Protein AF-A0AAV6MG24-F1 (afdb_monomer_lite)

InterPro domains:
  IPR001362 Glycoside hydrolase, family 32 [SM00640] (1-289)
  IPR001971 Small ribosomal subunit protein uS11 [MF_01310] (334-491)
  IPR001971 Small ribosomal subunit protein uS11 [PF00411] (372-490)
  IPR013148 Glycosyl hydrolase family 32, N-terminal [PF00251] (1-132)
  IPR013189 Glycosyl hydrolase family 32, C-terminal [PF08244] (156-317)
  IPR018102 Small ribosomal subunit protein uS11, conserved site [PS00054] (459-481)
  IPR050551 Plant Fructan Metabolism Enzymes [PTHR31953] (1-329)

Foldseek 3Di:
DWALWEKAKFFLDDQFGDARPDADPRIWMKIKTQDPVVRFIFIFIFHADVVVRDTDGDPLADPPPLGDGLAQAQWGSKYWHADPVRRFIKIKTKGWAQADPVVCVVVVHTIDIDQIWTWHADNVRNAIFTDHDPVQCVQFDDKDKDAFAKAAAPDKDWRPDAFLQFKKKKFKKFFDDCPQAAADDPVPSDLQVVCVVCDQQREGRFDQWAKFGLAFPVRQATWDWGWGWHDYPPAIKIKTKTFQPRHAPDPRGRTGITIDIAPADCPVRMKMKIWGRHNQWIWIATPNRRHIYIGGGHYPQSGGNRNIMMTHGNYNTMMTRRMMMMGHGDPVPPPPPPDDDDDDDDDDDDDDDPDPLDQQAPPDDPPDAQEWEWEWEAEQQKIKTWIGHPVNPGTQDIFILCVQDDDRNCRNPLVSLLVRLLVVLVSCVSHVHQAYEYEYEYPADQDDQDGGPNRVSSVVSNVVSRRHYDHHHHPYYYDPDDDHDDDDDPDDDD

Structure (mmCIF, N/CA/C/O backbone):
data_AF-A0AAV6MG24-F1
#
_entry.id   AF-A0AAV6MG24-F1
#
loop_
_atom_site.group_PDB
_atom_site.id
_atom_site.type_symbol
_atom_site.label_atom_id
_atom_site.label_alt_id
_atom_site.label_comp_id
_atom_site.label_asym_id
_atom_site.label_entity_id
_atom_site.label_seq_id
_atom_site.pdbx_PDB_ins_code
_atom_site.Cartn_x
_atom_site.Cartn_y
_atom_site.Cartn_z
_atom_site.occupancy
_atom_site.B_iso_or_equiv
_atom_site.auth_seq_id
_atom_site.auth_comp_id
_atom_site.auth_asym_id
_atom_site.auth_atom_id
_atom_site.pdbx_PDB_model_num
ATOM 1 N N . MET A 1 1 ? 22.199 -9.753 -0.439 1.00 88.31 1 MET A N 1
ATOM 2 C CA . MET A 1 1 ? 21.856 -9.917 -1.867 1.00 88.31 1 MET A CA 1
ATOM 3 C C . MET A 1 1 ? 20.890 -8.810 -2.274 1.00 88.31 1 MET A C 1
ATOM 5 O O . MET A 1 1 ? 20.027 -8.476 -1.467 1.00 88.31 1 MET A O 1
ATOM 9 N N . TRP A 1 2 ? 21.054 -8.221 -3.464 1.00 93.19 2 TRP A N 1
ATOM 10 C CA . TRP A 1 2 ? 20.030 -7.364 -4.075 1.00 93.19 2 TRP A CA 1
ATOM 11 C C . TRP A 1 2 ? 19.079 -8.238 -4.886 1.00 93.19 2 TRP A C 1
ATOM 13 O O . TRP A 1 2 ? 19.504 -8.945 -5.798 1.00 93.19 2 TRP A O 1
ATOM 23 N N . GLU A 1 3 ? 17.799 -8.180 -4.555 1.00 93.19 3 GLU A N 1
ATOM 24 C CA . GLU A 1 3 ? 16.731 -8.901 -5.232 1.00 93.19 3 GLU A CA 1
ATOM 25 C C . GLU A 1 3 ? 15.822 -7.935 -5.986 1.00 93.19 3 GLU A C 1
ATOM 27 O O . GLU A 1 3 ? 15.722 -6.751 -5.655 1.00 93.19 3 GLU A O 1
ATOM 32 N N . CYS A 1 4 ? 15.146 -8.462 -7.009 1.00 95.62 4 CYS A N 1
ATOM 33 C CA . CYS A 1 4 ? 14.116 -7.760 -7.776 1.00 95.62 4 CYS A CA 1
ATOM 34 C C . CYS A 1 4 ? 14.454 -6.282 -8.071 1.00 95.62 4 CYS A C 1
ATOM 36 O O . CYS A 1 4 ? 13.638 -5.409 -7.737 1.00 95.62 4 CYS A O 1
ATOM 38 N N . PRO A 1 5 ? 15.627 -5.981 -8.670 1.00 97.38 5 PRO A N 1
ATOM 39 C CA . PRO 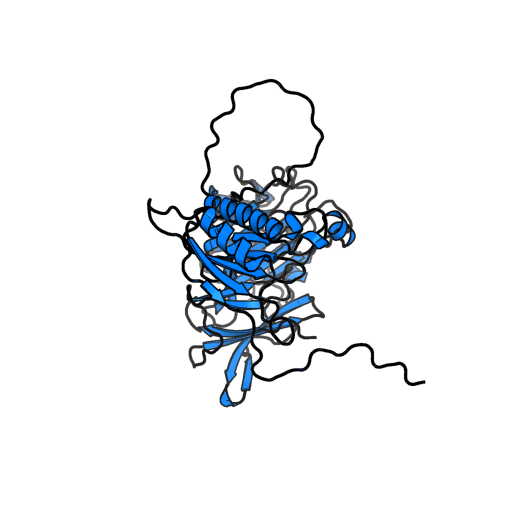A 1 5 ? 15.964 -4.614 -9.016 1.00 97.38 5 PRO A CA 1
ATOM 40 C C . PRO A 1 5 ? 14.933 -4.050 -9.997 1.00 97.38 5 PRO A C 1
ATOM 42 O O . PRO A 1 5 ? 14.333 -4.777 -10.806 1.00 97.38 5 PRO A O 1
ATOM 45 N N . ASP A 1 6 ? 14.710 -2.748 -9.898 1.00 98.25 6 ASP A N 1
ATOM 46 C CA . ASP A 1 6 ? 13.889 -1.982 -10.822 1.00 98.25 6 ASP A CA 1
ATOM 47 C C . ASP A 1 6 ? 14.568 -0.638 -11.086 1.00 98.25 6 ASP A C 1
ATOM 49 O O . ASP A 1 6 ? 15.034 0.023 -10.157 1.00 98.25 6 ASP A O 1
ATOM 53 N N . PHE A 1 7 ? 14.655 -0.258 -12.357 1.00 98.31 7 PHE A N 1
ATOM 54 C CA . PHE A 1 7 ? 15.319 0.966 -12.782 1.00 98.31 7 PHE A CA 1
ATOM 55 C C . PHE A 1 7 ? 14.475 1.661 -13.835 1.00 98.31 7 PHE A C 1
ATOM 57 O O . PHE A 1 7 ? 14.212 1.099 -14.900 1.00 98.31 7 PHE A O 1
ATOM 64 N N . TYR A 1 8 ? 14.006 2.868 -13.527 1.00 98.25 8 TYR A N 1
ATOM 65 C CA . TYR A 1 8 ? 13.067 3.553 -14.404 1.00 98.25 8 TYR A CA 1
ATOM 66 C C . TYR A 1 8 ? 13.084 5.078 -14.257 1.00 98.25 8 TYR A C 1
ATOM 68 O O . TYR A 1 8 ? 13.430 5.603 -13.196 1.00 98.25 8 TYR A O 1
ATOM 76 N N . PRO A 1 9 ? 12.656 5.810 -15.299 1.00 98.19 9 PRO A N 1
ATOM 77 C CA . PRO A 1 9 ? 12.542 7.255 -15.250 1.00 98.19 9 PRO A CA 1
ATOM 78 C C . PRO A 1 9 ? 11.233 7.726 -14.600 1.00 98.19 9 PRO A C 1
ATOM 80 O O . PRO A 1 9 ? 10.169 7.111 -14.734 1.00 98.19 9 PRO A O 1
ATOM 83 N N . VAL A 1 10 ? 11.309 8.883 -13.948 1.00 97.88 10 VAL A N 1
ATOM 84 C CA . VAL A 1 10 ? 10.182 9.659 -13.422 1.00 97.88 10 VAL A CA 1
ATOM 85 C C . VAL A 1 10 ? 10.292 11.110 -13.879 1.00 97.88 10 VAL A C 1
ATOM 87 O O . VAL A 1 10 ? 11.383 11.680 -13.959 1.00 97.88 10 VAL A O 1
ATOM 90 N N . ALA A 1 11 ? 9.153 11.720 -14.199 1.00 96.69 11 ALA A N 1
ATOM 91 C CA . ALA A 1 11 ? 9.109 13.130 -14.555 1.00 96.69 11 ALA A CA 1
ATOM 92 C C . ALA A 1 11 ? 9.394 13.990 -13.317 1.00 96.69 11 ALA A C 1
ATOM 94 O O . ALA A 1 11 ? 8.888 13.703 -12.234 1.00 96.69 11 ALA A O 1
ATOM 95 N N . ARG A 1 12 ? 10.170 15.071 -13.473 1.00 94.81 12 ARG A N 1
ATOM 96 C CA . ARG A 1 12 ? 10.416 16.031 -12.381 1.00 94.81 12 ARG A CA 1
ATOM 97 C C . ARG A 1 12 ? 9.166 16.797 -11.954 1.00 94.81 12 ARG A C 1
ATOM 99 O O . ARG A 1 12 ? 9.121 17.314 -10.846 1.00 94.81 12 ARG A O 1
ATOM 106 N N . PHE A 1 13 ? 8.188 16.899 -12.848 1.00 91.94 13 PHE A N 1
ATOM 107 C CA . PHE A 1 13 ? 6.953 17.634 -12.632 1.00 91.94 13 PHE A CA 1
ATOM 108 C C . PHE A 1 13 ? 5.769 16.806 -13.121 1.00 91.94 13 PHE A C 1
ATOM 110 O O . PHE A 1 13 ? 5.851 16.139 -14.152 1.00 91.94 13 PHE A O 1
ATOM 117 N N . GLY A 1 14 ? 4.647 16.910 -12.412 1.00 90.69 14 GLY A N 1
ATOM 118 C CA . GLY A 1 14 ? 3.412 16.212 -12.752 1.00 90.69 14 GLY A CA 1
ATOM 119 C C . GLY A 1 14 ? 3.335 14.786 -12.203 1.00 90.69 14 GLY A C 1
ATOM 120 O O . GLY A 1 14 ? 4.208 14.316 -11.483 1.00 90.69 14 GLY A O 1
ATOM 121 N N . ARG A 1 15 ? 2.226 14.111 -12.522 1.00 92.56 15 ARG A N 1
ATOM 122 C CA . ARG A 1 15 ? 1.889 12.769 -12.006 1.00 92.56 15 ARG A CA 1
ATOM 123 C C . ARG A 1 15 ? 1.955 11.670 -13.067 1.00 92.56 15 ARG A C 1
ATOM 125 O O . ARG A 1 15 ? 1.498 10.555 -12.836 1.00 92.56 15 ARG A O 1
ATOM 132 N N . PHE A 1 16 ? 2.439 12.000 -14.260 1.00 91.69 16 PHE A N 1
ATOM 133 C CA . PHE A 1 16 ? 2.475 11.063 -15.375 1.00 91.69 16 PHE A CA 1
ATOM 134 C C . PHE A 1 16 ? 3.690 10.141 -15.268 1.00 91.69 16 PHE A C 1
ATOM 136 O O . PHE A 1 16 ? 4.776 10.535 -14.845 1.00 91.69 16 PHE A O 1
ATOM 143 N N . GLY A 1 17 ? 3.482 8.891 -15.661 1.00 94.69 17 GLY A N 1
ATOM 144 C CA . GLY A 1 17 ? 4.544 7.909 -15.797 1.00 94.69 17 GLY A CA 1
ATOM 145 C C . GLY A 1 17 ? 5.302 8.109 -17.099 1.00 94.69 17 GLY A C 1
ATOM 146 O O . GLY A 1 17 ? 4.770 8.656 -18.068 1.00 94.69 17 GLY A O 1
ATOM 147 N N . LEU A 1 18 ? 6.533 7.613 -17.118 1.00 96.69 18 LEU A N 1
ATOM 148 C CA . LEU A 1 18 ? 7.399 7.616 -18.286 1.00 96.69 18 LEU A CA 1
ATOM 149 C C . LEU A 1 18 ? 7.709 6.188 -18.720 1.00 96.69 18 LEU A C 1
ATOM 151 O O . LEU A 1 18 ? 7.857 5.295 -17.874 1.00 96.69 18 LEU A O 1
ATOM 155 N N . ASP A 1 19 ? 7.827 6.001 -20.034 1.00 96.31 19 ASP A N 1
ATOM 156 C CA . ASP A 1 19 ? 8.392 4.782 -20.603 1.00 96.31 19 ASP A CA 1
ATOM 157 C C . ASP A 1 19 ? 9.837 4.598 -20.120 1.00 96.31 19 ASP A C 1
ATOM 159 O O . ASP A 1 19 ? 10.537 5.578 -19.862 1.00 96.31 19 ASP A O 1
ATOM 163 N N . ALA A 1 20 ? 10.277 3.348 -19.971 1.00 93.56 20 ALA A N 1
ATOM 164 C CA . ALA A 1 20 ? 11.595 3.031 -19.433 1.00 93.56 20 ALA A CA 1
ATOM 165 C C . ALA A 1 20 ? 12.753 3.619 -20.260 1.00 93.56 20 ALA A C 1
ATOM 167 O O . ALA A 1 20 ? 13.821 3.854 -19.703 1.00 93.56 20 ALA A O 1
ATOM 168 N N . SER A 1 21 ? 12.548 3.897 -21.554 1.00 92.81 21 SER A N 1
ATOM 169 C CA . SER A 1 21 ? 13.587 4.452 -22.428 1.00 92.81 21 SER A CA 1
ATOM 170 C C . SER A 1 21 ? 13.742 5.976 -22.344 1.00 92.81 21 SER A C 1
ATOM 172 O O . SER A 1 21 ? 14.615 6.539 -23.009 1.00 92.81 21 SER A O 1
ATOM 174 N N . VAL A 1 22 ? 12.875 6.681 -21.608 1.00 94.94 22 VAL A N 1
ATOM 175 C CA . VAL A 1 22 ? 12.861 8.151 -21.599 1.00 94.94 22 VAL A CA 1
ATOM 176 C C . VAL A 1 22 ? 14.044 8.701 -20.805 1.00 94.94 22 VAL A C 1
ATOM 178 O O . VAL A 1 22 ? 14.237 8.379 -19.637 1.00 94.94 22 VAL A O 1
ATOM 181 N N . THR A 1 23 ? 14.792 9.616 -21.420 1.00 92.62 23 THR A N 1
ATOM 182 C CA . THR A 1 23 ? 15.918 10.326 -20.800 1.00 92.62 23 THR A CA 1
ATOM 183 C C . THR A 1 23 ? 15.826 11.831 -21.072 1.00 92.62 23 THR A C 1
ATOM 185 O O . THR A 1 23 ? 15.132 12.269 -21.990 1.00 92.62 23 THR A O 1
ATOM 188 N N . GLY A 1 24 ? 16.491 12.654 -20.253 1.00 91.00 24 GLY A N 1
ATOM 189 C CA . GLY A 1 24 ? 16.549 14.107 -20.448 1.00 91.00 24 GLY A CA 1
ATOM 190 C C . GLY A 1 24 ? 16.674 14.908 -19.150 1.00 91.00 24 GLY A C 1
ATOM 191 O O . GLY A 1 24 ? 16.571 14.373 -18.050 1.00 91.00 24 GLY A O 1
ATOM 192 N N . ASN A 1 25 ? 16.864 16.225 -19.270 1.00 90.44 25 ASN A N 1
ATOM 193 C CA . ASN A 1 25 ? 17.072 17.122 -18.118 1.00 90.44 25 ASN A CA 1
ATOM 194 C C . ASN A 1 25 ? 15.835 17.291 -17.212 1.00 90.44 25 ASN A C 1
ATOM 196 O O . ASN A 1 25 ? 15.952 17.691 -16.051 1.00 90.44 25 ASN A O 1
ATOM 200 N N . TRP A 1 26 ? 14.647 16.992 -17.737 1.00 93.56 26 TRP A N 1
ATOM 201 C CA . TRP A 1 26 ? 13.370 17.053 -17.021 1.00 93.56 26 TRP A CA 1
ATOM 202 C C . TRP A 1 26 ? 12.997 15.717 -16.349 1.00 93.56 26 TRP A C 1
ATOM 204 O O . TRP A 1 26 ? 11.907 15.588 -15.792 1.00 93.56 26 TRP A O 1
ATOM 214 N N . VAL A 1 27 ? 13.909 14.741 -16.371 1.00 95.94 27 VAL A N 1
ATOM 215 C CA . VAL A 1 27 ? 13.711 13.373 -15.888 1.00 95.94 27 VAL A CA 1
ATOM 216 C C . VAL A 1 27 ? 14.681 13.078 -14.747 1.00 95.94 27 VAL A C 1
ATOM 218 O O . VAL A 1 27 ? 15.855 13.449 -14.789 1.00 95.94 27 VAL A O 1
ATOM 221 N N . LYS A 1 28 ? 14.188 12.385 -13.725 1.00 97.00 28 LYS A N 1
ATOM 222 C CA . LYS A 1 28 ? 14.998 11.707 -12.708 1.00 97.00 28 LYS A CA 1
ATOM 223 C C . LYS A 1 28 ? 14.862 10.203 -12.898 1.00 97.00 28 LYS A C 1
ATOM 225 O O . LYS A 1 28 ? 13.936 9.750 -13.561 1.00 97.00 28 LYS A O 1
ATOM 230 N N . HIS A 1 29 ? 15.794 9.438 -12.356 1.00 97.75 29 HIS A N 1
ATOM 231 C CA . HIS A 1 29 ? 15.744 7.981 -12.392 1.00 97.75 29 HIS A CA 1
ATOM 232 C C . HIS A 1 29 ? 15.596 7.449 -10.980 1.00 97.75 29 HIS A C 1
ATOM 234 O O . HIS A 1 29 ? 16.138 8.024 -10.037 1.00 97.75 29 HIS A O 1
ATOM 240 N N . VAL A 1 30 ? 14.843 6.368 -10.859 1.00 98.00 30 VAL A N 1
ATOM 241 C CA . VAL A 1 30 ? 14.653 5.632 -9.620 1.00 98.00 30 VAL A CA 1
ATOM 242 C C . VAL A 1 30 ? 15.416 4.332 -9.758 1.00 98.00 30 VAL A C 1
ATOM 244 O O . VAL A 1 30 ? 15.164 3.580 -10.699 1.00 98.00 30 VAL A O 1
ATOM 247 N N . LEU A 1 31 ? 16.327 4.073 -8.825 1.00 97.38 31 LEU A N 1
ATOM 248 C CA . LEU A 1 31 ? 16.926 2.759 -8.642 1.00 97.38 31 LEU A CA 1
ATOM 249 C C . LEU A 1 31 ? 16.321 2.142 -7.391 1.00 97.38 31 LEU A C 1
ATOM 251 O O . LEU A 1 31 ? 16.528 2.652 -6.291 1.00 97.38 31 LEU A O 1
ATOM 255 N N . LYS A 1 32 ? 15.581 1.051 -7.566 1.00 97.38 32 LYS A N 1
ATOM 256 C CA . LYS A 1 32 ? 14.985 0.283 -6.479 1.00 97.38 32 LYS A CA 1
ATOM 257 C C . LYS A 1 32 ? 15.595 -1.104 -6.405 1.00 97.38 32 LYS A C 1
ATOM 259 O O . LYS A 1 32 ? 15.794 -1.757 -7.427 1.00 97.38 32 LYS A O 1
ATOM 264 N N . VAL A 1 33 ? 15.796 -1.584 -5.183 1.00 95.75 33 VAL A N 1
ATOM 265 C CA . VAL A 1 33 ? 16.226 -2.948 -4.874 1.00 95.75 33 VAL A CA 1
ATOM 266 C C . VAL A 1 33 ? 15.449 -3.488 -3.677 1.00 95.75 33 VAL A C 1
ATOM 268 O O . VAL A 1 33 ? 15.028 -2.737 -2.800 1.00 95.75 33 VAL A O 1
ATOM 271 N N . SER A 1 34 ? 15.231 -4.797 -3.642 1.00 95.06 34 SER A N 1
ATOM 272 C CA . SER A 1 34 ? 14.771 -5.507 -2.447 1.00 95.06 34 SER A CA 1
ATOM 273 C C . SER A 1 34 ? 15.988 -6.096 -1.739 1.00 95.06 34 SER A C 1
ATOM 275 O O . SER A 1 34 ? 16.824 -6.735 -2.375 1.00 95.06 34 SER A O 1
ATOM 277 N N . LEU A 1 35 ? 16.137 -5.845 -0.439 1.00 91.62 35 LEU A N 1
ATOM 278 C CA . LEU A 1 35 ? 17.265 -6.367 0.329 1.00 91.62 35 LEU A CA 1
ATOM 279 C C . LEU A 1 35 ? 16.843 -7.652 1.032 1.00 91.62 35 LEU A C 1
ATOM 281 O O . LEU A 1 35 ? 15.949 -7.645 1.875 1.00 91.62 35 LEU A O 1
ATOM 285 N N . ASP A 1 36 ? 17.482 -8.764 0.678 1.00 86.88 36 ASP A N 1
ATOM 286 C CA . ASP A 1 36 ? 17.187 -10.093 1.242 1.00 86.88 36 ASP A CA 1
ATOM 287 C C . ASP A 1 36 ? 17.380 -10.127 2.771 1.00 86.88 36 ASP A C 1
ATOM 289 O O . ASP A 1 36 ? 16.583 -10.714 3.497 1.00 86.88 36 ASP A O 1
ATOM 293 N N . MET A 1 37 ? 18.387 -9.401 3.271 1.00 87.50 37 MET A N 1
ATOM 294 C CA . MET A 1 37 ? 18.726 -9.350 4.699 1.00 87.50 37 MET A CA 1
ATOM 295 C C . MET A 1 37 ? 17.669 -8.663 5.561 1.00 87.50 37 MET A C 1
ATOM 297 O O . MET A 1 37 ? 17.378 -9.136 6.653 1.00 87.50 37 MET A O 1
ATOM 301 N N . THR A 1 38 ? 17.136 -7.526 5.110 1.00 87.25 38 THR A N 1
ATOM 302 C CA . THR A 1 38 ? 16.175 -6.748 5.904 1.00 87.25 38 THR A CA 1
ATOM 303 C C . THR A 1 38 ? 14.732 -7.095 5.573 1.00 87.25 38 THR A C 1
ATOM 305 O O . THR A 1 38 ? 13.841 -6.683 6.304 1.00 87.25 38 THR A O 1
ATOM 308 N N . ARG A 1 39 ? 14.496 -7.839 4.481 1.00 90.69 39 ARG A N 1
ATOM 309 C CA . ARG A 1 39 ? 13.158 -8.142 3.951 1.00 90.69 39 ARG A CA 1
ATOM 310 C C . ARG A 1 39 ? 12.321 -6.890 3.654 1.00 90.69 39 ARG A C 1
ATOM 312 O O . ARG A 1 39 ? 11.101 -6.959 3.627 1.00 90.69 39 ARG A O 1
ATOM 319 N N . TYR A 1 40 ? 12.988 -5.777 3.341 1.00 93.00 40 TYR A N 1
ATOM 320 C CA . TYR A 1 40 ? 12.373 -4.532 2.873 1.00 93.00 40 TYR A CA 1
ATOM 321 C C . TYR A 1 40 ? 12.880 -4.151 1.478 1.00 93.00 40 TYR A C 1
ATOM 323 O O . TYR A 1 40 ? 13.958 -4.588 1.054 1.00 93.00 40 TYR A O 1
ATOM 331 N N . GLU A 1 41 ? 12.140 -3.305 0.759 1.00 93.12 41 GLU A N 1
ATOM 332 C CA . GLU A 1 41 ? 12.694 -2.596 -0.396 1.00 93.12 41 GLU A CA 1
ATOM 333 C C . GLU A 1 41 ? 13.115 -1.170 -0.093 1.00 93.12 41 GLU A C 1
ATOM 335 O O . GLU A 1 41 ? 12.518 -0.466 0.717 1.00 93.12 41 GLU A O 1
ATOM 340 N N . TYR A 1 42 ? 14.123 -0.743 -0.841 1.00 96.06 42 TYR A N 1
ATOM 341 C CA . TYR A 1 42 ? 14.645 0.604 -0.796 1.00 96.06 42 TYR A CA 1
ATOM 342 C C . TYR A 1 42 ? 14.759 1.135 -2.210 1.00 96.06 42 TYR A C 1
ATOM 344 O O . TYR A 1 42 ? 15.044 0.387 -3.151 1.00 96.06 42 TYR A O 1
ATOM 352 N N . TYR A 1 43 ? 14.561 2.433 -2.356 1.00 97.19 43 TYR A N 1
ATOM 353 C CA . TYR A 1 43 ? 14.838 3.132 -3.589 1.00 97.19 43 TYR A CA 1
ATOM 354 C C . TYR A 1 43 ? 15.622 4.409 -3.321 1.00 97.19 43 TYR A C 1
ATOM 356 O O . TYR A 1 43 ? 15.531 5.028 -2.262 1.00 97.19 43 TYR A O 1
ATOM 364 N N . THR A 1 44 ? 16.369 4.820 -4.335 1.00 97.31 44 THR A N 1
ATOM 365 C CA . THR A 1 44 ? 16.980 6.143 -4.411 1.00 97.31 44 THR A CA 1
ATOM 366 C C . THR A 1 44 ? 16.453 6.864 -5.643 1.00 97.31 44 THR A C 1
ATOM 368 O O . THR A 1 44 ? 16.072 6.231 -6.633 1.00 97.31 44 THR A O 1
ATOM 371 N N . VAL A 1 45 ? 16.417 8.193 -5.577 1.00 96.94 45 VAL A N 1
ATOM 372 C CA . VAL A 1 45 ? 16.159 9.062 -6.727 1.00 96.94 45 VAL A CA 1
ATOM 373 C C . VAL A 1 45 ? 17.475 9.707 -7.134 1.00 96.94 45 VAL A C 1
ATOM 375 O O . VAL A 1 45 ? 18.242 10.159 -6.287 1.00 96.94 45 VAL A O 1
ATOM 378 N N . GLY A 1 46 ? 17.744 9.764 -8.433 1.00 96.00 46 GLY A N 1
ATOM 379 C CA . GLY A 1 46 ? 19.007 10.279 -8.936 1.00 96.00 46 GLY A CA 1
ATOM 380 C C . GLY A 1 46 ? 18.988 10.622 -10.413 1.00 96.00 46 GLY A C 1
ATOM 381 O O . GLY A 1 46 ? 17.938 10.756 -11.053 1.00 96.00 46 GLY A O 1
ATOM 382 N N . LYS A 1 47 ? 20.185 10.776 -10.972 1.00 96.12 47 LYS A N 1
ATOM 383 C CA . LYS A 1 47 ? 20.398 11.051 -12.390 1.00 96.12 47 LYS A CA 1
ATOM 384 C C . LYS A 1 47 ? 21.147 9.899 -13.046 1.00 96.12 47 LYS A C 1
ATOM 386 O O . LYS A 1 47 ? 22.165 9.435 -12.543 1.00 96.12 47 LYS A O 1
ATOM 391 N N . TYR A 1 48 ? 20.636 9.472 -14.194 1.00 96.88 48 TYR A N 1
ATOM 392 C CA . TYR A 1 48 ? 21.286 8.503 -15.064 1.00 96.88 48 TYR A CA 1
ATOM 393 C C . TYR A 1 48 ? 22.012 9.221 -16.199 1.00 96.88 48 TYR A C 1
ATOM 395 O O . TYR A 1 48 ? 21.480 10.173 -16.779 1.00 96.88 48 TYR A O 1
ATOM 403 N N . TYR A 1 49 ? 23.218 8.758 -16.508 1.00 95.62 49 TYR A N 1
ATOM 404 C CA . TYR A 1 49 ? 24.075 9.273 -17.566 1.00 95.62 49 TYR A CA 1
ATOM 405 C C . TYR A 1 49 ? 24.291 8.175 -18.618 1.00 95.62 49 TYR A C 1
ATOM 407 O O . TYR A 1 49 ? 25.217 7.378 -18.470 1.00 95.62 49 TYR A O 1
ATOM 415 N N . PRO A 1 50 ? 23.478 8.134 -19.694 1.00 93.44 50 PRO A N 1
ATOM 416 C CA . PRO A 1 50 ? 23.520 7.048 -20.678 1.00 93.44 50 PRO A CA 1
ATOM 417 C C . PRO A 1 50 ? 24.877 6.886 -21.374 1.00 93.44 50 PRO A C 1
ATOM 419 O O . PRO A 1 50 ? 25.268 5.777 -21.708 1.00 93.44 50 PRO A O 1
ATOM 422 N N . MET A 1 51 ? 25.621 7.982 -21.571 1.00 94.94 51 MET A N 1
ATOM 423 C CA . MET A 1 51 ? 26.932 7.949 -22.238 1.00 94.94 51 MET A CA 1
ATOM 424 C C . MET A 1 51 ? 28.002 7.199 -21.439 1.00 94.94 51 MET A C 1
ATOM 426 O O . MET A 1 51 ? 28.932 6.659 -22.027 1.00 94.94 51 MET A O 1
ATOM 430 N N . THR A 1 52 ? 27.901 7.197 -20.110 1.00 96.94 52 THR A N 1
ATOM 431 C CA . THR A 1 52 ? 28.866 6.537 -19.218 1.00 96.94 52 THR A CA 1
ATOM 432 C C . THR A 1 52 ? 28.280 5.315 -18.520 1.00 96.94 52 THR A C 1
ATOM 434 O O . THR A 1 52 ? 28.993 4.675 -17.754 1.00 96.94 52 THR A O 1
ATOM 437 N N . ASP A 1 53 ? 27.001 5.023 -18.768 1.00 96.44 53 ASP A N 1
ATOM 438 C CA . ASP A 1 53 ? 26.192 4.012 -18.087 1.00 96.44 53 ASP A CA 1
ATOM 439 C C . ASP A 1 53 ? 26.268 4.103 -16.551 1.00 96.44 53 ASP A C 1
ATOM 441 O O . ASP A 1 53 ? 26.409 3.114 -15.834 1.00 96.44 53 ASP A O 1
ATOM 445 N N . LYS A 1 54 ? 26.221 5.336 -16.022 1.00 96.81 54 LYS A N 1
ATOM 446 C CA . LYS A 1 54 ? 26.313 5.601 -14.578 1.00 96.81 54 LYS A CA 1
ATOM 447 C C . LYS A 1 54 ? 25.023 6.181 -14.026 1.00 96.81 54 LYS A C 1
ATOM 449 O O . LYS A 1 54 ? 24.509 7.180 -14.530 1.00 96.81 54 LYS A O 1
ATOM 454 N N . TYR A 1 55 ? 24.546 5.592 -12.936 1.00 96.31 55 TYR A N 1
ATOM 455 C CA . TYR A 1 55 ? 23.527 6.171 -12.071 1.00 96.31 55 TYR A CA 1
ATOM 456 C C . TYR A 1 55 ? 24.194 6.847 -10.871 1.00 96.31 55 TYR A C 1
ATOM 458 O O . TYR A 1 55 ? 25.070 6.264 -10.235 1.00 96.31 55 TYR A O 1
ATOM 466 N N . VAL A 1 56 ? 23.783 8.078 -10.578 1.00 96.12 56 VAL A N 1
ATOM 467 C CA . VAL A 1 56 ? 24.256 8.848 -9.425 1.00 96.12 56 VAL A CA 1
ATOM 468 C C . VAL A 1 56 ? 23.034 9.255 -8.597 1.00 96.12 56 VAL A C 1
ATOM 470 O O . VAL A 1 56 ? 22.228 10.044 -9.106 1.00 96.12 56 VAL A O 1
ATOM 473 N N . PRO A 1 57 ? 22.856 8.719 -7.374 1.00 96.00 57 PRO A N 1
ATOM 474 C CA . PRO A 1 57 ? 21.769 9.128 -6.490 1.00 96.00 57 PRO A CA 1
ATOM 475 C C . PRO A 1 57 ? 21.926 10.602 -6.100 1.00 96.00 57 PRO A C 1
ATOM 477 O O . PRO A 1 57 ? 23.038 11.125 -6.010 1.00 96.00 57 PRO A O 1
ATOM 480 N N . ASP A 1 58 ? 20.807 11.287 -5.890 1.00 94.94 58 ASP A N 1
ATOM 481 C CA . ASP A 1 58 ? 20.815 12.649 -5.367 1.00 94.94 58 ASP A CA 1
ATOM 482 C C . ASP A 1 58 ? 21.297 12.645 -3.909 1.00 94.94 58 ASP A C 1
ATOM 484 O O . ASP A 1 58 ? 21.008 11.717 -3.159 1.00 94.94 58 ASP A O 1
ATOM 488 N N . ASN A 1 59 ? 21.949 13.723 -3.459 1.00 89.62 59 ASN A N 1
ATOM 489 C CA . ASN A 1 59 ? 22.462 13.833 -2.082 1.00 89.62 59 ASN A CA 1
ATOM 490 C C . ASN A 1 59 ? 21.373 13.693 -0.999 1.00 89.62 59 ASN A C 1
ATOM 492 O O . ASN A 1 59 ? 21.683 13.446 0.161 1.00 89.62 59 ASN A O 1
ATOM 496 N N . THR A 1 60 ? 20.101 13.878 -1.361 1.00 85.19 60 THR A N 1
ATOM 497 C CA . THR A 1 60 ? 18.941 13.709 -0.475 1.00 85.19 60 THR A CA 1
ATOM 498 C C . THR A 1 60 ? 18.391 12.281 -0.451 1.00 85.19 60 THR A C 1
ATOM 500 O O . THR A 1 60 ? 17.441 12.021 0.277 1.00 85.19 60 THR A O 1
ATOM 503 N N . SER A 1 61 ? 18.933 11.372 -1.263 1.00 84.94 61 SER A N 1
ATOM 504 C CA . SER A 1 61 ? 18.560 9.958 -1.316 1.00 84.94 61 SER A CA 1
ATOM 505 C C . SER A 1 61 ? 19.683 9.120 -0.719 1.00 84.94 61 SER A C 1
ATOM 507 O O . SER A 1 61 ? 20.648 8.790 -1.406 1.00 84.94 61 SER A O 1
ATOM 509 N N . ALA A 1 62 ? 19.560 8.781 0.564 1.00 83.25 62 ALA A N 1
ATOM 510 C CA . ALA A 1 62 ? 20.513 7.896 1.219 1.00 83.25 62 ALA A CA 1
ATOM 511 C C . ALA A 1 62 ? 20.519 6.518 0.539 1.00 83.25 62 ALA A C 1
ATOM 513 O O . ALA A 1 62 ? 19.464 5.920 0.324 1.00 83.25 62 ALA A O 1
ATOM 514 N N . ASP A 1 63 ? 21.710 6.019 0.221 1.00 77.12 63 ASP A N 1
ATOM 515 C CA . ASP A 1 63 ? 21.902 4.644 -0.230 1.00 77.12 63 ASP A CA 1
ATOM 516 C C . ASP A 1 63 ? 22.119 3.732 0.991 1.00 77.12 63 ASP A C 1
ATOM 518 O O . ASP A 1 63 ? 22.803 4.105 1.947 1.00 77.12 63 ASP A O 1
ATOM 522 N N . GLY A 1 64 ? 21.514 2.544 0.988 1.00 76.69 64 GLY A N 1
ATOM 523 C CA . GLY A 1 64 ? 21.562 1.592 2.104 1.00 76.69 64 GLY A CA 1
ATOM 524 C C . GLY A 1 64 ? 20.361 1.644 3.059 1.00 76.69 64 GLY A C 1
ATOM 525 O O . GLY A 1 64 ? 19.231 1.913 2.661 1.00 76.69 64 GLY A O 1
ATOM 526 N N . TRP A 1 65 ? 20.583 1.308 4.336 1.00 77.12 65 TRP A N 1
ATOM 527 C CA . TRP A 1 65 ? 19.503 1.014 5.301 1.00 77.12 65 TRP A CA 1
ATOM 528 C C . TRP A 1 65 ? 18.675 2.231 5.724 1.00 77.12 65 TRP A C 1
ATOM 530 O O . TRP A 1 65 ? 17.533 2.067 6.153 1.00 77.12 65 TRP A O 1
ATOM 540 N N . ASN A 1 66 ? 19.228 3.430 5.536 1.00 79.31 66 ASN A N 1
ATOM 541 C CA . ASN A 1 66 ? 18.549 4.707 5.760 1.00 79.31 66 ASN A CA 1
ATOM 542 C C . ASN A 1 66 ? 17.826 5.212 4.497 1.00 79.31 66 ASN A C 1
ATOM 544 O O . ASN A 1 66 ? 17.360 6.350 4.469 1.00 79.31 66 ASN A O 1
ATOM 548 N N . GLY A 1 67 ? 17.780 4.401 3.434 1.00 85.88 67 GLY A N 1
ATOM 549 C CA . GLY A 1 67 ? 17.122 4.748 2.182 1.00 85.88 67 GLY A CA 1
ATOM 550 C C . GLY A 1 67 ? 15.600 4.816 2.302 1.00 85.88 67 GLY A C 1
ATOM 551 O O . GLY A 1 67 ? 14.988 4.303 3.242 1.00 85.88 67 GLY A O 1
ATOM 552 N N . LEU A 1 68 ? 14.977 5.439 1.305 1.00 94.19 68 LEU A N 1
ATOM 553 C CA . LEU A 1 68 ? 13.524 5.542 1.216 1.00 94.19 68 LEU A CA 1
ATOM 554 C C . LEU A 1 68 ? 12.917 4.195 0.837 1.00 94.19 68 LEU A C 1
ATOM 556 O O . LEU A 1 68 ? 13.483 3.465 0.027 1.00 94.19 68 LEU A O 1
ATOM 560 N N . ARG A 1 69 ? 11.737 3.890 1.374 1.00 96.31 69 ARG A N 1
ATOM 561 C CA . ARG A 1 69 ? 10.980 2.676 1.044 1.00 96.31 69 ARG A CA 1
ATOM 562 C C . ARG A 1 69 ? 9.707 3.042 0.303 1.00 96.31 69 ARG A C 1
ATOM 564 O O . ARG A 1 69 ? 9.168 4.132 0.497 1.00 96.31 69 ARG A O 1
ATOM 571 N N . TYR A 1 70 ? 9.208 2.141 -0.543 1.00 97.88 70 TYR A N 1
ATOM 572 C CA . TYR A 1 70 ? 7.848 2.307 -1.068 1.00 97.88 70 TYR A CA 1
ATOM 573 C C . TYR A 1 70 ? 6.827 2.148 0.052 1.00 97.88 70 TYR A C 1
ATOM 575 O O . TYR A 1 70 ? 5.885 2.926 0.165 1.00 97.88 70 TYR A O 1
ATOM 583 N N . ASP A 1 71 ? 7.026 1.154 0.896 1.00 98.50 71 ASP A N 1
ATOM 584 C CA . ASP A 1 71 ? 6.110 0.836 1.965 1.00 98.50 71 ASP A CA 1
ATOM 585 C C . ASP A 1 71 ? 6.921 0.517 3.220 1.00 98.50 71 ASP A C 1
ATOM 587 O O . ASP A 1 71 ? 8.003 -0.066 3.148 1.00 98.50 71 ASP A O 1
ATOM 591 N N . TYR A 1 72 ? 6.434 0.975 4.366 1.00 97.56 72 TYR A N 1
ATOM 592 C CA . TYR A 1 72 ? 7.106 0.813 5.653 1.00 97.56 72 TYR A CA 1
ATOM 593 C C . TYR A 1 72 ? 6.570 -0.390 6.447 1.00 97.56 72 TYR A C 1
ATOM 595 O O . TYR A 1 72 ? 6.931 -0.545 7.613 1.00 97.56 72 TYR A O 1
ATOM 603 N N . GLY A 1 73 ? 5.720 -1.223 5.834 1.00 97.12 73 GLY A N 1
ATOM 604 C CA . GLY A 1 73 ? 5.210 -2.472 6.397 1.00 97.12 73 GLY A CA 1
ATOM 605 C C . GLY A 1 73 ? 5.600 -3.727 5.609 1.00 97.12 73 GLY A C 1
ATOM 606 O O . GLY A 1 73 ? 6.710 -3.836 5.090 1.00 97.12 73 GLY A O 1
ATOM 607 N N . ASN A 1 74 ? 4.681 -4.692 5.538 1.00 95.81 74 ASN A N 1
ATOM 608 C CA . ASN A 1 74 ? 4.818 -5.930 4.774 1.00 95.81 74 ASN A CA 1
ATOM 609 C C . ASN A 1 74 ? 4.661 -5.649 3.277 1.00 95.81 74 ASN A C 1
ATOM 611 O O . ASN A 1 74 ? 3.556 -5.670 2.734 1.00 95.81 74 ASN A O 1
ATOM 615 N N . PHE A 1 75 ? 5.771 -5.390 2.600 1.00 97.62 75 PHE A N 1
ATOM 616 C CA . PHE A 1 75 ? 5.814 -5.179 1.161 1.00 97.62 75 PHE A CA 1
ATOM 617 C C . PHE A 1 75 ? 7.191 -5.613 0.666 1.00 97.62 75 PHE A C 1
ATOM 619 O O . PHE A 1 75 ? 8.214 -5.307 1.278 1.00 97.62 75 PHE A O 1
ATOM 626 N N . TYR A 1 76 ? 7.221 -6.427 -0.383 1.00 97.25 76 TYR A N 1
ATOM 627 C CA . TYR A 1 76 ? 8.469 -6.983 -0.876 1.00 97.25 76 TYR A CA 1
ATOM 628 C C . TYR A 1 76 ? 8.414 -7.318 -2.361 1.00 97.25 76 TYR A C 1
ATOM 630 O O . TYR A 1 76 ? 7.352 -7.341 -2.991 1.00 97.25 76 TYR A O 1
ATOM 638 N N . ALA A 1 77 ? 9.591 -7.591 -2.935 1.00 96.50 77 ALA A N 1
ATOM 639 C CA . ALA A 1 77 ? 9.772 -7.991 -4.331 1.00 96.50 77 ALA A CA 1
ATOM 640 C C . ALA A 1 77 ? 9.047 -7.074 -5.336 1.00 96.50 77 ALA A C 1
ATOM 642 O O . ALA A 1 77 ? 8.645 -7.497 -6.421 1.00 96.50 77 ALA A O 1
ATOM 643 N N . SER A 1 78 ? 8.884 -5.799 -4.975 1.00 97.88 78 SER A N 1
ATOM 644 C CA . SER A 1 78 ? 8.078 -4.859 -5.741 1.00 97.88 78 SER A CA 1
ATOM 645 C C . SER A 1 78 ? 8.665 -4.564 -7.119 1.00 97.88 78 SER A C 1
ATOM 647 O O . SER A 1 78 ? 9.887 -4.535 -7.307 1.00 97.88 78 SER A O 1
ATOM 649 N N . LYS A 1 79 ? 7.787 -4.371 -8.104 1.00 98.25 79 LYS A N 1
ATOM 650 C CA . LYS A 1 79 ? 8.157 -4.146 -9.503 1.00 98.25 79 LYS A CA 1
ATOM 651 C C . LYS A 1 79 ? 7.146 -3.245 -10.185 1.00 98.25 79 LYS A C 1
ATOM 653 O O . LYS A 1 79 ? 5.937 -3.404 -10.011 1.00 98.25 79 LYS A O 1
ATOM 658 N N . SER A 1 80 ? 7.647 -2.304 -10.974 1.00 98.25 80 SER A N 1
ATOM 659 C CA . SER A 1 80 ? 6.819 -1.366 -11.711 1.00 98.25 80 SER A CA 1
ATOM 660 C C . SER A 1 80 ? 6.814 -1.638 -13.213 1.00 98.25 80 SER A C 1
ATOM 662 O O . SER A 1 80 ? 7.717 -2.262 -13.768 1.00 98.25 80 SER A O 1
ATOM 664 N N . PHE A 1 81 ? 5.788 -1.135 -13.892 1.00 97.56 81 PHE A N 1
ATOM 665 C CA . PHE A 1 81 ? 5.746 -1.053 -15.348 1.00 97.56 81 PHE A CA 1
ATOM 666 C C . PHE A 1 81 ? 5.064 0.244 -15.792 1.00 97.56 81 PHE A C 1
ATOM 668 O O . PHE A 1 81 ? 4.320 0.876 -15.035 1.00 97.56 81 PHE A O 1
ATOM 675 N N . TYR A 1 82 ? 5.328 0.653 -17.031 1.00 97.62 82 TYR A N 1
ATOM 676 C CA . TYR A 1 82 ? 4.665 1.796 -17.647 1.00 97.62 82 TYR A CA 1
ATOM 677 C C . TYR A 1 82 ? 3.361 1.364 -18.331 1.00 97.62 82 TYR A C 1
ATOM 679 O O . TYR A 1 82 ? 3.356 0.448 -19.150 1.00 97.62 82 TYR A O 1
ATOM 687 N N . ASP A 1 83 ? 2.257 2.031 -17.998 1.00 95.38 83 ASP A N 1
ATOM 688 C CA . ASP A 1 83 ? 0.963 1.916 -18.669 1.00 95.38 83 ASP A CA 1
ATOM 689 C C . ASP A 1 83 ? 0.856 3.030 -19.732 1.00 95.38 83 ASP A C 1
ATOM 691 O O . ASP A 1 83 ? 0.585 4.186 -19.375 1.00 95.38 83 ASP A O 1
ATOM 695 N N . PRO A 1 84 ? 1.053 2.719 -21.031 1.00 92.69 84 PRO A N 1
ATOM 696 C CA . PRO A 1 84 ? 1.024 3.720 -22.095 1.00 92.69 84 PRO A CA 1
ATOM 697 C C . PRO A 1 84 ? -0.383 4.256 -22.374 1.00 92.69 84 PRO A C 1
ATOM 699 O O . PRO A 1 84 ? -0.522 5.366 -22.885 1.00 92.69 84 PRO A O 1
ATOM 702 N N . MET A 1 85 ? -1.436 3.507 -22.026 1.00 93.94 85 MET A N 1
ATOM 703 C CA . MET A 1 85 ? -2.819 3.922 -22.278 1.00 93.94 85 MET A CA 1
ATOM 704 C C . MET A 1 85 ? -3.235 5.036 -21.322 1.00 93.94 85 MET A C 1
ATOM 706 O O . MET A 1 85 ? -3.884 5.997 -21.731 1.00 93.94 85 MET A O 1
ATOM 710 N N . ARG A 1 86 ? -2.835 4.933 -20.048 1.00 92.88 86 ARG A N 1
ATOM 711 C CA . ARG A 1 86 ? -3.126 5.954 -19.026 1.00 92.88 86 ARG A CA 1
ATOM 712 C C . ARG A 1 86 ? -1.946 6.858 -18.685 1.00 92.88 86 ARG A C 1
ATOM 714 O O . ARG A 1 86 ? -2.071 7.689 -17.790 1.00 92.88 86 ARG A O 1
ATOM 721 N N . LYS A 1 87 ? -0.820 6.710 -19.391 1.00 95.94 87 LYS A N 1
ATOM 722 C CA . LYS A 1 87 ? 0.417 7.486 -19.207 1.00 95.94 87 LYS A CA 1
ATOM 723 C C . LYS A 1 87 ? 0.842 7.553 -17.739 1.00 95.94 87 LYS A C 1
ATOM 725 O O . LYS A 1 87 ? 1.114 8.624 -17.200 1.00 95.94 87 LYS A O 1
ATOM 730 N N . ARG A 1 88 ? 0.878 6.400 -17.075 1.00 96.56 88 ARG A N 1
ATOM 731 C CA . ARG A 1 88 ? 1.187 6.283 -15.643 1.00 96.56 88 ARG A CA 1
ATOM 732 C C . ARG A 1 88 ? 2.138 5.126 -15.385 1.00 96.56 88 ARG A C 1
ATOM 734 O O . ARG A 1 88 ? 2.199 4.190 -16.174 1.00 96.56 88 ARG A O 1
ATOM 741 N N . ARG A 1 89 ? 2.874 5.181 -14.280 1.00 98.19 89 ARG A N 1
ATOM 742 C CA . ARG A 1 89 ? 3.680 4.053 -13.811 1.00 98.19 89 ARG A CA 1
ATOM 743 C C . ARG A 1 89 ? 2.913 3.327 -12.723 1.00 98.19 89 ARG A C 1
ATOM 745 O O . ARG A 1 89 ? 2.478 3.965 -11.768 1.00 98.19 89 ARG A O 1
ATOM 752 N N . VAL A 1 90 ? 2.730 2.025 -12.894 1.00 98.31 90 VAL A N 1
ATOM 753 C CA . VAL A 1 90 ? 2.001 1.171 -11.956 1.00 98.31 90 VAL A CA 1
ATOM 754 C C . VAL A 1 90 ? 3.003 0.291 -11.224 1.00 98.31 90 VAL A C 1
ATOM 756 O O . VAL A 1 90 ? 3.821 -0.367 -11.862 1.00 98.31 90 VAL A O 1
ATOM 759 N N . LEU A 1 91 ? 2.936 0.296 -9.899 1.00 98.56 91 LEU A N 1
ATOM 760 C CA . LEU A 1 91 ? 3.745 -0.503 -8.990 1.00 98.56 91 LEU A CA 1
ATOM 761 C C . LEU A 1 91 ? 2.912 -1.660 -8.442 1.00 98.56 91 LEU A C 1
ATOM 763 O O . LEU A 1 91 ? 1.788 -1.455 -7.977 1.00 98.56 91 LEU A O 1
ATOM 767 N N . TRP A 1 92 ? 3.502 -2.848 -8.483 1.00 98.44 92 TRP A N 1
ATOM 768 C CA . TRP A 1 92 ? 3.041 -4.049 -7.798 1.00 98.44 92 TRP A CA 1
ATOM 769 C C . TRP A 1 92 ? 4.015 -4.404 -6.678 1.00 98.44 92 TRP A C 1
ATOM 771 O O . TRP A 1 92 ? 5.213 -4.134 -6.792 1.00 98.44 92 TRP A O 1
ATOM 781 N N . GLY A 1 93 ? 3.507 -5.034 -5.624 1.00 97.44 93 GLY A N 1
ATOM 782 C CA . GLY A 1 93 ? 4.310 -5.540 -4.519 1.00 97.44 93 GLY A CA 1
ATOM 783 C C . GLY A 1 93 ? 3.679 -6.780 -3.917 1.00 97.44 93 GLY A C 1
ATOM 784 O O . GLY A 1 93 ? 2.457 -6.864 -3.769 1.00 97.44 93 GLY A O 1
ATOM 785 N N . TRP A 1 94 ? 4.530 -7.747 -3.593 1.00 98.06 94 TRP A N 1
ATOM 786 C CA . TRP A 1 94 ? 4.129 -8.940 -2.873 1.00 98.06 94 TRP A CA 1
ATOM 787 C C . TRP A 1 94 ? 4.013 -8.616 -1.387 1.00 98.06 94 TRP A C 1
ATOM 789 O O . TRP A 1 94 ? 4.888 -7.975 -0.812 1.00 98.06 94 TRP A O 1
ATOM 799 N N . VAL A 1 95 ? 2.930 -9.078 -0.778 1.00 97.88 95 VAL A N 1
ATOM 800 C CA . VAL A 1 95 ? 2.676 -8.975 0.653 1.00 97.88 95 VAL A CA 1
ATOM 801 C C . VAL A 1 95 ? 2.633 -10.405 1.177 1.00 97.88 95 VAL A C 1
ATOM 803 O O . VAL A 1 95 ? 1.690 -11.156 0.904 1.00 97.88 95 VAL A O 1
ATOM 806 N N . ASN A 1 96 ? 3.695 -10.809 1.868 1.00 93.75 96 ASN A N 1
ATOM 807 C CA . ASN A 1 96 ? 3.786 -12.126 2.486 1.00 93.75 96 ASN A CA 1
ATOM 808 C C . ASN A 1 96 ? 2.830 -12.238 3.680 1.00 93.75 96 ASN A C 1
ATOM 810 O O . ASN A 1 96 ? 2.226 -11.258 4.116 1.00 93.75 96 ASN A O 1
ATOM 814 N N . GLU A 1 97 ? 2.650 -13.455 4.176 1.00 95.69 97 GLU A N 1
ATOM 815 C CA . GLU A 1 97 ? 1.807 -13.711 5.340 1.00 95.69 97 GLU A CA 1
ATOM 816 C C . GLU A 1 97 ? 2.494 -13.270 6.643 1.00 95.69 97 GLU A C 1
ATOM 818 O O . GLU A 1 97 ? 3.718 -13.140 6.714 1.00 95.69 97 GLU A O 1
ATOM 823 N N . SER A 1 98 ? 1.693 -13.007 7.676 1.00 95.69 98 SER A N 1
ATOM 824 C CA . SER A 1 98 ? 2.174 -12.771 9.052 1.00 95.69 98 SER A CA 1
ATOM 825 C C . SER A 1 98 ? 1.577 -13.756 10.063 1.00 95.69 98 SER A C 1
ATOM 827 O O . SER A 1 98 ? 1.723 -13.578 11.272 1.00 95.69 98 SER A O 1
ATOM 829 N N . ASP A 1 99 ? 0.913 -14.801 9.576 1.00 93.31 99 ASP A N 1
ATOM 830 C CA . ASP A 1 99 ? 0.564 -15.974 10.363 1.00 93.31 99 ASP A CA 1
ATOM 831 C C . ASP A 1 99 ? 1.631 -17.071 10.231 1.00 93.31 99 ASP A C 1
ATOM 833 O O . ASP A 1 99 ? 2.742 -16.833 9.750 1.00 93.31 99 ASP A O 1
ATOM 837 N N . SER A 1 100 ? 1.351 -18.248 10.790 1.00 93.75 100 SER A N 1
ATOM 838 C CA . SER A 1 100 ? 2.318 -19.343 10.824 1.00 93.75 100 SER A CA 1
ATOM 839 C C . SER A 1 100 ? 2.304 -20.167 9.534 1.00 93.75 100 SER A C 1
ATOM 841 O O . SER A 1 100 ? 1.295 -20.260 8.838 1.00 93.75 100 SER A O 1
ATOM 843 N N . VAL A 1 101 ? 3.398 -20.880 9.256 1.00 93.25 101 VAL A N 1
ATOM 844 C CA . VAL A 1 101 ? 3.456 -21.830 8.128 1.00 93.25 101 VAL A CA 1
ATOM 845 C C . VAL A 1 101 ? 2.400 -22.935 8.273 1.00 93.25 101 VAL A C 1
ATOM 847 O O . VAL A 1 101 ? 1.862 -23.434 7.288 1.00 93.25 101 VAL A O 1
ATOM 850 N N . GLN A 1 102 ? 2.066 -23.329 9.504 1.00 93.75 102 GLN A N 1
ATOM 851 C CA . GLN A 1 102 ? 0.972 -24.264 9.765 1.00 93.75 102 GLN A CA 1
ATOM 852 C C . GLN A 1 102 ? -0.373 -23.672 9.334 1.00 93.75 102 GLN A C 1
ATOM 854 O O . GLN A 1 102 ? -1.198 -24.385 8.759 1.00 93.75 102 GLN A O 1
ATOM 859 N N . ASP A 1 103 ? -0.573 -22.374 9.562 1.00 93.25 103 ASP A N 1
ATOM 860 C CA . ASP A 1 103 ? -1.777 -21.674 9.133 1.00 93.25 103 ASP A CA 1
ATOM 861 C C . ASP A 1 103 ? -1.859 -21.587 7.614 1.00 93.25 103 ASP A C 1
ATOM 863 O O . ASP A 1 103 ? -2.908 -21.926 7.073 1.00 93.25 103 ASP A O 1
ATOM 867 N N . ASP A 1 104 ? -0.761 -21.251 6.926 1.00 92.56 104 ASP A N 1
ATOM 868 C CA . ASP A 1 104 ? -0.636 -21.320 5.458 1.00 92.56 104 ASP A CA 1
ATOM 869 C C . ASP A 1 104 ? -1.103 -22.668 4.901 1.00 92.56 104 ASP A C 1
ATOM 871 O O . ASP A 1 104 ? -1.945 -22.730 4.001 1.00 92.56 104 ASP A O 1
ATOM 875 N N . VAL A 1 105 ? -0.590 -23.763 5.470 1.00 93.81 105 VAL A N 1
ATOM 876 C CA . VAL A 1 105 ? -0.958 -25.124 5.062 1.00 93.81 105 VAL A CA 1
ATOM 877 C C . VAL A 1 105 ? -2.436 -25.397 5.343 1.00 93.81 105 VAL A C 1
ATOM 879 O O . VAL A 1 105 ? -3.118 -25.971 4.495 1.00 93.81 105 VAL A O 1
ATOM 882 N N . SER A 1 106 ? -2.946 -24.971 6.501 1.00 94.06 106 SER A N 1
ATOM 883 C CA . SER A 1 106 ? -4.338 -25.206 6.898 1.00 94.06 106 SER A CA 1
ATOM 884 C C . SER A 1 106 ? -5.346 -24.437 6.037 1.00 94.06 106 SER A C 1
ATOM 886 O O . SER A 1 106 ? -6.372 -24.998 5.650 1.00 94.06 106 SER A O 1
ATOM 888 N N . LYS A 1 107 ? -5.045 -23.175 5.691 1.00 94.12 107 LYS A N 1
ATOM 889 C CA . LYS A 1 107 ? -5.896 -22.332 4.841 1.00 94.12 107 LYS A CA 1
ATOM 890 C C . LYS A 1 107 ? -5.727 -22.651 3.354 1.00 94.12 107 LYS A C 1
ATOM 892 O O . LYS A 1 107 ? -6.614 -22.334 2.563 1.00 94.12 107 LYS A O 1
ATOM 897 N N . GLY A 1 108 ? -4.630 -23.314 2.977 1.00 93.88 108 GLY A N 1
ATOM 898 C CA . GLY A 1 108 ? -4.373 -23.829 1.630 1.00 93.88 108 GLY A CA 1
ATOM 899 C C . GLY A 1 108 ? -3.831 -22.794 0.639 1.00 93.88 108 GLY A C 1
ATOM 900 O O . GLY A 1 108 ? -3.842 -23.040 -0.567 1.00 93.88 108 GLY A O 1
ATOM 901 N N . TRP A 1 109 ? -3.378 -21.637 1.120 1.00 95.56 109 TRP A N 1
ATOM 902 C CA . TRP A 1 109 ? -2.790 -20.565 0.315 1.00 95.56 109 TRP A CA 1
ATOM 903 C C . TRP A 1 109 ? -1.867 -19.699 1.181 1.00 95.56 109 TRP A C 1
ATOM 905 O O . TRP A 1 109 ? -1.989 -19.704 2.401 1.00 95.56 109 TRP A O 1
ATOM 915 N N . ALA A 1 110 ? -0.956 -18.954 0.554 1.00 94.62 110 ALA A N 1
ATOM 916 C CA . ALA A 1 110 ? -0.085 -17.998 1.233 1.00 94.62 110 ALA A CA 1
ATOM 917 C C . ALA A 1 110 ? 0.375 -16.905 0.260 1.00 94.62 110 ALA A C 1
ATOM 919 O O . ALA A 1 110 ? 0.745 -17.193 -0.881 1.00 94.62 110 ALA A O 1
ATOM 920 N N . GLY A 1 111 ? 0.392 -15.662 0.732 1.00 94.31 111 GLY A N 1
ATOM 921 C CA . GLY A 1 111 ? 0.849 -14.494 -0.002 1.00 94.31 111 GLY A CA 1
ATOM 922 C C . GLY A 1 111 ? -0.250 -13.858 -0.848 1.00 94.31 111 GLY A C 1
ATOM 923 O O . GLY A 1 111 ? -1.006 -14.533 -1.546 1.00 94.31 111 GLY A O 1
ATOM 924 N N . ILE A 1 112 ? -0.286 -12.528 -0.835 1.00 97.81 112 ILE A N 1
ATOM 925 C CA . ILE A 1 112 ? -1.167 -11.718 -1.681 1.00 97.81 112 ILE A CA 1
ATOM 926 C C . ILE A 1 112 ? -0.353 -10.676 -2.450 1.00 97.81 112 ILE A C 1
ATOM 928 O O . ILE A 1 112 ? 0.829 -10.452 -2.188 1.00 97.81 112 ILE A O 1
ATOM 932 N N . GLN A 1 113 ? -0.981 -10.025 -3.422 1.00 98.12 113 GLN A N 1
ATOM 933 C CA . GLN A 1 113 ? -0.449 -8.794 -4.000 1.00 98.12 113 GLN A CA 1
ATOM 934 C C . GLN A 1 113 ? -1.133 -7.603 -3.337 1.00 98.12 113 GLN A C 1
ATOM 936 O O . GLN A 1 113 ? -2.348 -7.629 -3.141 1.00 98.12 113 GLN A O 1
ATOM 941 N N . ALA A 1 114 ? -0.365 -6.560 -3.037 1.00 97.62 114 ALA A N 1
ATOM 942 C CA . ALA A 1 114 ? -0.933 -5.264 -2.693 1.00 97.62 114 ALA A CA 1
ATOM 943 C C . ALA A 1 114 ? -1.764 -4.720 -3.863 1.00 97.62 114 ALA A C 1
ATOM 945 O O . ALA A 1 114 ? -1.506 -5.038 -5.033 1.00 97.62 114 ALA A O 1
ATOM 946 N N . ILE A 1 115 ? -2.734 -3.854 -3.568 1.00 97.69 115 ILE A N 1
ATOM 947 C CA . ILE A 1 115 ? -3.469 -3.151 -4.612 1.00 97.69 115 ILE A CA 1
ATOM 948 C C . ILE A 1 115 ? -2.480 -2.337 -5.457 1.00 97.69 115 ILE A C 1
ATOM 950 O O . ILE A 1 115 ? -1.676 -1.585 -4.902 1.00 97.69 115 ILE A O 1
ATOM 954 N N . PRO A 1 116 ? -2.541 -2.423 -6.800 1.00 98.12 116 PRO A N 1
ATOM 955 C CA . PRO A 1 116 ? -1.622 -1.689 -7.654 1.00 98.12 116 PRO A CA 1
ATOM 956 C C . PRO A 1 116 ? -1.664 -0.188 -7.375 1.00 98.12 116 PRO A C 1
ATOM 958 O O . PRO A 1 116 ? -2.737 0.415 -7.242 1.00 98.12 116 PRO A O 1
ATOM 961 N N . ARG A 1 117 ? -0.485 0.433 -7.324 1.00 98.25 117 ARG A N 1
ATOM 962 C CA . ARG A 1 117 ? -0.322 1.853 -6.987 1.00 98.25 117 ARG A CA 1
ATOM 963 C C . ARG A 1 117 ? 0.215 2.608 -8.189 1.00 98.25 117 ARG A C 1
ATOM 965 O O . ARG A 1 117 ? 1.110 2.133 -8.878 1.00 98.25 117 ARG A O 1
ATOM 972 N N . THR A 1 118 ? -0.314 3.793 -8.456 1.00 98.19 118 THR A N 1
ATOM 973 C CA . THR A 1 118 ? 0.347 4.740 -9.358 1.00 98.19 118 THR A CA 1
ATOM 974 C C . THR A 1 118 ? 1.487 5.417 -8.609 1.00 98.19 118 THR A C 1
ATOM 976 O O . THR A 1 118 ? 1.280 5.820 -7.466 1.00 98.19 118 THR A O 1
ATOM 979 N N . VAL A 1 119 ? 2.654 5.551 -9.244 1.00 98.00 119 VAL A N 1
ATOM 980 C CA . VAL A 1 119 ? 3.863 6.137 -8.638 1.00 98.00 119 VAL A CA 1
ATOM 981 C C . VAL A 1 119 ? 4.368 7.322 -9.448 1.00 98.00 119 VAL A C 1
ATOM 983 O O . VAL A 1 119 ? 4.451 7.242 -10.675 1.00 98.00 119 VAL A O 1
ATOM 986 N N . TRP A 1 120 ? 4.722 8.413 -8.769 1.00 98.00 120 TRP A N 1
ATOM 987 C CA . TRP A 1 120 ? 5.326 9.607 -9.371 1.00 98.00 120 TRP A CA 1
ATOM 988 C C . TRP A 1 120 ? 6.236 10.333 -8.370 1.00 98.00 120 TRP A C 1
ATOM 990 O O . TRP A 1 120 ? 6.215 10.033 -7.180 1.00 98.00 120 TRP A O 1
ATOM 1000 N N . LEU A 1 121 ? 7.053 11.272 -8.849 1.00 97.56 121 LEU A N 1
ATOM 1001 C CA . LEU A 1 121 ? 7.969 12.043 -8.006 1.00 97.56 121 LEU A CA 1
ATOM 1002 C C . LEU A 1 121 ? 7.240 13.175 -7.270 1.00 97.56 121 LEU A C 1
ATOM 1004 O O . LEU A 1 121 ? 6.422 13.874 -7.870 1.00 97.56 121 LEU A O 1
ATOM 1008 N N . ASP A 1 122 ? 7.549 13.373 -5.988 1.00 95.88 122 ASP A N 1
ATOM 1009 C CA . ASP A 1 122 ? 7.067 14.533 -5.234 1.00 95.88 122 ASP A CA 1
ATOM 1010 C C . ASP A 1 122 ? 7.574 15.843 -5.843 1.00 95.88 122 ASP A C 1
ATOM 1012 O O . ASP A 1 122 ? 8.647 15.900 -6.445 1.00 95.88 122 ASP A O 1
ATOM 1016 N N . LEU A 1 123 ? 6.831 16.929 -5.637 1.00 92.75 123 LEU A N 1
ATOM 1017 C CA . LEU A 1 123 ? 7.198 18.257 -6.134 1.00 92.75 123 LEU A CA 1
ATOM 1018 C C . LEU A 1 123 ? 8.523 18.755 -5.541 1.00 92.75 123 LEU A C 1
ATOM 1020 O O . LEU A 1 123 ? 9.238 19.510 -6.195 1.00 92.75 123 LEU A O 1
ATOM 1024 N N . ASN A 1 124 ? 8.869 18.315 -4.327 1.00 91.62 124 ASN A N 1
ATOM 1025 C CA . ASN A 1 124 ? 10.161 18.618 -3.711 1.00 91.62 124 ASN A CA 1
ATOM 1026 C C . ASN A 1 124 ? 11.326 17.796 -4.301 1.00 91.62 124 ASN A C 1
ATOM 1028 O O . ASN A 1 124 ? 12.484 18.088 -4.007 1.00 91.62 124 ASN A O 1
ATOM 1032 N N . GLY A 1 125 ? 11.035 16.785 -5.128 1.00 92.69 125 GLY A N 1
ATOM 1033 C CA . GLY A 1 125 ? 12.012 15.924 -5.787 1.00 92.69 125 GLY A CA 1
ATOM 1034 C C . GLY A 1 125 ? 12.732 14.926 -4.877 1.00 92.69 125 GLY A C 1
ATOM 1035 O O . GLY A 1 125 ? 13.635 14.247 -5.357 1.00 92.69 125 GLY A O 1
ATOM 1036 N N . LYS A 1 126 ? 12.370 14.838 -3.591 1.00 92.69 126 LYS A N 1
ATOM 1037 C CA . LYS A 1 126 ? 13.101 14.045 -2.589 1.00 92.69 126 LYS A CA 1
ATOM 1038 C C . LYS A 1 126 ? 12.606 12.608 -2.470 1.00 92.69 126 LYS A C 1
ATOM 1040 O O . LYS A 1 126 ? 13.396 11.742 -2.127 1.00 92.69 126 LYS A O 1
ATOM 1045 N N . GLN A 1 127 ? 11.328 12.360 -2.748 1.00 96.00 127 GLN A N 1
ATOM 1046 C CA . GLN A 1 127 ? 10.693 11.052 -2.574 1.00 96.00 127 GLN A CA 1
ATOM 1047 C C . GLN A 1 127 ? 9.629 10.788 -3.641 1.00 96.00 127 GLN A C 1
ATOM 1049 O O . GLN A 1 127 ? 9.216 11.688 -4.375 1.00 96.00 127 GLN A O 1
ATOM 1054 N N . LEU A 1 128 ? 9.166 9.546 -3.715 1.00 97.56 128 LEU A N 1
ATOM 1055 C CA . LEU A 1 128 ? 8.071 9.123 -4.579 1.00 97.56 128 LEU A CA 1
ATOM 1056 C C . LEU A 1 128 ? 6.751 9.116 -3.805 1.00 97.56 128 LEU A C 1
ATOM 1058 O O . LEU A 1 128 ? 6.699 8.675 -2.661 1.00 97.56 128 LEU A O 1
ATOM 1062 N N . LEU A 1 129 ? 5.674 9.554 -4.455 1.00 97.81 129 LEU A N 1
ATOM 1063 C CA . LEU A 1 129 ? 4.312 9.365 -3.966 1.00 97.81 129 LEU A CA 1
ATOM 1064 C C . LEU A 1 129 ? 3.708 8.118 -4.586 1.00 97.81 129 LEU A C 1
ATOM 1066 O O . LEU A 1 129 ? 3.982 7.776 -5.739 1.00 97.81 129 LEU A O 1
ATOM 1070 N N . GLN A 1 130 ? 2.820 7.494 -3.824 1.00 97.88 130 GLN A N 1
ATOM 1071 C CA . GLN A 1 130 ? 2.049 6.336 -4.238 1.00 97.88 130 GLN A CA 1
ATOM 1072 C C . GLN A 1 130 ? 0.571 6.544 -3.957 1.00 97.88 130 GLN A C 1
ATOM 1074 O O . GLN A 1 130 ? 0.183 6.978 -2.879 1.00 97.88 130 GLN A O 1
ATOM 1079 N N . TRP A 1 131 ? -0.279 6.163 -4.902 1.00 98.25 131 TRP A N 1
ATOM 1080 C CA . TRP A 1 131 ? -1.719 6.171 -4.669 1.00 98.25 131 TRP A CA 1
ATOM 1081 C C . TRP A 1 131 ? -2.395 4.989 -5.349 1.00 98.25 131 TRP A C 1
ATOM 1083 O O . TRP A 1 131 ? -2.036 4.692 -6.493 1.00 98.25 131 TRP A O 1
ATOM 1093 N N . PRO A 1 132 ? -3.377 4.323 -4.709 1.00 98.19 132 PRO A N 1
ATOM 1094 C CA . PRO A 1 132 ? -4.102 3.225 -5.335 1.00 98.19 132 PRO A CA 1
ATOM 1095 C C . PRO A 1 132 ? -4.650 3.625 -6.705 1.00 98.19 132 PRO A C 1
ATOM 1097 O O . PRO A 1 132 ? -5.164 4.736 -6.882 1.00 98.19 132 PRO A O 1
ATOM 1100 N N . VAL A 1 133 ? -4.532 2.724 -7.682 1.00 97.25 133 VAL A N 1
ATOM 1101 C CA . VAL A 1 133 ? -5.018 2.966 -9.045 1.00 97.25 133 VAL A CA 1
ATOM 1102 C C . VAL A 1 133 ? -6.504 3.348 -9.038 1.00 97.25 133 VAL A C 1
ATOM 1104 O O . VAL A 1 133 ? -7.315 2.778 -8.309 1.00 97.25 133 VAL A O 1
ATOM 1107 N N . MET A 1 134 ? -6.875 4.340 -9.851 1.00 94.81 134 MET A N 1
ATOM 1108 C CA . MET A 1 134 ? -8.216 4.944 -9.818 1.00 94.81 134 MET A CA 1
ATOM 1109 C C . MET A 1 134 ? -9.355 3.960 -10.125 1.00 94.81 134 MET A C 1
ATOM 1111 O O . MET A 1 134 ? -10.499 4.189 -9.744 1.00 94.81 134 MET A O 1
ATOM 1115 N N . GLU A 1 135 ? -9.049 2.862 -10.809 1.00 94.81 135 GLU A N 1
ATOM 1116 C CA . GLU A 1 135 ? -9.961 1.770 -11.131 1.00 94.81 135 GLU A CA 1
ATOM 1117 C C . GLU A 1 135 ? -10.538 1.129 -9.876 1.00 94.81 135 GLU A C 1
ATOM 1119 O O . GLU A 1 135 ? -11.695 0.713 -9.900 1.00 94.81 135 GLU A O 1
ATOM 1124 N N . LEU A 1 136 ? -9.779 1.124 -8.774 1.00 94.19 136 LEU A N 1
ATOM 1125 C CA . LEU A 1 136 ? -10.236 0.638 -7.477 1.00 94.19 136 LEU A CA 1
ATOM 1126 C C . LEU A 1 136 ? -11.520 1.346 -7.028 1.00 94.19 136 LEU A C 1
ATOM 1128 O O . LEU A 1 136 ? -12.392 0.728 -6.420 1.00 94.19 136 LEU A O 1
ATOM 1132 N N . ASN A 1 137 ? -11.684 2.625 -7.380 1.00 92.62 137 ASN A N 1
ATOM 1133 C CA . ASN A 1 137 ? -12.848 3.408 -6.978 1.00 92.62 137 ASN A CA 1
ATOM 1134 C C . ASN A 1 137 ? -14.158 2.862 -7.574 1.00 92.62 137 ASN A C 1
ATOM 1136 O O . ASN A 1 137 ? -15.221 3.154 -7.037 1.00 92.62 137 ASN A O 1
ATOM 1140 N N . ARG A 1 138 ? -14.105 2.033 -8.630 1.00 92.75 138 ARG A N 1
ATOM 1141 C CA . ARG A 1 138 ? -15.286 1.349 -9.188 1.00 92.75 138 ARG A CA 1
ATOM 1142 C C . ARG A 1 138 ? -15.881 0.307 -8.240 1.00 92.75 138 ARG A C 1
ATOM 1144 O O . ARG A 1 138 ? -17.038 -0.058 -8.403 1.00 92.75 138 ARG A O 1
ATOM 1151 N N . LEU A 1 139 ? -15.109 -0.163 -7.258 1.00 92.00 139 LEU A N 1
ATOM 1152 C CA . LEU A 1 139 ? -15.583 -1.103 -6.241 1.00 92.00 139 LEU A CA 1
ATOM 1153 C C . LEU A 1 139 ? -16.340 -0.405 -5.104 1.00 92.00 139 LEU A C 1
ATOM 1155 O O . LEU A 1 139 ? -16.977 -1.081 -4.298 1.00 92.00 139 LEU A O 1
ATOM 1159 N N . ARG A 1 140 ? -16.289 0.932 -5.017 1.00 94.00 140 ARG A N 1
ATOM 1160 C CA . ARG A 1 140 ? -17.004 1.703 -3.994 1.00 94.00 140 ARG A CA 1
ATOM 1161 C C . ARG A 1 140 ? -18.507 1.622 -4.251 1.00 94.00 140 ARG A C 1
ATOM 1163 O O . ARG A 1 140 ? -18.983 2.078 -5.285 1.00 94.00 140 ARG A O 1
ATOM 1170 N N . TRP A 1 141 ? -19.249 1.067 -3.297 1.00 82.25 141 TRP A N 1
ATOM 1171 C CA . TRP A 1 141 ? -20.702 0.924 -3.398 1.00 82.25 141 TRP A CA 1
ATOM 1172 C C . TRP A 1 141 ? -21.425 1.838 -2.411 1.00 82.25 141 TRP A C 1
ATOM 1174 O O . TRP A 1 141 ? -21.796 2.963 -2.742 1.00 82.25 141 TRP A O 1
ATOM 1184 N N . LYS A 1 142 ? -21.606 1.370 -1.175 1.00 90.94 142 LYS A N 1
ATOM 1185 C CA . LYS A 1 142 ? -22.320 2.099 -0.129 1.00 90.94 142 LYS A CA 1
ATOM 1186 C C . LYS A 1 142 ? -21.353 3.055 0.548 1.00 90.94 142 LYS A C 1
ATOM 1188 O O . LYS A 1 142 ? -20.319 2.608 1.036 1.00 90.94 142 LYS A O 1
ATOM 1193 N N . ARG A 1 143 ? -21.698 4.343 0.586 1.00 95.38 143 ARG A N 1
ATOM 1194 C CA . ARG A 1 143 ? -20.914 5.380 1.263 1.00 95.38 143 ARG A CA 1
ATOM 1195 C C . ARG A 1 143 ? -21.565 5.768 2.586 1.00 95.38 143 ARG A C 1
ATOM 1197 O O . ARG A 1 143 ? -22.752 6.080 2.613 1.00 95.38 143 ARG A O 1
ATOM 1204 N N . VAL A 1 144 ? -20.758 5.831 3.634 1.00 96.62 144 VAL A N 1
ATOM 1205 C CA . VAL A 1 144 ? -21.054 6.504 4.899 1.00 96.62 144 VAL A CA 1
ATOM 1206 C C . VAL A 1 144 ? -20.131 7.709 5.012 1.00 96.62 144 VAL A C 1
ATOM 1208 O O . VAL A 1 144 ? -18.994 7.677 4.539 1.00 96.62 144 VAL A O 1
ATOM 1211 N N . MET A 1 145 ? -20.647 8.795 5.575 1.00 97.00 145 MET A N 1
ATOM 1212 C CA . MET A 1 145 ? -19.928 10.055 5.678 1.00 97.00 145 MET A CA 1
ATOM 1213 C C . MET A 1 145 ? -20.069 10.625 7.085 1.00 97.00 145 MET A C 1
ATOM 1215 O O . MET A 1 145 ? -21.147 10.570 7.672 1.00 97.00 145 MET A O 1
ATOM 1219 N N . MET A 1 146 ? -18.983 11.191 7.592 1.00 96.62 146 MET A N 1
ATOM 1220 C CA . MET A 1 146 ? -18.913 11.916 8.856 1.00 96.62 146 MET A CA 1
ATOM 1221 C C . MET A 1 146 ? -18.166 13.227 8.602 1.00 96.62 146 MET A C 1
ATOM 1223 O O . MET A 1 146 ? -17.177 13.249 7.871 1.00 96.62 146 MET A O 1
ATOM 1227 N N . ILE A 1 147 ? -18.673 14.331 9.143 1.00 96.62 147 ILE A N 1
ATOM 1228 C CA . ILE A 1 147 ? -18.174 15.683 8.871 1.00 96.62 147 ILE A CA 1
ATOM 1229 C C . ILE A 1 147 ? -18.089 16.446 10.194 1.00 96.62 147 ILE A C 1
ATOM 1231 O O . ILE A 1 147 ? -19.018 16.373 10.996 1.00 96.62 147 ILE A O 1
ATOM 1235 N N . HIS A 1 148 ? -17.002 17.195 10.389 1.00 96.69 148 HIS A N 1
ATOM 1236 C CA . HIS A 1 148 ? -16.743 18.028 11.571 1.00 96.69 148 HIS A CA 1
ATOM 1237 C C . HIS A 1 148 ? -16.949 17.304 12.920 1.00 96.69 148 HIS A C 1
ATOM 1239 O O . HIS A 1 148 ? -17.423 17.895 13.892 1.00 96.69 148 HIS A O 1
ATOM 1245 N N . GLN A 1 149 ? -16.581 16.022 13.006 1.00 97.44 149 GLN A N 1
ATOM 1246 C CA . GLN A 1 149 ? -16.675 15.271 14.258 1.00 97.44 149 GLN A CA 1
ATOM 1247 C C . GLN A 1 149 ? -15.473 15.596 15.144 1.00 97.44 149 GLN A C 1
ATOM 1249 O O . GLN A 1 149 ? -14.348 15.188 14.864 1.00 97.44 149 GLN A O 1
ATOM 1254 N N . LYS A 1 150 ? -15.707 16.310 16.245 1.00 97.62 150 LYS A N 1
ATOM 1255 C CA . LYS A 1 150 ? -14.674 16.573 17.253 1.00 97.62 150 LYS A CA 1
ATOM 1256 C C . LYS A 1 150 ? -14.431 15.324 18.107 1.00 97.62 150 LYS A C 1
ATOM 1258 O O . LYS A 1 150 ? -15.386 14.679 18.538 1.00 97.62 150 LYS A O 1
ATOM 1263 N N . LEU A 1 151 ? -13.162 15.011 18.352 1.00 97.44 151 LEU A N 1
ATOM 1264 C CA . LEU A 1 151 ? -12.683 13.907 19.179 1.00 97.44 151 LEU A CA 1
ATOM 1265 C C . LEU A 1 151 ? -11.809 14.459 20.308 1.00 97.44 151 LEU A C 1
ATOM 1267 O O . LEU A 1 151 ? -10.710 14.976 20.076 1.00 97.44 151 LEU A O 1
ATOM 1271 N N . VAL A 1 152 ? -12.301 14.360 21.540 1.00 96.69 152 VAL A N 1
ATOM 1272 C CA . VAL A 1 152 ? -11.517 14.696 22.739 1.00 96.69 152 VAL A CA 1
ATOM 1273 C C . VAL A 1 152 ? -10.653 13.511 23.179 1.00 96.69 152 VAL A C 1
ATOM 1275 O O . VAL A 1 152 ? -10.756 12.415 22.631 1.00 96.69 152 VAL A O 1
ATOM 1278 N N . LYS A 1 153 ? -9.781 13.734 24.166 1.00 96.50 153 LYS A N 1
ATOM 1279 C CA . LYS A 1 153 ? -8.897 12.703 24.717 1.00 96.50 153 LYS A CA 1
ATOM 1280 C C . LYS A 1 153 ? -9.679 11.452 25.140 1.00 96.50 153 LYS A C 1
ATOM 1282 O O . LYS A 1 153 ? -10.631 11.549 25.909 1.00 96.50 153 LYS A O 1
ATOM 1287 N N . GLY A 1 154 ? -9.214 10.288 24.691 1.00 94.31 154 GLY A N 1
ATOM 1288 C CA . GLY A 1 154 ? -9.762 8.972 25.026 1.00 94.31 154 GLY A CA 1
ATOM 1289 C C . GLY A 1 154 ? -11.052 8.630 24.279 1.00 94.31 154 GLY A C 1
ATOM 1290 O O . GLY A 1 154 ? -11.588 7.539 24.455 1.00 94.31 154 GLY A O 1
ATOM 1291 N N . GLN A 1 155 ? -11.559 9.536 23.440 1.00 96.81 155 GLN A N 1
ATOM 1292 C CA . GLN A 1 155 ? -12.782 9.306 22.692 1.00 96.81 155 GLN A CA 1
ATOM 1293 C C . GLN A 1 155 ? -12.495 8.451 21.457 1.00 96.81 155 GLN A C 1
ATOM 1295 O O . GLN A 1 155 ? -11.573 8.724 20.684 1.00 96.81 155 GLN A O 1
ATOM 1300 N N . ASN A 1 156 ? -13.347 7.455 21.234 1.00 96.50 156 ASN A N 1
ATOM 1301 C CA . ASN A 1 156 ? -13.482 6.788 19.950 1.00 96.50 156 ASN A CA 1
ATOM 1302 C C . ASN A 1 156 ? -14.944 6.857 19.487 1.00 96.50 156 ASN A C 1
ATOM 1304 O O . ASN A 1 156 ? -15.858 6.952 20.306 1.00 96.50 156 ASN A O 1
ATOM 1308 N N . VAL A 1 157 ? -15.153 6.880 18.174 1.00 97.81 157 VAL A N 1
ATOM 1309 C CA . VAL A 1 157 ? -16.478 6.919 17.549 1.00 97.81 157 VAL A CA 1
ATOM 1310 C C . VAL A 1 157 ? -16.509 5.874 16.445 1.00 97.81 157 VAL A C 1
ATOM 1312 O O . VAL A 1 157 ? -15.690 5.903 15.527 1.00 97.81 157 VAL A O 1
ATOM 1315 N N . GLU A 1 158 ? -17.461 4.954 16.542 1.00 97.81 158 GLU A N 1
ATOM 1316 C CA . GLU A 1 158 ? -17.674 3.896 15.558 1.00 97.81 158 GLU A CA 1
ATOM 1317 C C . GLU A 1 158 ? -18.309 4.445 14.269 1.00 97.81 158 GLU A C 1
ATOM 1319 O O . GLU A 1 158 ? -19.262 5.230 14.301 1.00 97.81 158 GLU A O 1
ATOM 1324 N N . ILE A 1 159 ? -17.818 3.990 13.116 1.00 97.25 159 ILE A N 1
ATOM 1325 C CA . ILE A 1 159 ? -18.410 4.259 11.804 1.00 97.25 159 ILE A CA 1
ATOM 1326 C C . ILE A 1 159 ? -19.370 3.125 11.449 1.00 97.25 159 ILE A C 1
ATOM 1328 O O . ILE A 1 159 ? -18.982 2.083 10.925 1.00 97.25 159 ILE A O 1
ATOM 1332 N N . LYS A 1 160 ? -20.656 3.358 11.709 1.00 95.31 160 LYS A N 1
ATOM 1333 C CA . LYS A 1 160 ? -21.726 2.387 11.452 1.00 95.31 160 LYS A CA 1
ATOM 1334 C C . LYS A 1 160 ? -22.167 2.376 9.991 1.00 95.31 160 LYS A C 1
ATOM 1336 O O . LYS A 1 160 ? -22.060 3.368 9.274 1.00 95.31 160 LYS A O 1
ATOM 1341 N N . GLY A 1 161 ? -22.756 1.261 9.562 1.00 92.31 161 GLY A N 1
ATOM 1342 C CA . GLY A 1 161 ? -23.427 1.155 8.263 1.00 92.31 161 GLY A CA 1
ATOM 1343 C C . GLY A 1 161 ? -22.514 0.826 7.078 1.00 92.31 161 GLY A C 1
ATOM 1344 O O . GLY A 1 161 ? -22.970 0.945 5.936 1.00 92.31 161 GLY A O 1
ATOM 1345 N N . ILE A 1 162 ? -21.285 0.380 7.335 1.00 94.19 162 ILE A N 1
ATOM 1346 C CA . ILE A 1 162 ? -20.341 -0.161 6.348 1.00 94.19 162 ILE A CA 1
ATOM 1347 C C . ILE A 1 162 ? -19.995 -1.620 6.670 1.00 94.19 162 ILE A C 1
ATOM 1349 O O . ILE A 1 162 ? -20.149 -2.047 7.807 1.00 94.19 162 ILE A O 1
ATOM 1353 N N . THR A 1 163 ? -19.467 -2.364 5.698 1.00 94.69 163 THR A N 1
ATOM 1354 C CA . THR A 1 163 ? -18.765 -3.631 5.966 1.00 94.69 163 THR A CA 1
ATOM 1355 C C . THR A 1 163 ? -17.314 -3.320 6.333 1.00 94.69 163 THR A C 1
ATOM 1357 O O . THR A 1 163 ? -16.491 -3.114 5.440 1.00 94.69 163 THR A O 1
ATOM 1360 N N . ALA A 1 164 ? -16.991 -3.229 7.627 1.00 96.06 164 ALA A N 1
ATOM 1361 C CA . ALA A 1 164 ? -15.676 -2.751 8.070 1.00 96.06 164 ALA A CA 1
ATOM 1362 C C . ALA A 1 164 ? -14.522 -3.681 7.668 1.00 96.06 164 ALA A C 1
ATOM 1364 O O . ALA A 1 164 ? -13.434 -3.193 7.373 1.00 96.06 164 ALA A O 1
ATOM 1365 N N . ALA A 1 165 ? -14.771 -4.994 7.581 1.00 96.56 165 ALA A N 1
ATOM 1366 C CA . ALA A 1 165 ? -13.788 -5.961 7.094 1.00 96.56 165 ALA A CA 1
ATOM 1367 C C . ALA A 1 165 ? -13.399 -5.753 5.622 1.00 96.56 165 ALA A C 1
ATOM 1369 O O . ALA A 1 165 ? -12.365 -6.257 5.204 1.00 96.56 165 ALA A O 1
ATOM 1370 N N . GLN A 1 166 ? -14.192 -5.028 4.826 1.00 96.62 166 GLN A N 1
ATOM 1371 C CA . GLN A 1 166 ? -13.903 -4.800 3.410 1.00 96.62 166 GLN A CA 1
ATOM 1372 C C . GLN A 1 166 ? -14.312 -3.384 2.979 1.00 96.62 166 GLN A C 1
ATOM 1374 O O . GLN A 1 166 ? -15.366 -3.150 2.369 1.00 96.62 166 GLN A O 1
ATOM 1379 N N . ALA A 1 167 ? -13.451 -2.417 3.290 1.00 96.94 167 ALA A N 1
ATOM 1380 C CA . ALA A 1 167 ? -13.742 -0.998 3.152 1.00 96.94 167 ALA A CA 1
ATOM 1381 C C . ALA A 1 167 ? -12.612 -0.201 2.478 1.00 96.94 167 ALA A C 1
ATOM 1383 O O . ALA A 1 167 ? -11.448 -0.593 2.424 1.00 96.94 167 ALA A O 1
ATOM 1384 N N . ASP A 1 168 ? -12.977 0.950 1.929 1.00 98.25 168 ASP A N 1
ATOM 1385 C CA . ASP A 1 168 ? -12.061 2.032 1.560 1.00 98.25 168 ASP A CA 1
ATOM 1386 C C . ASP A 1 168 ? -12.428 3.232 2.429 1.00 98.25 168 ASP A C 1
ATOM 1388 O O . ASP A 1 168 ? -13.589 3.642 2.430 1.00 98.25 168 ASP A O 1
ATOM 1392 N N . VAL A 1 169 ? -11.485 3.754 3.205 1.00 98.31 169 VAL A N 1
ATOM 1393 C CA . VAL A 1 169 ? -11.730 4.831 4.169 1.00 98.31 169 VAL A CA 1
ATOM 1394 C C . VAL A 1 169 ? -10.796 5.981 3.849 1.00 98.31 169 VAL A C 1
ATOM 1396 O O . VAL A 1 169 ? -9.583 5.806 3.843 1.00 98.31 169 VAL A O 1
ATOM 1399 N N . GLU A 1 170 ? -11.347 7.163 3.610 1.00 98.44 170 GLU A N 1
ATOM 1400 C CA . GLU A 1 170 ? -10.601 8.410 3.460 1.00 98.44 170 GLU A CA 1
ATOM 1401 C C . GLU A 1 170 ? -10.995 9.343 4.598 1.00 98.44 170 GLU A C 1
ATOM 1403 O O . GLU A 1 170 ? -12.178 9.625 4.781 1.00 98.44 170 GLU A O 1
ATOM 1408 N N . VAL A 1 171 ? -10.016 9.829 5.354 1.00 98.50 171 VAL A N 1
ATOM 1409 C CA . VAL A 1 171 ? -10.220 10.729 6.487 1.00 98.50 171 VAL A CA 1
ATOM 1410 C C . VAL A 1 171 ? -9.256 11.910 6.419 1.00 98.50 171 VAL A C 1
ATOM 1412 O O . VAL A 1 171 ? -8.095 11.766 6.037 1.00 98.50 171 VAL A O 1
ATOM 1415 N N . ILE A 1 172 ? -9.748 13.092 6.776 1.00 98.56 172 ILE A N 1
ATOM 1416 C CA . ILE A 1 172 ? -8.968 14.315 6.939 1.00 98.56 172 ILE A CA 1
ATOM 1417 C C . ILE A 1 172 ? -9.110 14.744 8.393 1.00 98.56 172 ILE A C 1
ATOM 1419 O O . ILE A 1 172 ? -10.195 15.128 8.833 1.00 98.56 172 ILE A O 1
ATOM 1423 N N . PHE A 1 173 ? -8.006 14.676 9.127 1.00 98.31 173 PHE A N 1
ATOM 1424 C CA . PHE A 1 173 ? -7.919 15.204 10.480 1.00 98.31 173 PHE A CA 1
ATOM 1425 C C . PHE A 1 173 ? -7.491 16.666 10.437 1.00 98.31 173 PHE A C 1
ATOM 1427 O O . PHE A 1 173 ? -6.632 17.032 9.636 1.00 98.31 173 PHE A O 1
ATOM 1434 N N . SER A 1 174 ? -8.056 17.484 11.313 1.00 97.50 174 SER A N 1
ATOM 1435 C CA . SER A 1 174 ? -7.637 18.856 11.566 1.00 97.50 174 SER A CA 1
ATOM 1436 C C . SER A 1 174 ? -7.500 19.114 13.063 1.00 97.50 174 SER A C 1
ATOM 1438 O O . SER A 1 174 ? -8.054 18.393 13.896 1.00 97.50 174 SER A O 1
ATOM 1440 N N . PHE A 1 175 ? -6.731 20.132 13.425 1.00 94.06 175 PHE A N 1
ATOM 1441 C CA . PHE A 1 175 ? -6.473 20.478 14.821 1.00 94.06 175 PHE A CA 1
ATOM 1442 C C . PHE A 1 175 ? -6.347 21.989 14.998 1.00 94.06 175 PHE A C 1
ATOM 1444 O O . PHE A 1 175 ? -5.902 22.710 14.105 1.00 94.06 175 PHE A O 1
ATOM 1451 N N . SER A 1 176 ? -6.762 22.476 16.168 1.00 90.12 176 SER A N 1
ATOM 1452 C CA . SER A 1 176 ? -6.750 23.901 16.513 1.00 90.12 176 SER A CA 1
ATOM 1453 C C . SER A 1 176 ? -5.335 24.436 16.700 1.00 90.12 176 SER A C 1
ATOM 1455 O O . SER A 1 176 ? -4.993 25.502 16.173 1.00 90.12 176 SER A O 1
ATOM 1457 N N . SER A 1 177 ? -4.507 23.690 17.429 1.00 93.12 177 SER A N 1
ATOM 1458 C CA . SER A 1 177 ? -3.142 24.073 17.766 1.00 93.12 177 SER A CA 1
ATOM 1459 C C . SER A 1 177 ? -2.185 22.881 17.699 1.00 93.12 177 SER A C 1
ATOM 1461 O O . SER A 1 177 ? -2.594 21.727 17.789 1.00 93.12 177 SER A O 1
ATOM 1463 N N . LEU A 1 178 ? -0.901 23.192 17.530 1.00 94.44 178 LEU A N 1
ATOM 1464 C CA . LEU A 1 178 ? 0.221 22.263 17.656 1.00 94.44 178 LEU A CA 1
ATOM 1465 C C . LEU A 1 178 ? 1.050 22.533 18.923 1.00 94.44 178 LEU A C 1
ATOM 1467 O O . LEU A 1 178 ? 2.055 21.869 19.141 1.00 94.44 178 LEU A O 1
ATOM 1471 N N . ASP A 1 179 ? 0.632 23.463 19.788 1.00 94.12 179 ASP A N 1
ATOM 1472 C CA . ASP A 1 179 ? 1.406 23.871 20.974 1.00 94.12 179 ASP A CA 1
ATOM 1473 C C . ASP A 1 179 ? 1.636 22.724 21.961 1.00 94.12 179 ASP A C 1
ATOM 1475 O O . ASP A 1 179 ? 2.638 22.701 22.671 1.00 94.12 179 ASP A O 1
ATOM 1479 N N . LYS A 1 180 ? 0.711 21.757 21.991 1.00 95.62 180 LYS A N 1
ATOM 1480 C CA . LYS A 1 180 ? 0.823 20.554 22.819 1.00 95.62 180 LYS A CA 1
ATOM 1481 C C . LYS A 1 180 ? 1.670 19.453 22.182 1.00 95.62 180 LYS A C 1
ATOM 1483 O O . LYS A 1 180 ? 1.796 18.403 22.798 1.00 95.62 180 LYS A O 1
ATOM 1488 N N . ALA A 1 181 ? 2.195 19.627 20.968 1.00 96.69 181 ALA A N 1
ATOM 1489 C CA . ALA A 1 181 ? 3.056 18.627 20.343 1.00 96.69 181 ALA A CA 1
ATOM 1490 C C . ALA A 1 181 ? 4.312 18.409 21.200 1.00 96.69 181 ALA A C 1
ATOM 1492 O O . ALA A 1 181 ? 4.930 19.356 21.686 1.00 96.69 181 ALA A O 1
ATOM 1493 N N . GLU A 1 182 ? 4.674 17.147 21.400 1.00 96.44 182 GLU A N 1
ATOM 1494 C CA . GLU A 1 182 ? 5.802 16.767 22.253 1.00 96.44 182 GLU A CA 1
ATOM 1495 C C . GLU A 1 182 ? 7.125 17.073 21.559 1.00 96.44 182 GLU A C 1
ATOM 1497 O O . GLU A 1 182 ? 7.189 17.062 20.331 1.00 96.44 182 GLU A O 1
ATOM 1502 N N . ALA A 1 183 ? 8.190 17.312 22.322 1.00 96.69 183 ALA A N 1
ATOM 1503 C CA . ALA A 1 183 ? 9.512 17.506 21.739 1.00 96.69 183 ALA A CA 1
ATOM 1504 C C . ALA A 1 183 ? 9.942 16.260 20.945 1.00 96.69 183 ALA A C 1
ATOM 1506 O O . ALA A 1 183 ? 9.825 15.134 21.429 1.00 96.69 183 ALA A O 1
ATOM 1507 N N . PHE A 1 184 ? 10.425 16.472 19.722 1.00 96.06 184 PHE A N 1
ATOM 1508 C CA . PHE A 1 184 ? 11.044 15.426 18.918 1.00 96.06 184 PHE A CA 1
ATOM 1509 C C . PHE A 1 184 ? 12.482 15.208 19.391 1.00 96.06 184 PHE A C 1
ATOM 1511 O O . PHE A 1 184 ? 13.252 16.166 19.442 1.00 96.06 184 PHE A O 1
ATOM 1518 N N . ASP A 1 185 ? 12.851 13.968 19.704 1.00 93.94 185 ASP A N 1
ATOM 1519 C CA . ASP A 1 185 ? 14.242 13.608 19.980 1.00 93.94 185 ASP A CA 1
ATOM 1520 C C . ASP A 1 185 ? 14.984 13.384 18.647 1.00 93.94 185 ASP A C 1
ATOM 1522 O O . ASP A 1 185 ? 14.623 12.473 17.900 1.00 93.94 185 ASP A O 1
ATOM 1526 N N . PRO A 1 186 ? 16.028 14.168 18.313 1.00 91.75 186 PRO A N 1
ATOM 1527 C CA . PRO A 1 186 ? 16.775 14.001 17.065 1.00 91.75 186 PRO A CA 1
ATOM 1528 C C . PRO A 1 186 ? 17.453 12.632 16.901 1.00 91.75 186 PRO A C 1
ATOM 1530 O O . PRO A 1 186 ? 17.819 12.269 15.784 1.00 91.75 186 PRO A O 1
ATOM 1533 N N . SER A 1 187 ? 17.626 11.864 17.983 1.00 92.06 187 SER A N 1
ATOM 1534 C CA . SER A 1 187 ? 18.143 10.491 17.924 1.00 92.06 187 SER A CA 1
ATOM 1535 C C . SER A 1 187 ? 17.132 9.485 17.355 1.00 92.06 187 SER A C 1
ATOM 1537 O O . SER A 1 187 ? 17.518 8.380 16.965 1.00 92.06 187 SER A O 1
ATOM 1539 N N . TRP A 1 188 ? 15.852 9.860 17.245 1.00 93.06 188 TRP A N 1
ATOM 1540 C CA . TRP A 1 188 ? 14.779 9.043 16.677 1.00 93.06 188 TRP A CA 1
ATOM 1541 C C . TRP A 1 188 ? 14.846 8.954 15.150 1.00 93.06 188 TRP A C 1
ATOM 1543 O O . TRP A 1 188 ? 13.999 9.469 14.420 1.00 93.06 188 TRP A O 1
ATOM 1553 N N . VAL A 1 189 ? 15.857 8.246 14.656 1.00 89.44 189 VAL A N 1
ATOM 1554 C CA . VAL A 1 189 ? 16.024 7.955 13.226 1.00 89.44 189 VAL A CA 1
ATOM 1555 C C . VAL A 1 189 ? 15.143 6.795 12.750 1.00 89.44 189 VAL A C 1
ATOM 1557 O O . VAL A 1 189 ? 14.731 6.774 11.592 1.00 89.44 189 VAL A O 1
ATOM 1560 N N . ASP A 1 190 ? 14.815 5.849 13.636 1.00 92.31 190 ASP A N 1
ATOM 1561 C CA . ASP A 1 190 ? 13.968 4.693 13.330 1.00 92.31 190 ASP A CA 1
ATOM 1562 C C . ASP A 1 190 ? 12.518 4.929 13.776 1.00 92.31 190 ASP A C 1
ATOM 1564 O O . ASP A 1 190 ? 12.165 4.769 14.946 1.00 92.31 190 ASP A O 1
ATOM 1568 N N . ALA A 1 191 ? 11.655 5.266 12.816 1.00 95.69 191 ALA A N 1
ATOM 1569 C CA . ALA A 1 191 ? 10.229 5.473 13.048 1.00 95.69 191 ALA A CA 1
ATOM 1570 C C . ALA A 1 191 ? 9.541 4.252 13.692 1.00 95.69 191 ALA A C 1
ATOM 1572 O O . ALA A 1 191 ? 8.629 4.418 14.505 1.00 95.69 191 ALA A O 1
ATOM 1573 N N . GLN A 1 192 ? 9.967 3.029 13.350 1.00 95.12 192 GLN A N 1
ATOM 1574 C CA . GLN A 1 192 ? 9.373 1.791 13.860 1.00 95.12 192 GLN A CA 1
ATOM 1575 C C . GLN A 1 192 ? 9.658 1.626 15.355 1.00 95.12 192 GLN A C 1
ATOM 1577 O O . GLN A 1 192 ? 8.746 1.319 16.127 1.00 95.12 192 GLN A O 1
ATOM 1582 N N . ALA A 1 193 ? 10.891 1.912 15.784 1.00 95.06 193 ALA A N 1
ATOM 1583 C CA . ALA A 1 193 ? 11.269 1.929 17.194 1.00 95.06 193 ALA A CA 1
ATOM 1584 C C . ALA A 1 193 ? 10.457 2.963 17.995 1.00 95.06 193 ALA A C 1
ATOM 1586 O O . ALA A 1 193 ? 9.917 2.630 19.053 1.00 95.06 193 ALA A O 1
ATOM 1587 N N . VAL A 1 194 ? 10.287 4.178 17.455 1.00 96.56 194 VAL A N 1
ATOM 1588 C CA . VAL A 1 194 ? 9.460 5.223 18.088 1.00 96.56 194 VAL A CA 1
ATOM 1589 C C . VAL A 1 194 ? 8.017 4.753 18.237 1.00 96.56 194 VAL A C 1
ATOM 1591 O O . VAL A 1 194 ? 7.432 4.892 19.305 1.00 96.56 194 VAL A O 1
ATOM 1594 N N . CYS A 1 195 ? 7.443 4.148 17.197 1.00 97.00 195 CYS A N 1
ATOM 1595 C CA . CYS A 1 195 ? 6.076 3.636 17.234 1.00 97.00 195 CYS A CA 1
ATOM 1596 C C . CYS A 1 195 ? 5.887 2.503 18.254 1.00 97.00 195 CYS A C 1
ATOM 1598 O O . CYS A 1 195 ? 4.878 2.443 18.958 1.00 97.00 195 CYS A O 1
ATOM 1600 N N . ASN A 1 196 ? 6.881 1.618 18.370 1.00 95.12 196 ASN A N 1
ATOM 1601 C CA . ASN A 1 196 ? 6.901 0.561 19.378 1.00 95.12 196 ASN A CA 1
ATOM 1602 C C . ASN A 1 196 ? 6.845 1.121 20.802 1.00 95.12 196 ASN A C 1
ATOM 1604 O O . ASN A 1 196 ? 6.090 0.601 21.633 1.00 95.12 196 ASN A O 1
ATOM 1608 N N . GLN A 1 197 ? 7.621 2.177 21.058 1.00 94.06 197 GLN A N 1
ATOM 1609 C CA . GLN A 1 197 ? 7.677 2.867 22.345 1.00 94.06 197 GLN A CA 1
ATOM 1610 C C . GLN A 1 197 ? 6.408 3.692 22.612 1.00 94.06 197 GLN A C 1
ATOM 1612 O O . GLN A 1 197 ? 5.884 3.692 23.723 1.00 94.06 197 GLN A O 1
ATOM 1617 N N . LEU A 1 198 ? 5.902 4.378 21.589 1.00 95.62 198 LEU A N 1
ATOM 1618 C CA . LEU A 1 198 ? 4.825 5.365 21.657 1.00 95.62 198 LEU A CA 1
ATOM 1619 C C . LEU A 1 198 ? 3.578 4.885 20.897 1.00 95.62 198 LEU A C 1
ATOM 1621 O O . LEU A 1 198 ? 3.077 5.566 19.999 1.00 95.62 198 LEU A O 1
ATOM 1625 N N . GLY A 1 199 ? 3.089 3.698 21.272 1.00 94.19 199 GLY A N 1
ATOM 1626 C CA . GLY A 1 199 ? 1.940 3.033 20.646 1.00 94.19 199 GLY A CA 1
ATOM 1627 C C . GLY A 1 199 ? 0.604 3.773 20.807 1.00 94.19 199 GLY A C 1
ATOM 1628 O O . GLY A 1 199 ? 0.514 4.821 21.443 1.00 94.19 199 GLY A O 1
ATOM 1629 N N . SER A 1 200 ? -0.477 3.193 20.280 1.00 94.38 200 SER A N 1
ATOM 1630 C CA . SER A 1 200 ? -1.810 3.828 20.267 1.00 94.38 200 SER A CA 1
ATOM 1631 C C . SER A 1 200 ? -2.414 4.076 21.660 1.00 94.38 200 SER A C 1
ATOM 1633 O O . SER A 1 200 ? -3.245 4.969 21.837 1.00 94.38 200 SER A O 1
ATOM 1635 N N . THR A 1 201 ? -2.010 3.294 22.661 1.00 93.12 201 THR A N 1
ATOM 1636 C CA . THR A 1 201 ? -2.442 3.441 24.059 1.00 93.12 201 THR A CA 1
ATOM 1637 C C . THR A 1 201 ? -1.564 4.412 24.848 1.00 93.12 201 THR A C 1
ATOM 1639 O O . THR A 1 201 ? -2.007 4.934 25.872 1.00 93.12 201 THR A O 1
ATOM 1642 N N . ALA A 1 202 ? -0.348 4.697 24.368 1.00 94.38 202 ALA A N 1
ATOM 1643 C CA . ALA A 1 202 ? 0.569 5.630 25.004 1.00 94.38 202 ALA A CA 1
ATOM 1644 C C . ALA A 1 202 ? 0.085 7.060 24.761 1.00 94.38 202 ALA A C 1
ATOM 1646 O O . ALA A 1 202 ? 0.169 7.582 23.647 1.00 94.38 202 ALA A O 1
ATOM 1647 N N . GLN A 1 203 ? -0.414 7.696 25.819 1.00 93.06 203 GLN A N 1
ATOM 1648 C CA . GLN A 1 203 ? -0.899 9.068 25.754 1.00 93.06 203 GLN A CA 1
ATOM 1649 C C . GLN A 1 203 ? 0.184 10.002 25.195 1.00 93.06 203 GLN A C 1
ATOM 1651 O O . GLN A 1 203 ? 1.372 9.845 25.489 1.00 93.06 203 GLN A O 1
ATOM 1656 N N . GLY A 1 204 ? -0.242 10.981 24.399 1.00 94.88 204 GLY A N 1
ATOM 1657 C CA . GLY A 1 204 ? 0.645 12.024 23.915 1.00 94.88 204 GLY A CA 1
ATOM 1658 C C . GLY A 1 204 ? 0.021 13.407 23.852 1.00 94.88 204 GLY A C 1
ATOM 1659 O O . GLY A 1 204 ? -1.129 13.636 24.243 1.00 94.88 204 GLY A O 1
ATOM 1660 N N . GLY A 1 205 ? 0.822 14.347 23.373 1.00 95.88 205 GLY A N 1
ATOM 1661 C CA . GLY A 1 205 ? 0.434 15.719 23.086 1.00 95.88 205 GLY A CA 1
ATOM 1662 C C . GLY A 1 205 ? -0.625 15.818 21.988 1.00 95.88 205 GLY A C 1
ATOM 1663 O O . GLY A 1 205 ? -1.829 15.867 22.258 1.00 95.88 205 GLY A O 1
ATOM 1664 N N . VAL A 1 206 ? -0.158 15.807 20.739 1.00 97.31 206 VAL A N 1
ATOM 1665 C CA . VAL A 1 206 ? -0.982 15.771 19.525 1.00 97.31 206 VAL A CA 1
ATOM 1666 C C . VAL A 1 206 ? -0.916 14.357 18.942 1.00 97.31 206 VAL A C 1
ATOM 1668 O O . VAL A 1 206 ? -0.004 13.999 18.196 1.00 97.31 206 VAL A O 1
ATOM 1671 N N . GLY A 1 207 ? -1.891 13.540 19.336 1.00 96.12 207 GLY A N 1
ATOM 1672 C CA . GLY A 1 207 ? -1.942 12.104 19.068 1.00 96.12 207 GLY A CA 1
ATOM 1673 C C . GLY A 1 207 ? -1.462 11.232 20.232 1.00 96.12 207 GLY A C 1
ATOM 1674 O O . GLY A 1 207 ? -0.960 11.756 21.225 1.00 96.12 207 GLY A O 1
ATOM 1675 N N . PRO A 1 208 ? -1.665 9.909 20.142 1.00 97.94 208 PRO A N 1
ATOM 1676 C CA . PRO A 1 208 ? -2.070 9.183 18.939 1.00 97.94 208 PRO A CA 1
ATOM 1677 C C . PRO A 1 208 ? -3.543 9.410 18.554 1.00 97.94 208 PRO A C 1
ATOM 1679 O O . PRO A 1 208 ? -4.434 9.342 19.399 1.00 97.94 208 PRO A O 1
ATOM 1682 N N . PHE A 1 209 ? -3.796 9.707 17.277 1.00 98.56 209 PHE A N 1
ATOM 1683 C CA . PHE A 1 209 ? -5.143 9.837 16.700 1.00 98.56 209 PHE A CA 1
ATOM 1684 C C . PHE A 1 209 ? -5.197 9.183 15.320 1.00 98.56 209 PHE A C 1
ATOM 1686 O O . PHE A 1 209 ? -4.218 9.220 14.575 1.00 98.56 209 PHE A O 1
ATOM 1693 N N . GLY A 1 210 ? -6.328 8.585 14.957 1.00 98.44 210 GLY A N 1
ATOM 1694 C CA . GLY A 1 210 ? -6.420 7.845 13.703 1.00 98.44 210 GLY A CA 1
ATOM 1695 C C . GLY A 1 210 ? -7.643 6.949 13.597 1.00 98.44 210 GLY A C 1
ATOM 1696 O O . GLY A 1 210 ? -8.732 7.308 14.045 1.00 98.44 210 GLY A O 1
ATOM 1697 N N . LEU A 1 211 ? -7.444 5.783 12.988 1.00 98.75 211 LEU A N 1
ATOM 1698 C CA . LEU A 1 211 ? -8.444 4.739 12.798 1.00 98.75 211 LEU A CA 1
ATOM 1699 C C . LEU A 1 211 ? -8.119 3.523 13.670 1.00 98.75 211 LEU A C 1
ATOM 1701 O O . LEU A 1 211 ? -6.961 3.127 13.758 1.00 98.75 211 LEU A O 1
ATOM 1705 N N . LEU A 1 212 ? -9.137 2.896 14.259 1.00 98.62 212 LEU A N 1
ATOM 1706 C CA . LEU A 1 212 ? -9.071 1.520 14.755 1.00 98.62 212 LEU A CA 1
ATOM 1707 C C . LEU A 1 212 ? -9.749 0.644 13.705 1.00 98.62 212 LEU A C 1
ATOM 1709 O O . LEU A 1 212 ? -10.965 0.719 13.523 1.00 98.62 212 LEU A O 1
ATOM 1713 N N . THR A 1 213 ? -8.948 -0.108 12.959 1.00 98.25 213 THR A N 1
ATOM 1714 C CA . THR A 1 213 ? -9.408 -0.957 11.853 1.00 98.25 213 THR A CA 1
ATOM 1715 C C . THR A 1 213 ? -9.511 -2.407 12.306 1.00 98.25 213 THR A C 1
ATOM 1717 O O . THR A 1 213 ? -8.775 -2.804 13.209 1.00 98.25 213 THR A O 1
ATOM 1720 N N . LEU A 1 214 ? -10.408 -3.184 11.684 1.00 98.19 214 LEU A N 1
ATOM 1721 C CA . LEU A 1 214 ? -10.647 -4.592 12.036 1.00 98.19 214 LEU A CA 1
ATOM 1722 C C . LEU A 1 214 ? -10.783 -4.767 13.555 1.00 98.19 214 LEU A C 1
ATOM 1724 O O . LEU A 1 214 ? -10.050 -5.534 14.175 1.00 98.19 214 LEU A O 1
ATOM 1728 N N . ALA A 1 215 ? -11.661 -3.957 14.146 1.00 98.25 215 ALA A N 1
ATOM 1729 C CA . ALA A 1 215 ? -11.895 -3.929 15.579 1.00 98.25 215 ALA A CA 1
ATOM 1730 C C . ALA A 1 215 ? -13.027 -4.889 15.969 1.00 98.25 215 ALA A C 1
ATOM 1732 O O . ALA A 1 215 ? -14.003 -4.997 15.231 1.00 98.25 215 ALA A O 1
ATOM 1733 N N . SER A 1 216 ? -12.922 -5.575 17.104 1.00 98.00 216 SER A N 1
ATOM 1734 C CA . SER A 1 216 ? -14.034 -6.328 17.693 1.00 98.00 216 SER A CA 1
ATOM 1735 C C . SER A 1 216 ? -14.993 -5.390 18.430 1.00 98.00 216 SER A C 1
ATOM 1737 O O . SER A 1 216 ? -14.611 -4.281 18.808 1.00 98.00 216 SER A O 1
ATOM 1739 N N . GLU A 1 217 ? -16.224 -5.844 18.677 1.00 94.75 217 GLU A N 1
ATOM 1740 C CA . GLU A 1 217 ? -17.276 -5.056 19.340 1.00 94.75 217 GLU A CA 1
ATOM 1741 C C . GLU A 1 217 ? -16.814 -4.399 20.657 1.00 94.75 217 GLU A C 1
ATOM 1743 O O . GLU A 1 217 ? -17.052 -3.209 20.865 1.00 94.75 217 GLU A O 1
ATOM 1748 N N . ASN A 1 218 ? -16.090 -5.129 21.521 1.00 95.44 218 ASN A N 1
ATOM 1749 C CA . ASN A 1 218 ? -15.580 -4.595 22.793 1.00 95.44 218 ASN A CA 1
ATOM 1750 C C . ASN A 1 218 ? -14.097 -4.187 22.743 1.00 95.44 218 ASN A C 1
ATOM 1752 O O . ASN A 1 218 ? -13.472 -4.037 23.794 1.00 95.44 218 ASN A O 1
ATOM 1756 N N . LEU A 1 219 ? -13.528 -3.996 21.546 1.00 96.31 219 LEU A N 1
ATOM 1757 C CA . LEU A 1 219 ? -12.129 -3.599 21.333 1.00 96.31 219 LEU A CA 1
ATOM 1758 C C . LEU A 1 219 ? -11.091 -4.543 21.979 1.00 96.31 219 LEU A C 1
ATOM 1760 O O . LEU A 1 219 ? -9.998 -4.112 22.347 1.00 96.31 219 LEU A O 1
ATOM 1764 N N . GLU A 1 220 ? -11.402 -5.834 22.114 1.00 96.94 220 GLU A N 1
ATOM 1765 C CA . GLU A 1 220 ? -10.424 -6.861 22.502 1.00 96.94 220 GLU A CA 1
ATOM 1766 C C . GLU A 1 220 ? -9.388 -7.125 21.401 1.00 96.94 220 GLU A C 1
ATOM 1768 O O . GLU A 1 220 ? -8.230 -7.409 21.699 1.00 96.94 220 GLU A O 1
ATOM 1773 N N . GLU A 1 221 ? -9.804 -7.019 20.136 1.00 97.69 221 GLU A N 1
ATOM 1774 C CA . GLU A 1 221 ? -8.931 -7.033 18.963 1.00 97.69 221 GLU A CA 1
ATOM 1775 C C . GLU A 1 221 ? -9.135 -5.750 18.173 1.00 97.69 221 GLU A C 1
ATOM 1777 O O . GLU A 1 221 ? -10.269 -5.330 17.967 1.00 97.69 221 GLU A O 1
ATOM 1782 N N . PHE A 1 222 ? -8.056 -5.118 17.727 1.00 98.06 222 PHE A N 1
ATOM 1783 C CA . PHE A 1 222 ? -8.101 -3.994 16.795 1.00 98.06 222 PHE A CA 1
ATOM 1784 C C . PHE A 1 222 ? -6.708 -3.710 16.229 1.00 98.06 222 PHE A C 1
ATOM 1786 O O . PHE A 1 222 ? -5.687 -3.939 16.878 1.00 98.06 222 PHE A O 1
ATOM 1793 N N . THR A 1 223 ? -6.664 -3.151 15.021 1.00 98.56 223 THR A N 1
ATOM 1794 C CA . THR A 1 223 ? -5.427 -2.694 14.378 1.00 98.56 223 THR A CA 1
ATOM 1795 C C . THR A 1 223 ? -5.455 -1.172 14.224 1.00 98.56 223 THR A C 1
ATOM 1797 O O . THR A 1 223 ? -6.111 -0.652 13.311 1.00 98.56 223 THR A O 1
ATOM 1800 N N . PRO A 1 224 ? -4.804 -0.419 15.124 1.00 98.31 224 PRO A N 1
ATOM 1801 C CA . PRO A 1 224 ? -4.747 1.031 15.044 1.00 98.31 224 PRO A CA 1
ATOM 1802 C C . PRO A 1 224 ? -3.795 1.505 13.934 1.00 98.31 224 PRO A C 1
ATOM 1804 O O . PRO A 1 224 ? -2.622 1.129 13.886 1.00 98.31 224 PRO A O 1
ATOM 1807 N N . VAL A 1 225 ? -4.298 2.403 13.088 1.00 98.69 225 VAL A N 1
ATOM 1808 C CA . VAL A 1 225 ? -3.524 3.185 12.116 1.00 98.69 225 VAL A CA 1
ATOM 1809 C C . VAL A 1 225 ? -3.640 4.649 12.508 1.00 98.69 225 VAL A C 1
ATOM 1811 O O . VAL A 1 225 ? -4.729 5.221 12.445 1.00 98.69 225 VAL A O 1
ATOM 1814 N N . PHE A 1 226 ? -2.546 5.262 12.945 1.00 98.69 226 PHE A N 1
ATOM 1815 C CA . PHE A 1 226 ? -2.607 6.554 13.624 1.00 98.69 226 PHE A CA 1
ATOM 1816 C C . PHE A 1 226 ? -1.415 7.453 13.335 1.00 98.69 226 PHE A C 1
ATOM 1818 O O . PHE A 1 226 ? -0.379 7.011 12.841 1.00 98.69 226 PHE A O 1
ATOM 1825 N N . PHE A 1 227 ? -1.576 8.727 13.680 1.00 98.69 227 PHE A N 1
ATOM 1826 C CA . PHE A 1 227 ? -0.511 9.711 13.666 1.00 98.69 227 PHE A CA 1
ATOM 1827 C C . PHE A 1 227 ? -0.161 10.192 15.068 1.00 98.69 227 PHE A C 1
ATOM 1829 O O . PHE A 1 227 ? -1.017 10.250 15.955 1.00 98.69 227 PHE A O 1
ATOM 1836 N N . ARG A 1 228 ? 1.095 10.605 15.228 1.00 98.19 228 ARG A N 1
ATOM 1837 C CA . ARG A 1 228 ? 1.593 11.394 16.358 1.00 98.19 228 ARG A CA 1
ATOM 1838 C C . ARG A 1 228 ? 2.430 12.542 15.805 1.00 98.19 228 ARG A C 1
ATOM 1840 O O . ARG A 1 228 ? 3.206 12.338 14.870 1.00 98.19 228 ARG A O 1
ATOM 1847 N N . ILE A 1 229 ? 2.233 13.746 16.332 1.00 97.88 229 ILE A N 1
ATOM 1848 C CA . ILE A 1 229 ? 2.927 14.949 15.866 1.00 97.88 229 ILE A CA 1
ATOM 1849 C C . ILE A 1 229 ? 3.863 15.437 16.964 1.00 97.88 229 ILE A C 1
ATOM 1851 O O . ILE A 1 229 ? 3.448 15.641 18.107 1.00 97.88 229 ILE A O 1
ATOM 1855 N N . PHE A 1 230 ? 5.115 15.652 16.580 1.00 97.19 230 PHE A N 1
ATOM 1856 C CA . PHE A 1 230 ? 6.174 16.165 17.430 1.00 97.19 230 PHE A CA 1
ATOM 1857 C C . PHE A 1 230 ? 6.615 17.552 16.969 1.00 97.19 230 PHE A C 1
ATOM 1859 O O . PHE A 1 230 ? 6.500 17.909 15.794 1.00 97.19 230 PHE A O 1
ATOM 1866 N N . LYS A 1 231 ? 7.153 18.325 17.903 1.00 96.00 231 LYS A N 1
ATOM 1867 C CA . LYS A 1 231 ? 7.784 19.619 17.688 1.00 96.00 231 LYS A CA 1
ATOM 1868 C C . LYS A 1 231 ? 9.298 19.430 17.623 1.00 96.00 231 LYS A C 1
ATOM 1870 O O . LYS A 1 231 ? 9.914 19.045 18.614 1.00 96.00 231 LYS A O 1
ATOM 1875 N N . ALA A 1 232 ? 9.885 19.703 16.465 1.00 92.38 232 ALA A N 1
ATOM 1876 C CA . ALA A 1 232 ? 11.329 19.825 16.294 1.00 92.38 232 ALA A CA 1
ATOM 1877 C C . ALA A 1 232 ? 11.746 21.307 16.377 1.00 92.38 232 ALA A C 1
ATOM 1879 O O . ALA A 1 232 ? 10.907 22.188 16.570 1.00 92.38 232 ALA A O 1
ATOM 1880 N N . GLU A 1 233 ? 13.043 21.597 16.251 1.00 84.12 233 GLU A N 1
ATOM 1881 C CA . GLU A 1 233 ? 13.593 22.949 16.452 1.00 84.12 233 GLU A CA 1
ATOM 1882 C C . GLU A 1 233 ? 12.972 24.011 15.533 1.00 84.12 233 GLU A C 1
ATOM 1884 O O . GLU A 1 233 ? 12.715 25.133 15.963 1.00 84.12 233 GLU A O 1
ATOM 1889 N N . THR A 1 234 ? 12.718 23.662 14.268 1.00 81.25 234 THR A N 1
ATOM 1890 C CA . THR A 1 234 ? 12.263 24.615 13.236 1.00 81.25 234 THR A CA 1
ATOM 1891 C C . THR A 1 234 ? 10.953 24.218 12.559 1.00 81.25 234 THR A C 1
ATOM 1893 O O . THR A 1 234 ? 10.369 25.015 11.825 1.00 81.25 234 THR A O 1
ATOM 1896 N N . ASN A 1 235 ? 10.469 22.998 12.791 1.00 90.12 235 ASN A N 1
ATOM 1897 C CA . ASN A 1 235 ? 9.289 22.443 12.138 1.00 90.12 235 ASN A CA 1
ATOM 1898 C C . ASN A 1 235 ? 8.601 21.383 13.015 1.00 90.12 235 ASN A C 1
ATOM 1900 O O . ASN A 1 235 ? 8.940 21.183 14.180 1.00 90.12 235 ASN A O 1
ATOM 1904 N N . HIS A 1 236 ? 7.602 20.712 12.445 1.00 94.88 236 HIS A N 1
ATOM 1905 C CA . HIS A 1 236 ? 6.925 19.587 13.077 1.00 94.88 236 HIS A CA 1
ATOM 1906 C C . HIS A 1 236 ? 7.301 18.291 12.369 1.00 94.88 236 HIS A C 1
ATOM 1908 O O . HIS A 1 236 ? 7.435 18.265 11.145 1.00 94.88 236 HIS A O 1
ATOM 1914 N N . VAL A 1 237 ? 7.429 17.216 13.142 1.00 96.38 237 VAL A N 1
ATOM 1915 C CA . VAL A 1 237 ? 7.670 15.866 12.631 1.00 96.38 237 VAL A CA 1
ATOM 1916 C C . VAL A 1 237 ? 6.398 15.055 12.814 1.00 96.38 237 VAL A C 1
ATOM 1918 O O . VAL A 1 237 ? 5.854 14.975 13.915 1.00 96.38 237 VAL A O 1
ATOM 1921 N N . VAL A 1 238 ? 5.911 14.454 11.732 1.00 97.94 238 VAL A N 1
ATOM 1922 C CA . VAL A 1 238 ? 4.712 13.613 11.749 1.00 97.94 238 VAL A CA 1
ATOM 1923 C C . VAL A 1 238 ? 5.133 12.156 11.665 1.00 97.94 238 VAL A C 1
ATOM 1925 O O . VAL A 1 238 ? 5.745 11.744 10.682 1.00 97.94 238 VAL A O 1
ATOM 1928 N N . LEU A 1 239 ? 4.783 11.371 12.677 1.00 98.50 239 LEU A N 1
ATOM 1929 C CA . LEU A 1 239 ? 4.933 9.921 12.682 1.00 98.50 239 LEU A CA 1
ATOM 1930 C C . LEU A 1 239 ? 3.608 9.283 12.274 1.00 98.50 239 LEU A C 1
ATOM 1932 O O . LEU A 1 239 ? 2.576 9.599 12.862 1.00 98.50 239 LEU A O 1
ATOM 1936 N N . MET A 1 240 ? 3.641 8.374 11.303 1.00 98.75 240 MET A N 1
ATOM 1937 C CA . MET A 1 240 ? 2.531 7.482 10.980 1.00 98.75 240 MET A CA 1
ATOM 1938 C C . MET A 1 240 ? 2.850 6.074 11.465 1.00 98.75 240 MET A C 1
ATOM 1940 O O . MET A 1 240 ? 3.926 5.557 11.182 1.00 98.75 240 MET A O 1
ATOM 1944 N N . CYS A 1 241 ? 1.890 5.459 12.142 1.00 98.69 241 CYS A N 1
ATOM 1945 C CA . CYS A 1 241 ? 1.991 4.143 12.750 1.00 98.69 241 CYS A CA 1
ATOM 1946 C C . CYS A 1 241 ? 0.881 3.217 12.252 1.00 98.69 241 CYS A C 1
ATOM 1948 O O . CYS A 1 241 ? -0.267 3.641 12.119 1.00 98.69 241 CYS A O 1
ATOM 1950 N N . SER A 1 242 ? 1.211 1.941 12.071 1.00 98.50 242 SER A N 1
ATOM 1951 C CA . SER A 1 242 ? 0.273 0.821 12.022 1.00 98.50 242 SER A CA 1
ATOM 1952 C C . SER A 1 242 ? 0.746 -0.224 13.026 1.00 98.50 242 SER A C 1
ATOM 1954 O O . SER A 1 242 ? 1.794 -0.833 12.836 1.00 98.50 242 SER A O 1
ATOM 1956 N N . ASP A 1 243 ? -0.004 -0.438 14.099 1.00 97.12 243 ASP A N 1
ATOM 1957 C CA . ASP A 1 243 ? 0.422 -1.309 15.200 1.00 97.12 243 ASP A CA 1
ATOM 1958 C C . ASP A 1 243 ? -0.436 -2.577 15.233 1.00 97.12 243 ASP A C 1
ATOM 1960 O O . ASP A 1 243 ? -1.630 -2.509 15.483 1.00 97.12 243 ASP A O 1
ATOM 1964 N N . ALA A 1 244 ? 0.145 -3.744 14.947 1.00 96.75 244 ALA A N 1
ATOM 1965 C CA . ALA A 1 244 ? -0.600 -5.002 14.915 1.00 96.75 244 ALA A CA 1
ATOM 1966 C C . ALA A 1 244 ? -0.606 -5.750 16.260 1.00 96.75 244 ALA A C 1
ATOM 1968 O O . ALA A 1 244 ? -1.165 -6.846 16.329 1.00 96.75 244 ALA A O 1
ATOM 1969 N N . ARG A 1 245 ? -0.013 -5.216 17.340 1.00 96.12 245 ARG A N 1
ATOM 1970 C CA . ARG A 1 245 ? 0.148 -5.955 18.613 1.00 96.12 245 ARG A CA 1
ATOM 1971 C C . ARG A 1 245 ? -1.185 -6.417 19.208 1.00 96.12 245 ARG A C 1
ATOM 1973 O O . ARG A 1 245 ? -1.273 -7.547 19.692 1.00 96.12 245 ARG A O 1
ATOM 1980 N N . SER A 1 246 ? -2.217 -5.582 19.084 1.00 96.56 246 SER A N 1
ATOM 1981 C CA . SER A 1 246 ? -3.591 -5.861 19.529 1.00 96.56 246 SER A CA 1
ATOM 1982 C C . SER A 1 246 ? -4.495 -6.428 18.429 1.00 96.56 246 SER A C 1
ATOM 1984 O O . SER A 1 246 ? -5.700 -6.525 18.622 1.00 96.56 246 SER A O 1
ATOM 1986 N N . SER A 1 247 ? -3.953 -6.799 17.266 1.00 97.38 247 SER A N 1
ATOM 1987 C CA . SER A 1 247 ? -4.770 -7.179 16.102 1.00 97.38 247 SER A CA 1
ATOM 1988 C C . SER A 1 247 ? -5.423 -8.559 16.196 1.00 97.38 247 SER A C 1
ATOM 1990 O O . SER A 1 247 ? -6.328 -8.850 15.421 1.00 97.38 247 SER A O 1
ATOM 1992 N N . SER A 1 248 ? -4.948 -9.427 17.094 1.00 97.69 248 SER A N 1
ATOM 1993 C CA . SER A 1 248 ? -5.449 -10.794 17.233 1.00 97.69 248 SER A CA 1
ATOM 1994 C C . SER A 1 248 ? -5.149 -11.388 18.610 1.00 97.69 248 SER A C 1
ATOM 1996 O O . SER A 1 248 ? -4.039 -11.221 19.136 1.00 97.69 248 SER A O 1
ATOM 1998 N N . LEU A 1 249 ? -6.119 -12.132 19.144 1.00 96.75 249 LEU A N 1
ATOM 1999 C CA . LEU A 1 249 ? -6.023 -12.962 20.349 1.00 96.75 249 LEU A CA 1
ATOM 2000 C C . LEU A 1 249 ? -5.307 -14.291 20.094 1.00 96.75 249 LEU A C 1
ATOM 2002 O O . LEU A 1 249 ? -4.980 -14.996 21.043 1.00 96.75 249 LEU A O 1
ATOM 2006 N N . LYS A 1 250 ? -5.073 -14.656 18.829 1.00 94.56 250 LYS A N 1
ATOM 2007 C CA . LYS A 1 250 ? -4.365 -15.888 18.492 1.00 94.56 250 LYS A CA 1
ATOM 2008 C C . LYS A 1 250 ? -2.873 -15.760 18.812 1.00 94.56 250 LYS A C 1
ATOM 2010 O O . LYS A 1 250 ? -2.207 -14.806 18.395 1.00 94.56 250 LYS A O 1
ATOM 2015 N N . ASP A 1 251 ? -2.351 -16.760 19.512 1.00 91.50 251 ASP A N 1
ATOM 2016 C CA . ASP A 1 251 ? -0.928 -16.884 19.818 1.00 91.50 251 ASP A CA 1
ATOM 2017 C C . ASP A 1 251 ? -0.110 -17.347 18.604 1.00 91.50 251 ASP A C 1
ATOM 2019 O O . ASP A 1 251 ? -0.624 -17.956 17.666 1.00 91.50 251 ASP A O 1
ATOM 2023 N N . GLY A 1 252 ? 1.196 -17.065 18.623 1.00 90.00 252 GLY A N 1
ATOM 2024 C CA . GLY A 1 252 ? 2.131 -17.518 17.584 1.00 90.00 252 GLY A CA 1
ATOM 2025 C C . GLY A 1 252 ? 2.078 -16.743 16.262 1.00 90.00 252 GLY A C 1
ATOM 2026 O O . GLY A 1 252 ? 2.776 -17.115 15.322 1.00 90.00 252 GLY A O 1
ATOM 2027 N N . LEU A 1 253 ? 1.293 -15.664 16.181 1.00 94.12 253 LEU A N 1
ATOM 2028 C CA . LEU A 1 253 ? 1.266 -14.757 15.030 1.00 94.12 253 LEU A CA 1
ATOM 2029 C C . LEU A 1 253 ? 2.395 -13.720 15.089 1.00 94.12 253 LEU A C 1
ATOM 2031 O O . LEU A 1 253 ? 2.720 -13.193 16.158 1.00 94.12 253 LEU A O 1
ATOM 2035 N N . TYR A 1 254 ? 2.932 -13.351 13.924 1.00 94.81 254 TYR A N 1
ATOM 2036 C CA . TYR A 1 254 ? 3.815 -12.197 13.796 1.00 94.81 254 TYR A CA 1
ATOM 2037 C C . TYR A 1 254 ? 2.976 -10.913 13.819 1.00 94.81 254 TYR A C 1
ATOM 2039 O O . TYR A 1 254 ? 2.226 -10.623 12.892 1.00 94.81 254 TYR A O 1
ATOM 2047 N N . LYS A 1 255 ? 3.088 -10.141 14.906 1.00 95.81 255 LYS A N 1
ATOM 2048 C CA . LYS A 1 255 ? 2.291 -8.927 15.160 1.00 95.81 255 LYS A CA 1
ATOM 2049 C C . LYS A 1 255 ? 3.180 -7.679 15.283 1.00 95.81 255 LYS A C 1
ATOM 2051 O O . LYS A 1 255 ? 3.308 -7.133 16.382 1.00 95.81 255 LYS A O 1
ATOM 2056 N N . PRO A 1 256 ? 3.853 -7.251 14.199 1.00 94.31 256 PRO A N 1
ATOM 2057 C CA . PRO A 1 256 ? 4.778 -6.127 14.249 1.00 94.31 256 PRO A CA 1
ATOM 2058 C C . PRO A 1 256 ? 4.058 -4.790 14.412 1.00 94.31 256 PRO A C 1
ATOM 2060 O O . PRO A 1 256 ? 2.889 -4.621 14.064 1.00 94.31 256 PRO A O 1
ATOM 2063 N N . THR A 1 257 ? 4.805 -3.801 14.877 1.00 96.00 257 THR A N 1
ATOM 2064 C CA . THR A 1 257 ? 4.481 -2.399 14.625 1.00 96.00 257 THR A CA 1
ATOM 2065 C C . THR A 1 257 ? 5.219 -1.954 13.380 1.00 96.00 257 THR A C 1
ATOM 2067 O O . THR A 1 257 ? 6.373 -2.318 13.190 1.00 96.00 257 THR A O 1
ATOM 2070 N N . PHE A 1 258 ? 4.575 -1.169 12.534 1.00 97.69 258 PHE A N 1
ATOM 2071 C CA . PHE A 1 258 ? 5.189 -0.541 11.374 1.00 97.69 258 PHE A CA 1
ATOM 2072 C C . PHE A 1 258 ? 4.997 0.960 11.451 1.00 97.69 258 PHE A C 1
ATOM 2074 O O . PHE A 1 258 ? 3.968 1.436 11.937 1.00 97.69 258 PHE A O 1
ATOM 2081 N N . ALA A 1 259 ? 5.981 1.712 10.972 1.00 98.00 259 ALA A N 1
ATOM 2082 C CA . ALA A 1 259 ? 5.897 3.157 10.987 1.00 98.00 259 ALA A CA 1
ATOM 2083 C C . ALA A 1 259 ? 6.822 3.818 9.973 1.00 98.00 259 ALA A C 1
ATOM 2085 O O . ALA A 1 259 ? 7.858 3.277 9.590 1.00 98.00 259 ALA A O 1
ATOM 2086 N N . GLY A 1 260 ? 6.448 5.034 9.594 1.00 97.38 260 GLY A N 1
ATOM 2087 C CA . GLY A 1 260 ? 7.260 5.924 8.779 1.00 97.38 260 GLY A CA 1
ATOM 2088 C C . GLY A 1 260 ? 6.972 7.377 9.130 1.00 97.38 260 GLY A C 1
ATOM 2089 O O . GLY A 1 260 ? 5.852 7.731 9.511 1.00 97.38 260 GLY A O 1
ATOM 2090 N N . PHE A 1 261 ? 7.982 8.232 8.998 1.00 97.06 261 PHE A N 1
ATOM 2091 C CA . PHE A 1 261 ? 7.776 9.674 9.076 1.00 97.06 261 PHE A CA 1
ATOM 2092 C C . PHE A 1 261 ? 7.074 10.176 7.809 1.00 97.06 261 PHE A C 1
ATOM 2094 O O . PHE A 1 261 ? 7.291 9.650 6.716 1.00 97.06 261 PHE A O 1
ATOM 2101 N N . VAL A 1 262 ? 6.211 11.180 7.957 1.00 97.06 262 VAL A N 1
ATOM 2102 C CA . VAL A 1 262 ? 5.430 11.764 6.862 1.00 97.06 262 VAL A CA 1
ATOM 2103 C C . VAL A 1 262 ? 5.949 13.167 6.577 1.00 97.06 262 VAL A C 1
ATOM 2105 O O . VAL A 1 262 ? 5.769 14.079 7.381 1.00 97.06 262 VAL A O 1
ATOM 2108 N N . ASP A 1 263 ? 6.571 13.347 5.412 1.00 94.62 263 ASP A N 1
ATOM 2109 C CA . ASP A 1 263 ? 7.082 14.640 4.939 1.00 94.62 263 ASP A CA 1
ATOM 2110 C C . ASP A 1 263 ? 5.937 15.548 4.455 1.00 94.62 263 ASP A C 1
ATOM 2112 O O . ASP A 1 263 ? 5.706 15.710 3.256 1.00 94.62 263 ASP A O 1
ATOM 2116 N N . ILE A 1 264 ? 5.148 16.095 5.379 1.00 93.75 264 ILE A N 1
ATOM 2117 C CA . ILE A 1 264 ? 3.997 16.952 5.074 1.00 93.75 264 ILE A CA 1
ATOM 2118 C C . ILE A 1 264 ? 4.093 18.305 5.777 1.00 93.75 264 ILE A C 1
ATOM 2120 O O . ILE A 1 264 ? 4.450 18.396 6.948 1.00 93.75 264 ILE A O 1
ATOM 2124 N N . ASP A 1 265 ? 3.721 19.361 5.053 1.00 90.12 265 ASP A N 1
ATOM 2125 C CA . ASP A 1 265 ? 3.554 20.691 5.627 1.00 90.12 265 ASP A CA 1
ATOM 2126 C C . ASP A 1 265 ? 2.219 20.790 6.382 1.00 90.12 265 ASP A C 1
ATOM 2128 O O . ASP A 1 265 ? 1.139 20.602 5.814 1.00 90.12 265 ASP A O 1
ATOM 2132 N N . LEU A 1 266 ? 2.305 21.108 7.674 1.00 92.94 266 LEU A N 1
ATOM 2133 C CA . LEU A 1 266 ? 1.162 21.273 8.568 1.00 92.94 266 LEU A CA 1
ATOM 2134 C C . LEU A 1 266 ? 0.659 22.723 8.661 1.00 92.94 266 LEU A C 1
ATOM 2136 O O . LEU A 1 266 ? -0.159 23.016 9.531 1.00 92.94 266 LEU A O 1
ATOM 2140 N N . SER A 1 267 ? 1.087 23.628 7.776 1.00 90.94 267 SER A N 1
ATOM 2141 C CA . SER A 1 267 ? 0.584 25.013 7.704 1.00 90.94 267 SER A CA 1
ATOM 2142 C C . SER A 1 267 ? -0.946 25.094 7.605 1.00 90.94 267 SER A C 1
ATOM 2144 O O . SER A 1 267 ? -1.584 25.907 8.273 1.00 90.94 267 SER A O 1
ATOM 2146 N N . SER A 1 268 ? -1.551 24.186 6.836 1.00 91.12 268 SER A N 1
ATOM 2147 C CA . SER A 1 268 ? -3.008 24.051 6.704 1.00 91.12 268 SER A CA 1
ATOM 2148 C C . SER A 1 268 ? -3.693 23.404 7.915 1.00 91.12 268 SER A C 1
ATOM 2150 O O . SER A 1 268 ? -4.921 23.332 7.943 1.00 91.12 268 SER A O 1
ATOM 2152 N N . LYS A 1 269 ? -2.914 22.916 8.894 1.00 94.50 269 LYS A N 1
ATOM 2153 C CA . LYS A 1 269 ? -3.351 22.146 10.070 1.00 94.50 269 LYS A CA 1
ATOM 2154 C C . LYS A 1 269 ? -4.253 20.962 9.720 1.00 94.50 269 LYS A C 1
ATOM 2156 O O . LYS A 1 269 ? -5.177 20.640 10.464 1.00 94.50 269 LYS A O 1
ATOM 2161 N N . LYS A 1 270 ? -4.000 20.332 8.569 1.00 96.38 270 LYS A N 1
ATOM 2162 C CA . LYS A 1 270 ? -4.751 19.181 8.065 1.00 96.38 270 LYS A CA 1
ATOM 2163 C C . LYS A 1 270 ? -3.828 18.017 7.763 1.00 96.38 270 LYS A C 1
ATOM 2165 O O . LYS A 1 270 ? -2.742 18.201 7.222 1.00 96.38 270 LYS A O 1
ATOM 2170 N N . LEU A 1 271 ? -4.302 16.815 8.065 1.00 97.62 271 LEU A N 1
ATOM 2171 C CA . LEU A 1 271 ? -3.562 15.583 7.854 1.00 97.62 271 LEU A CA 1
ATOM 2172 C C . LEU A 1 271 ? -4.479 14.510 7.249 1.00 97.62 271 LEU A C 1
ATOM 2174 O O . LEU A 1 271 ? -5.352 13.983 7.945 1.00 97.62 271 LEU A O 1
ATOM 2178 N N . PRO A 1 272 ? -4.326 14.201 5.948 1.00 98.25 272 PRO A N 1
ATOM 2179 C CA . PRO A 1 272 ? -5.118 13.173 5.292 1.00 98.25 272 PRO A CA 1
ATOM 2180 C C . PRO A 1 272 ? -4.537 11.771 5.524 1.00 98.25 272 PRO A C 1
ATOM 2182 O O . PRO A 1 272 ? -3.322 11.561 5.459 1.00 98.25 272 PRO A O 1
ATOM 2185 N N . LEU A 1 273 ? -5.430 10.801 5.698 1.00 98.69 273 LEU A N 1
ATOM 2186 C CA . LEU A 1 273 ? -5.147 9.370 5.714 1.00 98.69 273 LEU A CA 1
ATOM 2187 C C . LEU A 1 273 ? -6.176 8.650 4.851 1.00 98.69 273 LEU A C 1
ATOM 2189 O O . LEU A 1 273 ? -7.379 8.875 4.975 1.00 98.69 273 LEU A O 1
ATOM 2193 N N . ARG A 1 274 ? -5.707 7.740 4.005 1.00 98.69 274 ARG A N 1
ATOM 2194 C CA . ARG A 1 274 ? -6.562 6.745 3.360 1.00 98.69 274 ARG A CA 1
ATOM 2195 C C . ARG A 1 274 ? -6.164 5.362 3.844 1.00 98.69 274 ARG A C 1
ATOM 2197 O O . ARG A 1 274 ? -4.977 5.086 3.902 1.00 98.69 274 ARG A O 1
ATOM 2204 N N . SER A 1 275 ? -7.118 4.503 4.177 1.00 98.50 275 SER A N 1
ATOM 2205 C CA . SER A 1 275 ? -6.858 3.099 4.504 1.00 98.50 275 SER A CA 1
ATOM 2206 C C . SER A 1 275 ? -7.778 2.188 3.702 1.00 98.50 275 SER A C 1
ATOM 2208 O O . SER A 1 275 ? -8.999 2.349 3.711 1.00 98.50 275 SER A O 1
ATOM 2210 N N . LEU A 1 276 ? -7.180 1.242 2.985 1.00 98.56 276 LEU A N 1
ATOM 2211 C CA . LEU A 1 276 ? -7.868 0.144 2.323 1.00 98.56 276 LEU A CA 1
ATOM 2212 C C . LEU A 1 276 ? -7.866 -1.042 3.277 1.00 98.56 276 LEU A C 1
ATOM 2214 O O . LEU A 1 276 ? -6.799 -1.521 3.638 1.00 98.56 276 LEU A O 1
ATOM 2218 N N . ILE A 1 277 ? -9.045 -1.505 3.668 1.00 98.50 277 ILE A N 1
ATOM 2219 C CA . ILE A 1 277 ? -9.221 -2.645 4.567 1.00 98.50 277 ILE A CA 1
ATOM 2220 C C . ILE A 1 277 ? -9.810 -3.782 3.739 1.00 98.50 277 ILE A C 1
ATOM 2222 O O . ILE A 1 277 ? -10.806 -3.576 3.037 1.00 98.50 277 ILE A O 1
ATOM 2226 N N . ASP A 1 278 ? -9.170 -4.946 3.772 1.00 97.75 278 ASP A N 1
ATOM 2227 C CA . ASP A 1 278 ? -9.598 -6.128 3.026 1.00 97.75 278 ASP A CA 1
ATOM 2228 C C . ASP A 1 278 ? -9.237 -7.409 3.790 1.00 97.75 278 ASP A C 1
ATOM 2230 O O . ASP A 1 278 ? -8.180 -8.014 3.607 1.00 97.75 278 ASP A O 1
ATOM 2234 N N . HIS A 1 279 ? -10.122 -7.789 4.706 1.00 97.31 279 HIS A N 1
ATOM 2235 C CA . HIS A 1 279 ? -10.054 -8.963 5.568 1.00 97.31 279 HIS A CA 1
ATOM 2236 C C . HIS A 1 279 ? -8.762 -9.072 6.387 1.00 97.31 279 HIS A C 1
ATOM 2238 O O . HIS A 1 279 ? -8.748 -8.678 7.544 1.00 97.31 279 HIS A O 1
ATOM 2244 N N . SER A 1 280 ? -7.690 -9.613 5.802 1.00 97.69 280 SER A N 1
ATOM 2245 C CA . SER A 1 280 ? -6.402 -9.842 6.473 1.00 97.69 280 SER A CA 1
ATOM 2246 C C . SER A 1 280 ? -5.311 -8.845 6.082 1.00 97.69 280 SER A C 1
ATOM 2248 O O . SER A 1 280 ? -4.159 -9.010 6.487 1.00 97.69 280 SER A O 1
ATOM 2250 N N . VAL A 1 281 ? -5.633 -7.834 5.268 1.00 98.50 281 VAL A N 1
ATOM 2251 C CA . VAL A 1 281 ? -4.693 -6.784 4.864 1.00 98.50 281 VAL A CA 1
ATOM 2252 C C . VAL A 1 281 ? -5.277 -5.394 5.080 1.00 98.50 281 VAL A C 1
ATOM 2254 O O . VAL A 1 281 ? -6.455 -5.137 4.820 1.00 98.50 281 VAL A O 1
ATOM 2257 N N . ILE A 1 282 ? -4.422 -4.490 5.552 1.00 98.69 282 ILE A N 1
ATOM 2258 C CA . ILE A 1 282 ? -4.692 -3.060 5.656 1.00 98.69 282 ILE A CA 1
ATOM 2259 C C . ILE A 1 282 ? -3.579 -2.324 4.907 1.00 98.69 282 ILE A C 1
ATOM 2261 O O . ILE A 1 282 ? -2.413 -2.454 5.266 1.00 98.69 282 ILE A O 1
ATOM 2265 N N . GLU A 1 283 ? -3.925 -1.554 3.875 1.00 98.81 283 GLU A N 1
ATOM 2266 C CA . GLU A 1 283 ? -2.989 -0.659 3.179 1.00 98.81 283 GLU A CA 1
ATOM 2267 C C . GLU A 1 283 ? -3.326 0.797 3.502 1.00 98.81 283 GLU A C 1
ATOM 2269 O O . GLU A 1 283 ? -4.379 1.308 3.108 1.00 98.81 283 GLU A O 1
ATOM 2274 N N . SER A 1 284 ? -2.425 1.479 4.199 1.00 98.75 284 SER A N 1
ATOM 2275 C CA . SER A 1 284 ? -2.620 2.835 4.698 1.00 98.75 284 SER A CA 1
ATOM 2276 C C . SER A 1 284 ? -1.699 3.832 3.998 1.00 98.75 284 SER A C 1
ATOM 2278 O O . SER A 1 284 ? -0.500 3.612 3.880 1.00 98.75 284 SER A O 1
ATOM 2280 N N . PHE A 1 285 ? -2.260 4.961 3.567 1.00 98.75 285 PHE A N 1
ATOM 2281 C CA . PHE A 1 285 ? -1.619 6.008 2.772 1.00 98.75 285 PHE A CA 1
ATOM 2282 C C . PHE A 1 285 ? -1.728 7.344 3.514 1.00 98.75 285 PHE A C 1
ATOM 2284 O O . PHE A 1 285 ? -2.767 8.012 3.476 1.00 98.75 285 PHE A O 1
ATOM 2291 N N . GLY A 1 286 ? -0.659 7.731 4.206 1.00 98.31 286 GLY A N 1
ATOM 2292 C CA . GLY A 1 286 ? -0.560 8.985 4.946 1.00 98.31 286 GLY A CA 1
ATOM 2293 C C . GLY A 1 286 ? -0.067 10.141 4.082 1.00 98.31 286 GLY A C 1
ATOM 2294 O O . GLY A 1 286 ? 0.722 9.963 3.148 1.00 98.31 286 GLY A O 1
ATOM 2295 N N . GLY A 1 287 ? -0.557 11.347 4.373 1.00 96.62 287 GLY A N 1
ATOM 2296 C CA . GLY A 1 287 ? -0.080 12.578 3.738 1.00 96.62 287 GLY A CA 1
ATOM 2297 C C . GLY A 1 287 ? -0.284 12.618 2.220 1.00 96.62 287 GLY A C 1
ATOM 2298 O O . GLY A 1 287 ? 0.521 13.205 1.504 1.00 96.62 287 GLY A O 1
ATOM 2299 N N . GLY A 1 288 ? -1.332 11.956 1.716 1.00 95.50 288 GLY A N 1
ATOM 2300 C CA . GLY A 1 288 ? -1.600 11.860 0.27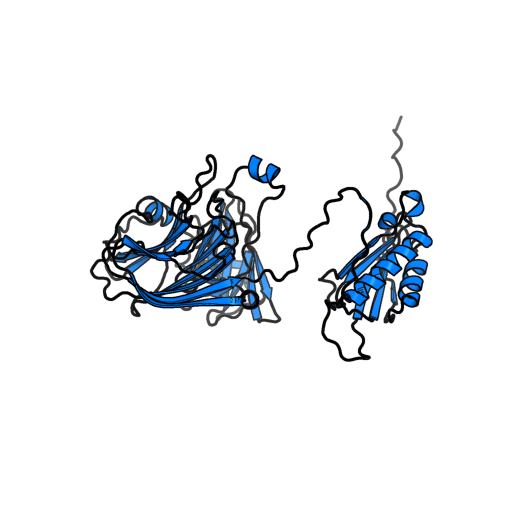8 1.00 95.50 288 GLY A CA 1
ATOM 2301 C C . GLY A 1 288 ? -0.721 10.844 -0.457 1.00 95.50 288 GLY A C 1
ATOM 2302 O O . GLY A 1 288 ? -0.503 10.997 -1.656 1.00 95.50 288 GLY A O 1
ATOM 2303 N N . GLY A 1 289 ? -0.219 9.823 0.249 1.00 97.06 289 GLY A N 1
ATOM 2304 C CA . GLY A 1 289 ? 0.596 8.763 -0.349 1.00 97.06 289 GLY A CA 1
ATOM 2305 C C . GLY A 1 289 ? 2.101 8.986 -0.257 1.00 97.06 289 GLY A C 1
ATOM 2306 O O . GLY A 1 289 ? 2.858 8.329 -0.969 1.00 97.06 289 GLY A O 1
ATOM 2307 N N . LYS A 1 290 ? 2.527 9.927 0.593 1.00 97.25 290 LYS A N 1
ATOM 2308 C CA . LYS A 1 290 ? 3.939 10.171 0.909 1.00 97.25 290 LYS A CA 1
ATOM 2309 C C . LYS A 1 290 ? 4.525 9.053 1.768 1.00 97.25 290 LYS A C 1
ATOM 2311 O O . LYS A 1 290 ? 5.651 8.634 1.540 1.00 97.25 290 LYS A O 1
ATOM 2316 N N . THR A 1 291 ? 3.724 8.532 2.693 1.00 98.38 291 THR A N 1
ATOM 2317 C CA . THR A 1 291 ? 4.085 7.391 3.539 1.00 98.38 291 THR A CA 1
ATOM 2318 C C . THR A 1 291 ? 3.024 6.320 3.367 1.00 98.38 291 THR A C 1
ATOM 2320 O O . THR A 1 291 ? 1.837 6.588 3.563 1.00 98.38 291 THR A O 1
ATOM 2323 N N . CYS A 1 292 ? 3.442 5.122 2.970 1.00 98.69 292 CYS A N 1
ATOM 2324 C CA . CYS A 1 292 ? 2.558 3.972 2.812 1.00 98.69 292 CYS A CA 1
ATOM 2325 C C . CYS A 1 292 ? 2.946 2.888 3.815 1.00 98.69 292 CYS A C 1
ATOM 2327 O O . CYS A 1 292 ? 4.137 2.667 4.036 1.00 98.69 292 CYS A O 1
ATOM 2329 N N . ILE A 1 293 ? 1.958 2.239 4.424 1.00 98.75 293 ILE A N 1
ATOM 2330 C CA . ILE A 1 293 ? 2.165 1.128 5.353 1.00 98.75 293 ILE A CA 1
ATOM 2331 C C . ILE A 1 293 ? 1.164 0.028 5.023 1.00 98.75 293 ILE A C 1
ATOM 2333 O O . ILE A 1 293 ? -0.044 0.258 5.066 1.00 98.75 293 ILE A O 1
ATOM 2337 N N . THR A 1 294 ? 1.667 -1.160 4.717 1.00 98.69 294 THR A N 1
ATOM 2338 C CA . THR A 1 294 ? 0.877 -2.366 4.489 1.00 98.69 294 THR A CA 1
ATOM 2339 C C . THR A 1 294 ? 1.036 -3.310 5.668 1.00 98.69 294 THR A C 1
ATOM 2341 O O . THR A 1 294 ? 2.144 -3.712 6.005 1.00 98.69 294 THR A O 1
ATOM 2344 N N . SER A 1 295 ? -0.069 -3.704 6.284 1.00 98.06 295 SER A N 1
ATOM 2345 C CA . SER A 1 295 ? -0.071 -4.580 7.454 1.00 98.06 295 SER A CA 1
ATOM 2346 C C . SER A 1 295 ? -0.897 -5.823 7.175 1.00 98.06 295 SER A C 1
ATOM 2348 O O . SER A 1 295 ? -1.973 -5.737 6.580 1.00 98.06 295 SER A O 1
ATOM 2350 N N . ARG A 1 296 ? -0.402 -6.980 7.622 1.00 98.12 296 ARG A N 1
ATOM 2351 C CA . ARG A 1 296 ? -1.154 -8.237 7.613 1.00 98.12 296 ARG A CA 1
ATOM 2352 C C . ARG A 1 296 ? -1.583 -8.583 9.022 1.00 98.12 296 ARG A C 1
ATOM 2354 O O . ARG A 1 296 ? -0.761 -8.559 9.933 1.00 98.12 296 ARG A O 1
ATOM 2361 N N . VAL A 1 297 ? -2.866 -8.872 9.186 1.00 98.06 297 VAL A N 1
ATOM 2362 C CA . VAL A 1 297 ? -3.483 -9.142 10.486 1.00 98.06 297 VAL A CA 1
ATOM 2363 C C . VAL A 1 297 ? -4.516 -10.253 10.364 1.00 98.06 297 VAL A C 1
ATOM 2365 O O . VAL A 1 297 ? -5.138 -10.417 9.317 1.00 98.06 297 VAL A O 1
ATOM 2368 N N . TYR A 1 298 ? -4.689 -11.025 11.434 1.00 97.88 298 TYR A N 1
ATOM 2369 C CA . TYR A 1 298 ? -5.545 -12.214 11.448 1.00 97.88 298 TYR A CA 1
ATOM 2370 C C . TYR A 1 298 ? -6.387 -12.238 12.731 1.00 97.88 298 TYR A C 1
ATOM 2372 O O . TYR A 1 298 ? -6.132 -13.068 13.612 1.00 97.88 298 TYR A O 1
ATOM 2380 N N . PRO A 1 299 ? -7.336 -11.294 12.890 1.00 97.62 299 PRO A N 1
ATOM 2381 C CA . PRO A 1 299 ? -8.229 -11.273 14.044 1.00 97.62 299 PRO A CA 1
ATOM 2382 C C . PRO A 1 299 ? -9.045 -12.566 14.131 1.00 97.62 299 PRO A C 1
ATOM 2384 O O . PRO A 1 299 ? -9.331 -13.212 13.121 1.00 97.62 299 PRO A O 1
ATOM 2387 N N . THR A 1 300 ? -9.418 -12.943 15.349 1.00 97.06 300 THR A N 1
ATOM 2388 C CA . THR A 1 300 ? -10.248 -14.122 15.631 1.00 97.06 300 THR A CA 1
ATOM 2389 C C . THR A 1 300 ? -11.716 -13.770 15.854 1.00 97.06 300 THR A C 1
ATOM 2391 O O . THR A 1 300 ? -12.585 -14.588 15.560 1.00 97.06 300 THR A O 1
ATOM 2394 N N . LYS A 1 301 ? -11.993 -12.557 16.339 1.00 96.94 301 LYS A N 1
ATOM 2395 C CA . LYS A 1 301 ? -13.324 -11.996 16.584 1.00 96.94 301 LYS A CA 1
ATOM 2396 C C . LYS A 1 301 ? -13.718 -10.971 15.529 1.00 96.94 301 LYS A C 1
ATOM 2398 O O . LYS A 1 301 ? -14.837 -11.012 15.043 1.00 96.94 301 LYS A O 1
ATOM 2403 N N . ALA A 1 302 ? -12.809 -10.066 15.161 1.00 95.50 302 ALA A N 1
ATOM 2404 C CA . ALA A 1 302 ? -13.094 -8.976 14.224 1.00 95.50 302 ALA A CA 1
ATOM 2405 C C . ALA A 1 302 ? -13.088 -9.444 12.754 1.00 95.50 302 ALA A C 1
ATOM 2407 O O . ALA A 1 302 ? -12.295 -8.975 11.932 1.00 95.50 302 ALA A O 1
ATOM 2408 N N . VAL A 1 303 ? -13.945 -10.412 12.420 1.00 94.44 303 VAL A N 1
ATOM 2409 C CA . VAL A 1 303 ? -13.980 -11.080 11.114 1.00 94.44 303 VAL A CA 1
ATOM 2410 C C . VAL A 1 303 ? -15.329 -10.838 10.437 1.00 94.44 303 VAL A C 1
ATOM 2412 O O . VAL A 1 303 ? -16.383 -10.942 11.050 1.00 94.44 303 VAL A O 1
ATOM 2415 N N . PHE A 1 304 ? -15.306 -10.546 9.136 1.00 92.69 304 PHE A N 1
ATOM 2416 C CA . PHE A 1 304 ? -16.508 -10.324 8.321 1.00 92.69 304 PHE A CA 1
ATOM 2417 C C . PHE A 1 304 ? -17.451 -9.246 8.890 1.00 92.69 304 PHE A C 1
ATOM 2419 O O . PHE A 1 304 ? -17.110 -8.064 8.857 1.00 92.69 304 PHE A O 1
ATOM 2426 N N . GLU A 1 305 ? -18.652 -9.641 9.318 1.00 92.88 305 GLU A N 1
ATOM 2427 C CA . GLU A 1 305 ? -19.703 -8.747 9.816 1.00 92.88 305 GLU A CA 1
ATOM 2428 C C . GLU A 1 305 ? -19.444 -8.294 11.258 1.00 92.88 305 GLU A C 1
ATOM 2430 O O . GLU A 1 305 ? -19.915 -7.224 11.631 1.00 92.88 305 GLU A O 1
ATOM 2435 N N . ASP A 1 306 ? -18.627 -9.040 12.008 1.00 96.00 306 ASP A N 1
ATOM 2436 C CA . ASP A 1 306 ? -18.233 -8.738 13.392 1.00 96.00 306 ASP A CA 1
ATOM 2437 C C . ASP A 1 306 ? -17.028 -7.783 13.466 1.00 96.00 306 ASP A C 1
ATOM 2439 O O . ASP A 1 306 ? -16.528 -7.447 14.539 1.00 96.00 306 ASP A O 1
ATOM 2443 N N . ALA A 1 307 ? -16.511 -7.360 12.310 1.00 97.69 307 ALA A N 1
ATOM 2444 C CA . ALA A 1 307 ? -15.496 -6.326 12.238 1.00 97.69 307 ALA A CA 1
ATOM 2445 C C . ALA A 1 307 ? -16.147 -4.941 12.320 1.00 97.69 307 ALA A C 1
ATOM 2447 O O . ALA A 1 307 ? -17.072 -4.618 11.570 1.00 97.69 307 ALA A O 1
ATOM 2448 N N . HIS A 1 308 ? -15.562 -4.083 13.145 1.00 98.31 308 HIS A N 1
ATOM 2449 C CA . HIS A 1 308 ? -15.938 -2.690 13.334 1.00 98.31 308 HIS A CA 1
ATOM 2450 C C . HIS A 1 308 ? -14.806 -1.757 12.888 1.00 98.31 308 HIS A C 1
ATOM 2452 O O . HIS A 1 308 ? -13.640 -2.145 12.741 1.00 98.31 308 HIS A O 1
ATOM 2458 N N . LEU A 1 309 ? -15.163 -0.496 12.644 1.00 98.38 309 LEU A N 1
ATOM 2459 C CA . LEU A 1 309 ? -14.235 0.577 12.300 1.00 98.38 309 LEU A CA 1
ATOM 2460 C C . LEU A 1 309 ? -14.511 1.765 13.212 1.00 98.38 309 LEU A C 1
ATOM 2462 O O . LEU A 1 309 ? -15.648 2.223 13.288 1.00 98.38 309 LEU A O 1
ATOM 2466 N N . HIS A 1 310 ? -13.472 2.308 13.842 1.00 98.44 310 HIS A N 1
ATOM 2467 C CA . HIS A 1 310 ? -13.590 3.497 14.686 1.00 98.44 310 HIS A CA 1
ATOM 2468 C C . HIS A 1 310 ? -12.619 4.582 14.229 1.00 98.44 310 HIS A C 1
ATOM 2470 O O . HIS A 1 310 ? -11.527 4.287 13.749 1.00 98.44 310 HIS A O 1
ATOM 2476 N N . VAL A 1 311 ? -12.989 5.843 14.432 1.00 98.38 311 VAL A N 1
ATOM 2477 C CA . VAL A 1 311 ? -12.026 6.945 14.570 1.00 98.38 311 VAL A CA 1
ATOM 2478 C C . VAL A 1 311 ? -11.734 7.154 16.047 1.00 98.38 311 VAL A C 1
ATOM 2480 O O . VAL A 1 311 ? -12.634 7.016 16.874 1.00 98.38 311 VAL A O 1
ATOM 2483 N N . PHE A 1 312 ? -10.499 7.498 16.399 1.00 98.31 312 PHE A N 1
ATOM 2484 C CA . PHE A 1 312 ? -10.126 7.717 17.795 1.00 98.31 312 PHE A CA 1
ATOM 2485 C C . PHE A 1 312 ? -9.133 8.864 17.972 1.00 98.31 312 PHE A C 1
ATOM 2487 O O . PHE A 1 312 ? -8.382 9.209 17.056 1.00 98.31 312 PHE A O 1
ATOM 2494 N N . ASN A 1 313 ? -9.114 9.417 19.183 1.00 98.25 313 ASN A N 1
ATOM 2495 C CA . ASN A 1 313 ? -8.080 10.325 19.658 1.00 98.25 313 ASN A CA 1
ATOM 2496 C C . ASN A 1 313 ? -7.718 9.983 21.107 1.00 98.25 313 ASN A C 1
ATOM 2498 O O . ASN A 1 313 ? -8.564 10.042 21.994 1.00 98.25 313 ASN A O 1
ATOM 2502 N N . ASN A 1 314 ? -6.451 9.673 21.362 1.00 97.06 314 ASN A N 1
ATOM 2503 C CA . ASN A 1 314 ? -5.904 9.479 22.705 1.00 97.06 314 ASN A CA 1
ATOM 2504 C C . ASN A 1 314 ? -4.835 10.539 23.062 1.00 97.06 314 ASN A C 1
ATOM 2506 O O . ASN A 1 314 ? -4.159 10.441 24.086 1.00 97.06 314 ASN A O 1
ATOM 2510 N N . GLY A 1 315 ? -4.689 11.571 22.226 1.00 96.88 315 GLY A N 1
ATOM 2511 C CA . GLY A 1 315 ? -3.892 12.758 22.518 1.00 96.88 315 GLY A CA 1
ATOM 2512 C C . GLY A 1 315 ? -4.607 13.737 23.452 1.00 96.88 315 GLY A C 1
ATOM 2513 O O . GLY A 1 315 ? -5.832 13.738 23.582 1.00 96.88 315 GLY A O 1
ATOM 2514 N N . THR A 1 316 ? -3.832 14.593 24.115 1.00 96.81 316 THR A N 1
ATOM 2515 C CA . THR A 1 316 ? -4.358 15.671 24.973 1.00 96.81 316 THR A CA 1
ATOM 2516 C C . THR A 1 316 ? -4.925 16.850 24.184 1.00 96.81 316 THR A C 1
ATOM 2518 O O . THR A 1 316 ? -5.788 17.570 24.695 1.00 96.81 316 THR A O 1
ATOM 2521 N N . GLU A 1 317 ? -4.455 17.072 22.956 1.00 97.31 317 GLU A N 1
ATOM 2522 C CA . GLU A 1 317 ? -5.061 18.037 22.043 1.00 97.31 317 GLU A CA 1
ATOM 2523 C C . GLU A 1 317 ? -6.295 17.424 21.359 1.00 97.31 317 GLU A C 1
ATOM 2525 O O . GLU A 1 317 ? -6.209 16.325 20.799 1.00 97.31 317 GLU A O 1
ATOM 2530 N N . PRO A 1 318 ? -7.460 18.098 21.393 1.00 97.44 318 PRO A N 1
ATOM 2531 C CA . PRO A 1 318 ? -8.625 17.661 20.637 1.00 97.44 318 PRO A CA 1
ATOM 2532 C C . PRO A 1 318 ? -8.355 17.699 19.130 1.00 97.44 318 PRO A C 1
ATOM 2534 O O . PRO A 1 318 ? -7.852 18.690 18.604 1.00 97.44 318 PRO A O 1
ATOM 2537 N N . ILE A 1 319 ? -8.769 16.647 18.430 1.00 97.75 319 ILE A N 1
ATOM 2538 C CA . ILE A 1 319 ? -8.677 16.544 16.972 1.00 97.75 319 ILE A CA 1
ATOM 2539 C C . ILE A 1 319 ? -10.084 16.626 16.394 1.00 97.75 319 ILE A C 1
ATOM 2541 O O . ILE A 1 319 ? -11.040 16.143 16.997 1.00 97.75 319 ILE A O 1
ATOM 2545 N N . THR A 1 320 ? -10.230 17.231 15.224 1.00 98.25 320 THR A N 1
ATOM 2546 C CA . THR A 1 320 ? -11.484 17.234 14.473 1.00 98.25 320 THR A CA 1
ATOM 2547 C C . THR A 1 320 ? -11.329 16.368 13.234 1.00 98.25 320 THR A C 1
ATOM 2549 O O . THR A 1 320 ? -10.373 16.493 12.477 1.00 98.25 320 THR A O 1
ATOM 2552 N N . VAL A 1 321 ? -12.274 15.465 13.018 1.00 98.12 321 VAL A N 1
ATOM 2553 C CA . VAL A 1 321 ? -12.457 14.782 11.742 1.00 98.12 321 VAL A CA 1
ATOM 2554 C C . VAL A 1 321 ? -13.224 15.745 10.840 1.00 98.12 321 VAL A C 1
ATOM 2556 O O . VAL A 1 321 ? -14.452 15.803 10.896 1.00 98.12 321 VAL A O 1
ATOM 2559 N N . ASP A 1 322 ? -12.501 16.540 10.047 1.00 97.06 322 ASP A N 1
ATOM 2560 C CA . ASP A 1 322 ? -13.093 17.497 9.097 1.00 97.06 322 ASP A CA 1
ATOM 2561 C C . ASP A 1 322 ? -14.004 16.768 8.109 1.00 97.06 322 ASP A C 1
ATOM 2563 O O . ASP A 1 322 ? -15.138 17.175 7.854 1.00 97.06 322 ASP A O 1
ATOM 2567 N N . TYR A 1 323 ? -13.495 15.660 7.576 1.00 97.94 323 TYR A N 1
ATOM 2568 C CA . TYR A 1 323 ? -14.188 14.808 6.629 1.00 97.94 323 TYR A CA 1
ATOM 2569 C C . TYR A 1 323 ? -13.739 13.365 6.817 1.00 97.94 323 TYR A C 1
ATOM 2571 O O . TYR A 1 323 ? -12.543 13.089 6.876 1.00 97.94 323 TYR A O 1
ATOM 2579 N N . LEU A 1 324 ? -14.695 12.445 6.840 1.00 98.31 324 LEU A N 1
ATOM 2580 C CA . LEU A 1 324 ? -14.470 11.019 6.679 1.00 98.31 324 LEU A CA 1
ATOM 2581 C C . LEU A 1 324 ? -15.493 10.469 5.691 1.00 98.31 324 LEU A C 1
ATOM 2583 O O . LEU A 1 324 ? -16.701 10.603 5.887 1.00 98.31 324 LEU A O 1
ATOM 2587 N N . GLY A 1 325 ? -14.997 9.836 4.633 1.00 98.00 325 GLY A N 1
ATOM 2588 C CA . GLY A 1 325 ? -15.775 9.025 3.710 1.00 98.00 325 GLY A CA 1
ATOM 2589 C C . GLY A 1 325 ? -15.358 7.569 3.846 1.00 98.00 325 GLY A C 1
ATOM 2590 O O . GLY A 1 325 ? -14.191 7.242 3.653 1.00 98.00 325 GLY A O 1
ATOM 2591 N N . ALA A 1 326 ? -16.305 6.693 4.161 1.00 97.69 326 ALA A N 1
ATOM 2592 C CA . ALA A 1 326 ? -16.084 5.255 4.203 1.00 97.69 326 ALA A CA 1
ATOM 2593 C C . ALA A 1 326 ? -16.979 4.571 3.173 1.00 97.69 326 ALA A C 1
ATOM 2595 O O . ALA A 1 326 ? -18.194 4.775 3.150 1.00 97.69 326 ALA A O 1
ATOM 2596 N N . TRP A 1 327 ? -16.383 3.755 2.312 1.00 97.25 327 TRP A N 1
ATOM 2597 C CA . TRP A 1 327 ? -17.085 3.002 1.286 1.00 97.25 327 TRP A CA 1
ATOM 2598 C C . TRP A 1 327 ? -16.980 1.513 1.563 1.00 97.25 327 TRP A C 1
ATOM 2600 O O . TRP A 1 327 ? -15.883 0.968 1.629 1.00 97.25 327 TRP A O 1
ATOM 2610 N N . THR A 1 328 ? -18.126 0.839 1.637 1.00 93.81 328 THR A N 1
ATOM 2611 C CA . THR A 1 328 ? -18.159 -0.620 1.513 1.00 93.81 328 THR A CA 1
ATOM 2612 C C . THR A 1 328 ? -17.731 -0.990 0.102 1.00 93.81 328 THR A C 1
ATOM 2614 O O . THR A 1 328 ? -18.307 -0.487 -0.875 1.00 93.81 328 THR A O 1
ATOM 2617 N N . LYS A 1 329 ? -16.727 -1.860 -0.012 1.00 83.88 329 LYS A N 1
ATOM 2618 C CA . LYS A 1 329 ? -16.310 -2.382 -1.310 1.00 83.88 329 LYS A CA 1
ATOM 2619 C C . LYS A 1 329 ? -17.259 -3.500 -1.710 1.00 83.88 329 LYS A C 1
ATOM 2621 O O . LYS A 1 329 ? -17.405 -4.487 -0.999 1.00 83.88 329 LYS A O 1
ATOM 2626 N N . SER A 1 330 ? -17.915 -3.348 -2.852 1.00 72.56 330 SER A N 1
ATOM 2627 C CA . SER A 1 330 ? -18.771 -4.390 -3.401 1.00 72.56 330 SER A CA 1
ATOM 2628 C C . SER A 1 330 ? -17.913 -5.411 -4.130 1.00 72.56 330 SER A C 1
ATOM 2630 O O . SER A 1 330 ? -17.521 -5.198 -5.278 1.00 72.56 330 SER A O 1
ATOM 2632 N N . LEU A 1 331 ? -17.728 -6.574 -3.512 1.00 55.75 331 LEU A N 1
ATOM 2633 C CA . LEU A 1 331 ? -17.372 -7.796 -4.224 1.00 55.75 331 LEU A CA 1
ATOM 2634 C C . LEU A 1 331 ? -18.632 -8.343 -4.922 1.00 55.75 331 LEU A C 1
ATOM 2636 O O . LEU A 1 331 ? -19.047 -9.474 -4.728 1.00 55.75 331 LEU A O 1
ATOM 2640 N N . LYS A 1 332 ? -19.260 -7.540 -5.792 1.00 42.84 332 LYS A N 1
ATOM 2641 C CA . LYS A 1 332 ? -20.137 -8.073 -6.853 1.00 42.84 332 LYS A CA 1
ATOM 2642 C C . LYS A 1 332 ? -19.277 -8.582 -8.015 1.00 42.84 332 LYS A C 1
ATOM 2644 O O . LYS A 1 332 ? -19.581 -8.373 -9.180 1.00 42.84 332 LYS A O 1
ATOM 2649 N N . LEU A 1 333 ? -18.198 -9.279 -7.684 1.00 37.56 333 LEU A N 1
ATOM 2650 C CA . LEU A 1 333 ? -17.808 -10.463 -8.424 1.00 37.56 333 LEU A CA 1
ATOM 2651 C C . LEU A 1 333 ? -18.636 -11.564 -7.772 1.00 37.56 333 LEU A C 1
ATOM 2653 O O . LEU A 1 333 ? -18.426 -11.849 -6.598 1.00 37.56 333 LEU A O 1
ATOM 2657 N N . LYS A 1 334 ? -19.626 -12.125 -8.480 1.00 31.92 334 LYS A N 1
ATOM 2658 C CA . LYS A 1 334 ? -20.296 -13.351 -8.025 1.00 31.92 334 LYS A CA 1
ATOM 2659 C C . LYS A 1 334 ? -19.187 -14.369 -7.747 1.00 31.92 334 LYS A C 1
ATOM 2661 O O . LYS A 1 334 ? -18.647 -14.942 -8.688 1.00 31.92 334 LYS A O 1
ATOM 2666 N N . LEU A 1 335 ? -18.810 -14.552 -6.481 1.00 29.89 335 LEU A N 1
ATOM 2667 C CA . LEU A 1 335 ? -17.950 -15.651 -6.078 1.00 29.89 335 LEU A CA 1
ATOM 2668 C C . LEU A 1 335 ? -18.691 -16.912 -6.518 1.00 29.89 335 LEU A C 1
ATOM 2670 O O . LEU A 1 335 ? -19.779 -17.204 -6.015 1.00 29.89 335 LEU A O 1
ATOM 2674 N N . CYS A 1 336 ? -18.139 -17.626 -7.496 1.00 28.88 336 CYS A N 1
ATOM 2675 C CA . CYS A 1 336 ? -18.577 -18.970 -7.816 1.00 28.88 336 CYS A CA 1
ATOM 2676 C C . CYS A 1 336 ? -18.426 -19.807 -6.545 1.00 28.88 336 CYS A C 1
ATOM 2678 O O . CYS A 1 336 ? -17.329 -20.251 -6.211 1.00 28.88 336 CYS A O 1
ATOM 2680 N N . ARG A 1 337 ? -19.527 -20.024 -5.820 1.00 28.84 337 ARG A N 1
ATOM 2681 C CA . ARG A 1 337 ? -19.606 -21.149 -4.895 1.00 28.84 337 ARG A CA 1
ATOM 2682 C C . ARG A 1 337 ? -19.437 -22.401 -5.745 1.00 28.84 337 ARG A C 1
ATOM 2684 O O . ARG A 1 337 ? -20.278 -22.695 -6.590 1.00 28.84 337 ARG A O 1
ATOM 2691 N N . VAL A 1 338 ? -18.334 -23.111 -5.541 1.00 28.45 338 VAL A N 1
ATOM 2692 C CA . VAL A 1 338 ? -18.187 -24.485 -6.019 1.00 28.45 338 VAL A CA 1
ATOM 2693 C C . VAL A 1 338 ? -19.300 -25.287 -5.335 1.00 28.45 338 VAL A C 1
ATOM 2695 O O . VAL A 1 338 ? -19.359 -25.263 -4.103 1.00 28.45 338 VAL A O 1
ATOM 2698 N N . PRO A 1 339 ? -20.226 -25.941 -6.058 1.00 31.14 339 PRO A N 1
ATOM 2699 C CA . PRO A 1 339 ? -21.243 -26.746 -5.401 1.00 31.14 339 PRO A CA 1
ATOM 2700 C C . PRO A 1 339 ? -20.553 -27.910 -4.691 1.00 31.14 339 PRO A C 1
ATOM 2702 O O . PRO A 1 339 ? -19.872 -28.718 -5.326 1.00 31.14 339 PRO A O 1
ATOM 2705 N N . SER A 1 340 ? -20.720 -27.994 -3.372 1.00 28.20 340 SER A N 1
ATOM 2706 C CA . SER A 1 340 ? -20.381 -29.188 -2.615 1.00 28.20 340 SER A CA 1
ATOM 2707 C C . SER A 1 340 ? -21.269 -30.332 -3.101 1.00 28.20 340 SER A C 1
ATOM 2709 O O . SER A 1 340 ? -22.499 -30.251 -3.112 1.00 28.20 340 SER A O 1
ATOM 2711 N N . PHE A 1 341 ? -20.631 -31.406 -3.554 1.00 29.81 341 PHE A N 1
ATOM 2712 C CA . PHE A 1 341 ? -21.307 -32.614 -3.998 1.00 29.81 341 PHE A CA 1
ATOM 2713 C C . PHE A 1 341 ? -21.898 -33.308 -2.764 1.00 29.81 341 PHE A C 1
ATOM 2715 O O . PHE A 1 341 ? -21.197 -34.010 -2.040 1.00 29.81 341 PHE A O 1
ATOM 2722 N N . THR A 1 342 ? -23.185 -33.097 -2.493 1.00 30.64 342 THR A N 1
ATOM 2723 C CA . THR A 1 342 ? -23.932 -33.918 -1.534 1.00 30.64 342 THR A CA 1
ATOM 2724 C C . THR A 1 342 ? -25.134 -34.563 -2.203 1.00 30.64 342 THR A C 1
ATOM 2726 O O . THR A 1 342 ? -25.737 -34.053 -3.146 1.00 30.64 342 THR A O 1
ATOM 2729 N N . ARG A 1 343 ? -25.360 -35.797 -1.765 1.00 28.72 343 ARG A N 1
ATOM 2730 C CA . ARG A 1 343 ? -26.094 -36.859 -2.438 1.00 28.72 343 ARG A CA 1
ATOM 2731 C C . ARG A 1 343 ? -27.605 -36.614 -2.380 1.00 28.72 343 ARG A C 1
ATOM 2733 O O . ARG A 1 343 ? -28.147 -36.160 -1.382 1.00 28.72 343 ARG A O 1
ATOM 2740 N N . THR A 1 344 ? -28.254 -36.951 -3.483 1.00 30.61 344 THR A N 1
ATOM 2741 C CA . THR A 1 344 ? -29.677 -36.821 -3.810 1.00 30.61 344 THR A CA 1
ATOM 2742 C C . THR A 1 344 ? -30.647 -37.441 -2.793 1.00 30.61 344 THR A C 1
ATOM 2744 O O . THR A 1 344 ? -30.493 -38.603 -2.422 1.00 30.61 344 THR A O 1
ATOM 2747 N N . MET A 1 345 ? -31.736 -36.721 -2.471 1.00 27.12 345 MET A N 1
ATOM 2748 C CA . MET A 1 345 ? -33.047 -37.310 -2.144 1.00 27.12 345 MET A CA 1
ATOM 2749 C C . MET A 1 345 ? -34.231 -36.504 -2.730 1.00 27.12 345 MET A C 1
ATOM 2751 O O . MET A 1 345 ? -34.320 -35.289 -2.619 1.00 27.12 345 MET A O 1
ATOM 2755 N N . SER A 1 346 ? -35.105 -37.270 -3.388 1.00 31.52 346 SER A N 1
ATOM 2756 C CA . SER A 1 346 ? -36.457 -37.079 -3.948 1.00 31.52 346 SER A CA 1
ATOM 2757 C C . SER A 1 346 ? -37.272 -35.768 -3.789 1.00 31.52 346 SER A C 1
ATOM 2759 O O . SER A 1 346 ? -37.741 -35.410 -2.714 1.00 31.52 346 SER A O 1
ATOM 2761 N N . ARG A 1 347 ? -37.596 -35.214 -4.972 1.00 35.94 347 ARG A N 1
ATOM 2762 C CA . ARG A 1 347 ? -38.756 -34.426 -5.471 1.00 35.94 347 ARG A CA 1
ATOM 2763 C C . ARG A 1 347 ? -39.917 -34.029 -4.529 1.00 35.94 347 ARG A C 1
ATOM 2765 O O . ARG A 1 347 ? -40.710 -34.869 -4.111 1.00 35.94 347 ARG A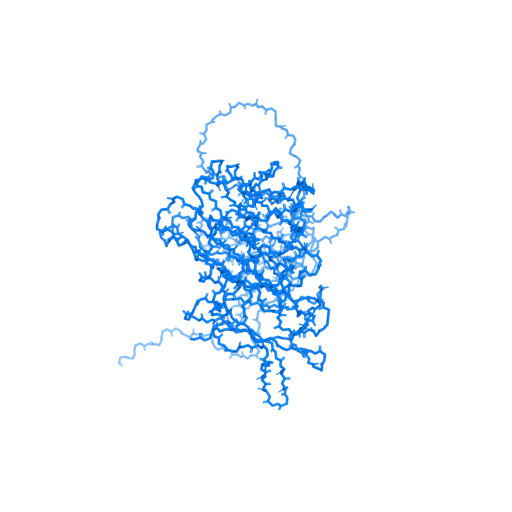 O 1
ATOM 2772 N N . ARG A 1 348 ? -40.205 -32.717 -4.525 1.00 30.86 348 ARG A N 1
ATOM 2773 C CA . ARG A 1 348 ? -41.559 -32.132 -4.670 1.00 30.86 348 ARG A CA 1
ATOM 2774 C C . ARG A 1 348 ? -41.525 -31.026 -5.739 1.00 30.86 348 ARG A C 1
ATOM 2776 O O . ARG A 1 348 ? -40.599 -30.226 -5.766 1.00 30.86 348 ARG A O 1
ATOM 2783 N N . LYS A 1 349 ? -42.498 -31.045 -6.659 1.00 38.59 349 LYS A N 1
ATOM 2784 C CA . LYS A 1 349 ? -42.646 -30.101 -7.784 1.00 38.59 349 LYS A CA 1
ATOM 2785 C C . LYS A 1 349 ? -43.137 -28.747 -7.261 1.00 38.59 349 LYS A C 1
ATOM 2787 O O . LYS A 1 349 ? -44.296 -28.637 -6.873 1.00 38.59 349 LYS A O 1
ATOM 2792 N N . THR A 1 350 ? -42.287 -27.730 -7.341 1.00 30.91 350 THR A N 1
ATOM 2793 C CA . THR A 1 350 ? -42.657 -26.319 -7.171 1.00 30.91 350 THR A CA 1
ATOM 2794 C C . THR A 1 350 ? -42.303 -25.600 -8.472 1.00 30.91 350 THR A C 1
ATOM 2796 O O . THR A 1 350 ? -41.269 -25.902 -9.061 1.00 30.91 350 THR A O 1
ATOM 2799 N N . ARG A 1 351 ? -43.188 -24.722 -8.968 1.00 36.06 351 ARG A N 1
ATOM 2800 C CA . ARG A 1 351 ? -43.008 -23.958 -10.219 1.00 36.06 351 ARG A CA 1
ATOM 2801 C C . ARG A 1 351 ? -41.625 -23.293 -10.254 1.00 36.06 351 ARG A C 1
ATOM 2803 O O . ARG A 1 351 ? -41.329 -22.483 -9.381 1.00 36.06 351 ARG A O 1
ATOM 2810 N N . GLU A 1 352 ? -40.822 -23.625 -11.262 1.00 33.75 352 GLU A N 1
ATOM 2811 C CA . GLU A 1 352 ? -39.536 -22.972 -11.514 1.00 33.75 352 GLU A CA 1
ATOM 2812 C C . GLU A 1 352 ? -39.773 -21.500 -11.901 1.00 33.75 352 GLU A C 1
ATOM 2814 O O . GLU A 1 352 ? -40.592 -21.226 -12.788 1.00 33.75 352 GLU A O 1
ATOM 2819 N N . PRO A 1 353 ? -39.112 -20.532 -11.241 1.00 40.25 353 PRO A N 1
ATOM 2820 C CA . PRO A 1 353 ? -39.078 -19.162 -11.730 1.00 40.25 353 PRO A CA 1
ATOM 2821 C C . PRO A 1 353 ? -38.278 -19.134 -13.039 1.00 40.25 353 PRO A C 1
ATOM 2823 O O . PRO A 1 353 ? -37.268 -19.823 -13.158 1.00 40.25 353 PRO A O 1
ATOM 2826 N N . LYS A 1 354 ? -38.736 -18.359 -14.032 1.00 40.53 354 LYS A N 1
ATOM 2827 C CA . LYS A 1 354 ? -38.001 -18.148 -15.290 1.00 40.53 354 LYS A CA 1
ATOM 2828 C C . LYS A 1 354 ? -36.568 -17.716 -14.960 1.00 40.53 354 LYS A C 1
ATOM 2830 O O . LYS A 1 354 ? -36.388 -16.670 -14.341 1.00 40.53 354 LYS A O 1
ATOM 2835 N N . GLU A 1 355 ? -35.580 -18.509 -15.369 1.00 43.41 355 GLU A N 1
ATOM 2836 C CA . GLU A 1 355 ? -34.175 -18.111 -15.320 1.00 43.41 355 GLU A CA 1
ATOM 2837 C C . GLU A 1 355 ? -33.997 -16.848 -16.170 1.00 43.41 355 GLU A C 1
ATOM 2839 O O . GLU A 1 355 ? -34.119 -16.881 -17.395 1.00 43.41 355 GLU A O 1
ATOM 2844 N N . GLU A 1 356 ? -33.728 -15.712 -15.525 1.00 41.88 356 GLU A N 1
ATOM 2845 C CA . GLU A 1 356 ? -33.142 -14.567 -16.214 1.00 41.88 356 GLU A CA 1
ATOM 2846 C C . GLU A 1 356 ? -31.748 -14.987 -16.686 1.00 41.88 356 GLU A C 1
ATOM 2848 O O . GLU A 1 356 ? -30.817 -15.130 -15.889 1.00 41.88 356 GLU A O 1
ATOM 2853 N N . THR A 1 357 ? -31.597 -15.210 -17.990 1.00 46.22 357 THR A N 1
ATOM 2854 C CA . THR A 1 357 ? -30.298 -15.425 -18.627 1.00 46.22 357 THR A CA 1
ATOM 2855 C C . THR A 1 357 ? -29.486 -14.137 -18.529 1.00 46.22 357 THR A C 1
ATOM 2857 O O . THR A 1 357 ? -29.577 -13.259 -19.384 1.00 46.22 357 THR A O 1
ATOM 2860 N N . VAL A 1 358 ? -28.721 -14.003 -17.446 1.00 51.16 358 VAL A N 1
ATOM 2861 C CA . VAL A 1 358 ? -27.777 -12.902 -17.241 1.00 51.16 358 VAL A CA 1
ATOM 2862 C C . VAL A 1 358 ? -26.644 -13.046 -18.256 1.00 51.16 358 VAL A C 1
ATOM 2864 O O . VAL A 1 358 ? -25.807 -13.937 -18.132 1.00 51.16 358 VAL A O 1
ATOM 2867 N N . THR A 1 359 ? -26.603 -12.168 -19.254 1.00 52.31 359 THR A N 1
ATOM 2868 C CA . THR A 1 359 ? -25.498 -12.060 -20.212 1.00 52.31 359 THR A CA 1
ATOM 2869 C C . THR A 1 359 ? -24.291 -11.412 -19.535 1.00 52.31 359 THR A C 1
ATOM 2871 O O . THR A 1 359 ? -24.367 -10.289 -19.044 1.00 52.31 359 THR A O 1
ATOM 2874 N N . LEU A 1 360 ? -23.162 -12.124 -19.490 1.00 60.47 360 LEU A N 1
ATOM 2875 C CA . LEU A 1 360 ? -21.939 -11.707 -18.784 1.00 60.47 360 LEU A CA 1
ATOM 2876 C C . LEU A 1 360 ? -20.947 -10.954 -19.697 1.00 60.47 360 LEU A C 1
ATOM 2878 O O . LEU A 1 360 ? -19.766 -10.843 -19.375 1.00 60.47 360 LEU A O 1
ATOM 2882 N N . GLY A 1 361 ? -21.424 -10.448 -20.837 1.00 60.41 361 GLY A N 1
ATOM 2883 C CA . GLY A 1 361 ? -20.617 -9.852 -21.901 1.00 60.41 361 GLY A CA 1
ATOM 2884 C C . GLY A 1 361 ? -20.878 -8.363 -22.147 1.00 60.41 361 GLY A C 1
ATOM 2885 O O . GLY A 1 361 ? -21.783 -7.779 -21.547 1.00 60.41 361 GLY A O 1
ATOM 2886 N N . PRO A 1 362 ? -20.103 -7.726 -23.045 1.00 61.22 362 PRO A N 1
ATOM 2887 C CA . PRO A 1 362 ? -20.380 -6.364 -23.492 1.00 61.22 362 PRO A CA 1
ATOM 2888 C C . PRO A 1 362 ? -21.816 -6.250 -24.030 1.00 61.22 362 PRO A C 1
ATOM 2890 O O . PRO A 1 362 ? -22.287 -7.121 -24.761 1.00 61.22 362 PRO A O 1
ATOM 2893 N N . ALA A 1 363 ? -22.518 -5.173 -23.663 1.00 62.53 363 ALA A N 1
ATOM 2894 C CA . ALA A 1 363 ? -23.853 -4.879 -24.178 1.00 62.53 363 ALA A CA 1
ATOM 2895 C C . ALA A 1 363 ? -23.735 -4.450 -25.646 1.00 62.53 363 ALA A C 1
ATOM 2897 O O . ALA A 1 363 ? -23.420 -3.299 -25.948 1.00 62.53 363 ALA A O 1
ATOM 2898 N N . VAL A 1 364 ? -23.915 -5.406 -26.550 1.00 62.72 364 VAL A N 1
ATOM 2899 C CA . VAL A 1 364 ? -23.725 -5.217 -27.990 1.00 62.72 364 VAL A CA 1
ATOM 2900 C C . VAL A 1 364 ? -25.084 -5.114 -28.675 1.00 62.72 364 VAL A C 1
ATOM 2902 O O . VAL A 1 364 ? -26.049 -5.753 -28.256 1.00 62.72 364 VAL A O 1
ATOM 2905 N N . ARG A 1 365 ? -25.181 -4.266 -29.704 1.00 71.12 365 ARG A N 1
ATOM 2906 C CA . ARG A 1 365 ? -26.417 -4.085 -30.480 1.00 71.12 365 ARG A CA 1
ATOM 2907 C C . ARG A 1 365 ? -26.756 -5.381 -31.224 1.00 71.12 365 ARG A C 1
ATOM 2909 O O . ARG A 1 365 ? -25.856 -6.106 -31.648 1.00 71.12 365 ARG A O 1
ATOM 2916 N N . GLU A 1 366 ? -28.045 -5.667 -31.404 1.00 67.69 366 GLU A N 1
ATOM 2917 C CA . GLU A 1 366 ? -28.478 -6.837 -32.177 1.00 67.69 366 GLU A CA 1
ATOM 2918 C C . GLU A 1 366 ? -27.846 -6.822 -33.580 1.00 67.69 366 GLU A C 1
ATOM 2920 O O . GLU A 1 366 ? -27.958 -5.845 -34.318 1.00 67.69 366 GLU A O 1
ATOM 2925 N N . GLY A 1 367 ? -27.147 -7.907 -33.930 1.00 69.75 367 GLY A N 1
ATOM 2926 C CA . GLY A 1 367 ? -26.500 -8.093 -35.234 1.00 69.75 367 GLY A CA 1
ATOM 2927 C C . GLY A 1 367 ? -25.006 -7.750 -35.308 1.00 69.75 367 GLY A C 1
ATOM 2928 O O . GLY A 1 367 ? -24.380 -8.046 -36.325 1.00 69.75 367 GLY A O 1
ATOM 2929 N N . GLU A 1 368 ? -24.400 -7.185 -34.260 1.00 80.88 368 GLU A N 1
ATOM 2930 C CA . GLU A 1 368 ? -22.961 -6.894 -34.242 1.00 80.88 368 GLU A CA 1
ATOM 2931 C C . GLU A 1 368 ? -22.128 -8.096 -33.748 1.00 80.88 368 GLU A C 1
ATOM 2933 O O . GLU A 1 368 ? -22.505 -8.846 -32.841 1.00 80.88 368 GLU A O 1
ATOM 2938 N N . HIS A 1 369 ? -20.979 -8.319 -34.395 1.00 85.06 369 HIS A N 1
ATOM 2939 C CA . HIS A 1 369 ? -20.107 -9.455 -34.109 1.00 85.06 369 HIS A CA 1
ATOM 2940 C C . HIS A 1 369 ? -19.026 -9.104 -33.094 1.00 85.06 369 HIS A C 1
ATOM 2942 O O . HIS A 1 369 ? -18.139 -8.301 -33.372 1.00 85.06 369 HIS A O 1
ATOM 2948 N N . VAL A 1 370 ? -19.049 -9.789 -31.954 1.00 89.62 370 VAL A N 1
ATOM 2949 C CA . VAL A 1 370 ? -18.011 -9.696 -30.927 1.00 89.62 370 VAL A CA 1
ATOM 2950 C C . VAL A 1 370 ? -17.011 -10.813 -31.163 1.00 89.62 370 VAL A C 1
ATOM 2952 O O . VAL A 1 370 ? -17.343 -11.991 -31.010 1.00 89.62 370 VAL A O 1
ATOM 2955 N N . PHE A 1 371 ? -15.798 -10.440 -31.565 1.00 91.19 371 PHE A N 1
ATOM 2956 C CA . PHE A 1 371 ? -14.740 -11.386 -31.894 1.00 91.19 371 PHE A CA 1
ATOM 2957 C C . PHE A 1 371 ? -13.898 -11.756 -30.667 1.00 91.19 371 PHE A C 1
ATOM 2959 O O . PHE A 1 371 ? -13.408 -10.883 -29.957 1.00 91.19 371 PHE A O 1
ATOM 2966 N N . GLY A 1 372 ? -13.671 -13.055 -30.475 1.00 93.62 372 GLY A N 1
ATOM 2967 C CA . GLY A 1 372 ? -12.586 -13.601 -29.652 1.00 93.62 372 GLY A CA 1
ATOM 2968 C C . GLY A 1 372 ? -11.526 -14.301 -30.508 1.00 93.62 372 GLY A C 1
ATOM 2969 O O . GLY A 1 372 ? -11.711 -14.485 -31.714 1.00 93.62 372 GLY A O 1
ATOM 2970 N N . VAL A 1 373 ? -10.420 -14.727 -29.897 1.00 95.88 373 VAL A N 1
ATOM 2971 C CA . VAL A 1 373 ? -9.385 -15.536 -30.564 1.00 95.88 373 VAL A CA 1
ATOM 2972 C C . VAL A 1 373 ? -9.380 -16.942 -29.972 1.00 95.88 373 VAL A C 1
ATOM 2974 O O . VAL A 1 373 ? -9.062 -17.135 -28.806 1.00 95.88 373 VAL A O 1
ATOM 2977 N N . ALA A 1 374 ? -9.737 -17.940 -30.774 1.00 96.75 374 ALA A N 1
ATOM 2978 C CA . ALA A 1 374 ? -9.696 -19.350 -30.418 1.00 96.75 374 ALA A CA 1
ATOM 2979 C C . ALA A 1 374 ? -8.354 -19.972 -30.828 1.00 96.75 374 ALA A C 1
ATOM 2981 O O . ALA A 1 374 ? -8.095 -20.249 -32.001 1.00 96.75 374 ALA A O 1
ATOM 2982 N N . HIS A 1 375 ? -7.511 -20.226 -29.839 1.00 96.56 375 HIS A N 1
ATOM 2983 C CA . HIS A 1 375 ? -6.283 -20.995 -29.945 1.00 96.56 375 HIS A CA 1
ATOM 2984 C C . HIS A 1 375 ? -6.606 -22.490 -29.853 1.00 96.56 375 HIS A C 1
ATOM 2986 O O . HIS A 1 375 ? -6.898 -23.016 -28.777 1.00 96.56 375 HIS A O 1
ATOM 2992 N N . ILE A 1 376 ? -6.557 -23.180 -30.993 1.00 96.31 376 ILE A N 1
ATOM 2993 C CA . ILE A 1 376 ? -6.755 -24.628 -31.076 1.00 96.31 376 ILE A CA 1
ATOM 2994 C C . ILE A 1 376 ? -5.382 -25.284 -31.161 1.00 96.31 376 ILE A C 1
ATOM 2996 O O . ILE A 1 376 ? -4.722 -25.226 -32.197 1.00 96.31 376 ILE A O 1
ATOM 3000 N N . PHE A 1 377 ? -4.950 -25.927 -30.080 1.00 96.00 377 PHE A N 1
ATOM 3001 C CA . PHE A 1 377 ? -3.739 -26.738 -30.073 1.00 96.00 377 PHE A CA 1
ATOM 3002 C C . PHE A 1 377 ? -4.108 -28.216 -30.179 1.00 96.00 377 PHE A C 1
ATOM 3004 O O . PHE A 1 377 ? -4.635 -28.798 -29.235 1.00 96.00 377 PHE A O 1
ATOM 3011 N N . ALA A 1 378 ? -3.835 -28.827 -31.330 1.00 94.06 378 ALA A N 1
ATOM 3012 C CA . ALA A 1 378 ? -4.181 -30.218 -31.601 1.00 94.06 378 ALA A CA 1
ATOM 3013 C C . ALA A 1 378 ? -2.916 -31.074 -31.697 1.00 94.06 378 ALA A C 1
ATOM 3015 O O . ALA A 1 378 ? -2.118 -30.937 -32.630 1.00 94.06 378 ALA A O 1
ATOM 3016 N N . SER A 1 379 ? -2.751 -31.984 -30.742 1.00 92.31 379 SER A N 1
ATOM 3017 C CA . SER A 1 379 ? -1.669 -32.969 -30.709 1.00 92.31 379 SER A CA 1
ATOM 3018 C C . SER A 1 379 ? -2.209 -34.387 -30.927 1.00 92.31 379 SER A C 1
ATOM 3020 O O . SER A 1 379 ? -3.416 -34.595 -31.025 1.00 92.31 379 SER A O 1
ATOM 3022 N N . PHE A 1 380 ? -1.316 -35.376 -31.001 1.00 87.94 380 PHE A N 1
ATOM 3023 C CA . PHE A 1 380 ? -1.714 -36.790 -31.026 1.00 87.94 380 PHE A CA 1
ATOM 3024 C C . PHE A 1 380 ? -2.184 -37.314 -29.661 1.00 87.94 380 PHE A C 1
ATOM 3026 O O . PHE A 1 380 ? -2.764 -38.394 -29.608 1.00 87.94 380 PHE A O 1
ATOM 3033 N N . ASN A 1 381 ? -1.969 -36.544 -28.588 1.00 89.88 381 ASN A N 1
ATOM 3034 C CA . ASN A 1 381 ? -2.351 -36.928 -27.231 1.00 89.88 381 ASN A CA 1
ATOM 3035 C C . ASN A 1 381 ? -3.677 -36.279 -26.826 1.00 89.88 381 ASN A C 1
ATOM 3037 O O . ASN A 1 381 ? -4.571 -36.983 -26.403 1.00 89.88 381 ASN A O 1
ATOM 3041 N N . ASP A 1 382 ? -3.840 -34.973 -27.048 1.00 93.25 382 ASP A N 1
ATOM 3042 C CA . ASP A 1 382 ? -5.065 -34.234 -26.704 1.00 93.25 382 ASP A CA 1
ATOM 3043 C C . ASP A 1 382 ? -5.256 -33.005 -27.622 1.00 93.25 382 ASP A C 1
ATOM 3045 O O . ASP A 1 382 ? -4.317 -32.547 -28.298 1.00 93.25 382 ASP A O 1
ATOM 3049 N N . THR A 1 383 ? -6.480 -32.473 -27.645 1.00 94.00 383 THR A N 1
ATOM 3050 C CA . THR A 1 383 ? -6.881 -31.234 -28.322 1.00 94.00 383 THR A CA 1
ATOM 3051 C C . THR A 1 383 ? -7.314 -30.185 -27.305 1.00 94.00 383 THR A C 1
ATOM 3053 O O . THR A 1 383 ? -8.312 -30.343 -26.611 1.00 94.00 383 THR A O 1
ATOM 3056 N N . PHE A 1 384 ? -6.605 -29.065 -27.263 1.00 96.44 384 PHE A N 1
ATOM 3057 C CA . PHE A 1 384 ? -6.893 -27.938 -26.385 1.00 96.44 384 PHE A CA 1
ATOM 3058 C C . PHE A 1 384 ? -7.586 -26.842 -27.183 1.00 96.44 384 PHE A C 1
ATOM 3060 O O . PHE A 1 384 ? -7.088 -26.427 -28.231 1.00 96.44 384 PHE A O 1
ATOM 3067 N N . ILE A 1 385 ? -8.707 -26.347 -26.669 1.00 96.75 385 ILE A N 1
ATOM 3068 C CA . ILE A 1 385 ? -9.419 -25.199 -27.221 1.00 96.75 385 ILE A CA 1
ATOM 3069 C C . ILE A 1 385 ? -9.413 -24.110 -26.156 1.00 96.75 385 ILE A C 1
ATOM 3071 O O . ILE A 1 385 ? -10.015 -24.240 -25.088 1.00 96.75 385 ILE A O 1
ATOM 3075 N N . HIS A 1 386 ? -8.694 -23.035 -26.447 1.00 96.81 386 HIS A N 1
ATOM 3076 C CA . HIS A 1 386 ? -8.503 -21.912 -25.544 1.00 96.81 386 HIS A CA 1
ATOM 3077 C C . HIS A 1 386 ? -8.929 -20.629 -26.243 1.00 96.81 386 HIS A C 1
ATOM 3079 O O . HIS A 1 386 ? -8.363 -20.261 -27.263 1.00 96.81 386 HIS A O 1
ATOM 3085 N N . VAL A 1 387 ? -9.954 -19.968 -25.721 1.00 95.94 387 VAL A N 1
ATOM 3086 C CA . VAL A 1 387 ? -10.486 -18.721 -26.263 1.00 95.94 387 VAL A CA 1
ATOM 3087 C C . VAL A 1 387 ? -10.025 -17.563 -25.397 1.00 95.94 387 VAL A C 1
ATOM 3089 O O . VAL A 1 387 ? -10.223 -17.577 -24.180 1.00 95.94 387 VAL A O 1
ATOM 3092 N N . THR A 1 388 ? -9.442 -16.560 -26.037 1.00 95.06 388 THR A N 1
ATOM 3093 C CA . THR A 1 388 ? -9.028 -15.302 -25.423 1.00 95.06 388 THR A CA 1
ATOM 3094 C C . THR A 1 388 ? -9.772 -14.119 -26.022 1.00 95.06 388 THR A C 1
ATOM 3096 O O . THR A 1 388 ? -10.442 -14.230 -27.055 1.00 95.06 388 THR A O 1
ATOM 3099 N N . ASP A 1 389 ? -9.611 -12.962 -25.392 1.00 90.38 389 ASP A N 1
ATOM 3100 C CA . ASP A 1 389 ? -9.944 -11.677 -25.994 1.00 90.38 389 ASP A CA 1
ATOM 3101 C C . ASP A 1 389 ? -9.053 -11.370 -27.220 1.00 90.38 389 ASP A C 1
ATOM 3103 O O . ASP A 1 389 ? -8.091 -12.089 -27.518 1.00 90.38 389 ASP A O 1
ATOM 3107 N N . LEU A 1 390 ? -9.358 -10.285 -27.941 1.00 88.62 390 LEU A N 1
ATOM 3108 C CA . LEU A 1 390 ? -8.593 -9.868 -29.125 1.00 88.62 390 LEU A CA 1
ATOM 3109 C C . LEU A 1 390 ? -7.135 -9.505 -28.816 1.00 88.62 390 LEU A C 1
ATOM 3111 O O . LEU A 1 390 ? -6.286 -9.641 -29.698 1.00 88.62 390 LEU A O 1
ATOM 3115 N N . SER A 1 391 ? -6.824 -9.063 -27.591 1.00 83.69 391 SER A N 1
ATOM 3116 C CA . SER A 1 391 ? -5.441 -8.771 -27.197 1.00 83.69 391 SER A CA 1
ATOM 3117 C C . SER A 1 391 ? -4.625 -10.031 -26.883 1.00 83.69 391 SER A C 1
ATOM 3119 O O . SER A 1 391 ? -3.396 -9.959 -26.827 1.00 83.69 391 SER A O 1
ATOM 3121 N N . GLY A 1 392 ? -5.286 -11.181 -26.696 1.00 81.62 392 GLY A N 1
ATOM 3122 C CA . GLY A 1 392 ? -4.658 -12.445 -26.313 1.00 81.62 392 GLY A CA 1
ATOM 3123 C C . GLY A 1 392 ? -4.202 -12.499 -24.852 1.00 81.62 392 GLY A C 1
ATOM 3124 O O . GLY A 1 392 ? -3.424 -13.384 -24.499 1.00 81.62 392 GLY A O 1
ATOM 3125 N N . ARG A 1 393 ? -4.631 -11.546 -24.011 1.00 81.12 393 ARG A N 1
ATOM 3126 C CA . ARG A 1 393 ? -4.190 -11.415 -22.611 1.00 81.12 393 ARG A CA 1
ATOM 3127 C C . ARG A 1 393 ? -5.164 -12.057 -21.634 1.00 81.12 393 ARG A C 1
ATOM 3129 O O . ARG A 1 393 ? -4.728 -12.618 -20.633 1.00 81.12 393 ARG A O 1
ATOM 3136 N N . GLU A 1 394 ? -6.461 -11.981 -21.910 1.00 86.38 394 GLU A N 1
ATOM 3137 C CA . GLU A 1 394 ? -7.501 -12.481 -21.018 1.00 86.38 394 GLU A CA 1
ATOM 3138 C C . GLU A 1 394 ? -8.066 -13.802 -21.537 1.00 86.38 394 GLU A C 1
ATOM 3140 O O . GLU A 1 394 ? -8.420 -13.934 -22.707 1.00 86.38 394 GLU A O 1
ATOM 3145 N N . THR A 1 395 ? -8.141 -14.805 -20.659 1.00 91.75 395 THR A N 1
ATOM 3146 C CA . THR A 1 395 ? -8.733 -16.105 -20.990 1.00 91.75 395 THR A CA 1
ATOM 3147 C C . THR A 1 395 ? -10.228 -16.071 -20.735 1.00 91.75 395 THR A C 1
ATOM 3149 O O . THR A 1 395 ? -10.651 -15.922 -19.595 1.00 91.75 395 THR A O 1
ATOM 3152 N N . LEU A 1 396 ? -11.012 -16.288 -21.787 1.00 91.00 396 LEU A N 1
ATOM 3153 C CA . LEU A 1 396 ? -12.470 -16.327 -21.720 1.00 91.00 396 LEU A CA 1
ATOM 3154 C C . LEU A 1 396 ? -12.946 -17.753 -21.433 1.00 91.00 396 LEU A C 1
ATOM 3156 O O . LEU A 1 396 ? -13.744 -17.983 -20.530 1.00 91.00 396 LEU A O 1
ATOM 3160 N N . VAL A 1 397 ? -12.419 -18.737 -22.170 1.00 94.38 397 VAL A N 1
ATOM 3161 C CA . VAL A 1 397 ? -12.791 -20.150 -22.006 1.00 94.38 397 VAL A CA 1
ATOM 3162 C C . VAL A 1 397 ? -11.594 -21.052 -22.297 1.00 94.38 397 VAL A C 1
ATOM 3164 O O . VAL A 1 397 ? -10.866 -20.822 -23.257 1.00 94.38 397 VAL A O 1
ATOM 3167 N N . ARG A 1 398 ? -11.390 -22.117 -21.515 1.00 95.38 398 ARG A N 1
ATOM 3168 C CA . ARG A 1 398 ? -10.382 -23.151 -21.803 1.00 95.38 398 ARG A CA 1
ATOM 3169 C C . ARG A 1 398 ? -10.936 -24.538 -21.516 1.00 95.38 398 ARG A C 1
ATOM 3171 O O . ARG A 1 398 ? -11.272 -24.831 -20.372 1.00 95.38 398 ARG A O 1
ATOM 3178 N N . ILE A 1 399 ? -11.003 -25.382 -22.540 1.00 95.50 399 ILE A N 1
ATOM 3179 C CA . ILE A 1 399 ? -11.498 -26.761 -22.445 1.00 95.50 399 ILE A CA 1
ATOM 3180 C C . ILE A 1 399 ? -10.622 -27.660 -23.315 1.00 95.50 399 ILE A C 1
ATOM 3182 O O . ILE A 1 399 ? -10.177 -27.248 -24.387 1.00 95.50 399 ILE A O 1
ATOM 3186 N N . THR A 1 400 ? -10.371 -28.883 -22.859 1.00 95.81 400 THR A N 1
ATOM 3187 C CA . THR A 1 400 ? -9.593 -29.881 -23.604 1.00 95.81 400 THR A CA 1
ATOM 3188 C C . THR A 1 400 ? -10.449 -31.092 -23.964 1.00 95.81 400 THR A C 1
ATOM 3190 O O . THR A 1 400 ? -11.524 -31.289 -23.389 1.00 95.81 400 THR A O 1
ATOM 3193 N N . GLY A 1 401 ? -9.992 -31.892 -24.928 1.00 91.31 401 GLY A N 1
ATOM 3194 C CA . GLY A 1 401 ? -10.611 -33.164 -25.287 1.00 91.31 401 GLY A CA 1
ATOM 3195 C C . GLY A 1 401 ? -10.613 -34.130 -24.106 1.00 91.31 401 GLY A C 1
ATOM 3196 O O . GLY A 1 401 ? -11.651 -34.724 -23.816 1.00 91.31 401 GLY A O 1
ATOM 3197 N N . GLY A 1 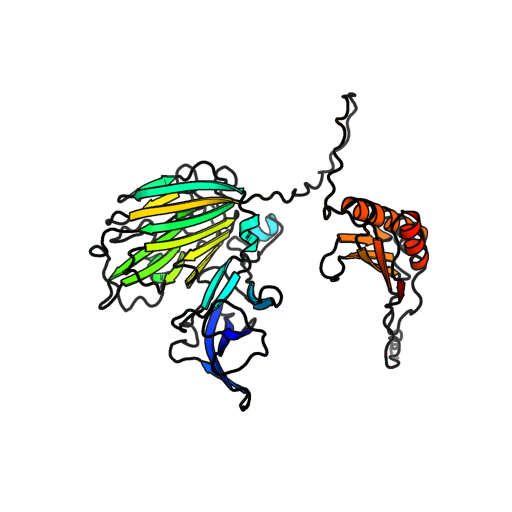402 ? -9.512 -34.189 -23.349 1.00 90.12 402 GLY A N 1
ATOM 3198 C CA . GLY A 1 402 ? -9.407 -34.998 -22.131 1.00 90.12 402 GLY A CA 1
ATOM 3199 C C . GLY A 1 402 ? -10.455 -34.686 -21.064 1.00 90.12 402 GLY A C 1
ATOM 3200 O O . GLY A 1 402 ? -10.988 -35.592 -20.436 1.00 90.12 402 GLY A O 1
ATOM 3201 N N . MET A 1 403 ? -10.902 -33.431 -20.946 1.00 92.44 403 MET A N 1
ATOM 3202 C CA . MET A 1 403 ? -12.005 -33.077 -20.037 1.00 92.44 403 MET A CA 1
ATOM 3203 C C . MET A 1 403 ? -13.367 -33.676 -20.443 1.00 92.44 403 MET A C 1
ATOM 3205 O O . MET A 1 403 ? -14.329 -33.584 -19.677 1.00 92.44 403 MET A O 1
ATOM 3209 N N . LYS A 1 404 ? -13.494 -34.219 -21.661 1.00 94.12 404 LYS A N 1
ATOM 3210 C CA . LYS A 1 404 ? -14.744 -34.756 -22.226 1.00 94.12 404 LYS A CA 1
ATOM 3211 C C . LYS A 1 404 ? -14.783 -36.273 -22.313 1.00 94.12 404 LYS A C 1
ATOM 3213 O O . LYS A 1 404 ? -15.840 -36.826 -22.618 1.00 94.12 404 LYS A O 1
ATOM 3218 N N . VAL A 1 405 ? -13.676 -36.943 -22.028 1.00 92.25 405 VAL A N 1
ATOM 3219 C CA . VAL A 1 405 ? -13.566 -38.402 -22.061 1.00 92.25 405 VAL A CA 1
ATOM 3220 C C . VAL A 1 405 ? -13.021 -38.917 -20.732 1.00 92.25 405 VAL A C 1
ATOM 3222 O O . VAL A 1 405 ? -12.522 -38.155 -19.916 1.00 92.25 405 VAL A O 1
ATOM 3225 N N . LYS A 1 406 ? -13.180 -40.217 -20.472 1.00 86.88 406 LYS A N 1
ATOM 3226 C CA . LYS A 1 406 ? -12.703 -40.855 -19.230 1.00 86.88 406 LYS A CA 1
ATOM 3227 C C . LYS A 1 406 ? -11.409 -41.648 -19.407 1.00 86.88 406 LYS A C 1
ATOM 3229 O O . LYS A 1 406 ? -10.857 -42.104 -18.415 1.00 86.88 406 LYS A O 1
ATOM 3234 N N . ALA A 1 407 ? -10.994 -41.884 -20.649 1.00 89.19 407 ALA A N 1
ATOM 3235 C CA . ALA A 1 407 ? -9.847 -42.714 -20.976 1.00 89.19 407 ALA A CA 1
ATOM 3236 C C . ALA A 1 407 ? -8.833 -41.914 -21.793 1.00 89.19 407 ALA A C 1
ATOM 3238 O O . ALA A 1 407 ? -9.187 -41.331 -22.818 1.00 89.19 407 ALA A O 1
ATOM 3239 N N . ASP A 1 408 ? -7.569 -41.979 -21.382 1.00 84.12 408 ASP A N 1
ATOM 3240 C CA . ASP A 1 408 ? -6.456 -41.204 -21.945 1.00 84.12 408 ASP A CA 1
ATOM 3241 C C . ASP A 1 408 ? -6.255 -41.435 -23.455 1.00 84.12 408 ASP A C 1
ATOM 3243 O O . ASP A 1 408 ? -5.829 -40.558 -24.201 1.00 84.12 408 ASP A O 1
ATOM 3247 N N . ARG A 1 409 ? -6.592 -42.632 -23.951 1.00 86.31 409 ARG A N 1
ATOM 3248 C CA . ARG A 1 409 ? -6.482 -42.964 -25.382 1.00 86.31 409 ARG A CA 1
ATOM 3249 C C . ARG A 1 409 ? -7.496 -42.227 -26.265 1.00 86.31 409 ARG A C 1
ATOM 3251 O O . ARG A 1 409 ? -7.289 -42.143 -27.472 1.00 86.31 409 ARG A O 1
ATOM 3258 N N . ASP A 1 410 ? -8.584 -41.732 -25.676 1.00 88.56 410 ASP A N 1
ATOM 3259 C CA . ASP A 1 410 ? -9.692 -41.107 -26.400 1.00 88.56 410 ASP A CA 1
ATOM 3260 C C . ASP A 1 410 ? -9.586 -39.570 -26.415 1.00 88.56 410 ASP A C 1
ATOM 3262 O O . ASP A 1 410 ? -10.380 -38.908 -27.088 1.00 88.56 410 ASP A O 1
ATOM 3266 N N . GLU A 1 411 ? -8.607 -38.983 -25.716 1.00 89.81 411 GLU A N 1
ATOM 3267 C CA . GLU A 1 411 ? -8.467 -37.527 -25.548 1.00 89.81 411 GLU A CA 1
ATOM 3268 C C . GLU A 1 411 ? -8.182 -36.800 -26.869 1.00 89.81 411 GLU A C 1
ATOM 3270 O O . GLU A 1 411 ? -8.752 -35.744 -27.152 1.00 89.81 411 GLU A O 1
ATOM 3275 N N . SER A 1 412 ? -7.362 -37.391 -27.744 1.00 88.88 412 SER A N 1
ATOM 3276 C CA . SER A 1 412 ? -7.081 -36.840 -29.076 1.00 88.88 412 SER A CA 1
ATOM 3277 C C . SER A 1 412 ? -8.178 -37.119 -30.102 1.00 88.88 412 SER A C 1
ATOM 3279 O O . SER A 1 412 ? -8.094 -36.632 -31.236 1.00 88.88 412 SER A O 1
ATOM 3281 N N . SER A 1 413 ? -9.211 -37.888 -29.739 1.00 93.19 413 SER A N 1
ATOM 3282 C CA . SER A 1 413 ? -10.223 -38.326 -30.693 1.00 93.19 413 SER A CA 1
ATOM 3283 C C . SER A 1 413 ? -11.001 -37.141 -31.296 1.00 93.19 413 SER A C 1
ATOM 3285 O O . SER A 1 413 ? -11.301 -36.152 -30.617 1.00 93.19 413 SER A O 1
ATOM 3287 N N . PRO A 1 414 ? -11.412 -37.243 -32.574 1.00 93.25 414 PRO A N 1
ATOM 3288 C CA . PRO A 1 414 ? -12.330 -36.293 -33.203 1.00 93.25 414 PRO A CA 1
ATOM 3289 C C . PRO A 1 414 ? -13.597 -36.017 -32.384 1.00 93.25 414 PRO A C 1
ATOM 3291 O O . PRO A 1 414 ? -14.092 -34.889 -32.365 1.00 93.25 414 PRO A O 1
ATOM 3294 N N . TYR A 1 415 ? -14.109 -37.045 -31.701 1.00 92.31 415 TYR A N 1
ATOM 3295 C CA . TYR A 1 415 ? -15.307 -36.966 -30.874 1.00 92.31 415 TYR A CA 1
ATOM 3296 C C . TYR A 1 415 ? -15.080 -36.115 -29.618 1.00 92.31 415 TYR A C 1
ATOM 3298 O O . TYR A 1 415 ? -15.853 -35.191 -29.361 1.00 92.31 415 TYR A O 1
ATOM 3306 N N . ALA A 1 416 ? -13.982 -36.350 -28.891 1.00 92.56 416 ALA A N 1
ATOM 3307 C CA . ALA A 1 416 ? -13.611 -35.559 -27.719 1.00 92.56 416 ALA A CA 1
ATOM 3308 C C . ALA A 1 416 ? -13.432 -34.072 -28.068 1.00 92.56 416 ALA A C 1
ATOM 3310 O O . ALA A 1 416 ? -13.992 -33.195 -27.406 1.00 92.56 416 ALA A O 1
ATOM 3311 N N . ALA A 1 417 ? -12.734 -33.786 -29.171 1.00 92.88 417 ALA A N 1
ATOM 3312 C CA . ALA A 1 417 ? -12.526 -32.426 -29.665 1.00 92.88 417 ALA A CA 1
ATOM 3313 C C . ALA A 1 417 ? -13.840 -31.722 -30.059 1.00 92.88 417 ALA A C 1
ATOM 3315 O O . ALA A 1 417 ? -14.002 -30.524 -29.822 1.00 92.88 417 ALA A O 1
ATOM 3316 N N . MET A 1 418 ? -14.798 -32.459 -30.632 1.00 95.06 418 MET A N 1
ATOM 3317 C CA . MET A 1 418 ? -16.124 -31.931 -30.962 1.00 95.06 418 MET A CA 1
ATOM 3318 C C . MET A 1 418 ? -16.914 -31.550 -29.704 1.00 95.06 418 MET A C 1
ATOM 3320 O O . MET A 1 418 ? -17.470 -30.454 -29.653 1.00 95.06 418 MET A O 1
ATOM 3324 N N . LEU A 1 419 ? -16.943 -32.419 -28.689 1.00 94.88 419 LEU A N 1
ATOM 3325 C CA . LEU A 1 419 ? -17.621 -32.134 -27.419 1.00 94.88 419 LEU A CA 1
ATOM 3326 C C . LEU A 1 419 ? -16.983 -30.949 -26.685 1.00 94.88 419 LEU A C 1
ATOM 3328 O O . LEU A 1 419 ? -17.686 -30.122 -26.100 1.00 94.88 419 LEU A O 1
ATOM 3332 N N . ALA A 1 420 ? -15.653 -30.843 -26.732 1.00 94.75 420 ALA A N 1
ATOM 3333 C CA . ALA A 1 420 ? -14.930 -29.713 -26.160 1.00 94.75 420 ALA A CA 1
ATOM 3334 C C . ALA A 1 420 ? -15.326 -28.408 -26.865 1.00 94.75 420 ALA A C 1
ATOM 3336 O O . ALA A 1 420 ? -15.675 -27.436 -26.202 1.00 94.75 420 ALA A O 1
ATOM 3337 N N . ALA A 1 421 ? -15.361 -28.404 -28.200 1.00 95.94 421 ALA A N 1
ATOM 3338 C CA . ALA A 1 421 ? -15.758 -27.245 -28.996 1.00 95.94 421 ALA A CA 1
ATOM 3339 C C . ALA A 1 421 ? -17.211 -26.807 -28.751 1.00 95.94 421 ALA A C 1
ATOM 3341 O O . ALA A 1 421 ? -17.488 -25.609 -28.718 1.00 95.94 421 ALA A O 1
ATOM 3342 N N . GLN A 1 422 ? -18.133 -27.754 -28.553 1.00 94.69 422 GLN A N 1
ATOM 3343 C CA . GLN A 1 422 ? -19.526 -27.445 -28.221 1.00 94.69 422 GLN A CA 1
ATOM 3344 C C . GLN A 1 422 ? -19.643 -26.729 -26.870 1.00 94.69 422 GLN A C 1
ATOM 3346 O O . GLN A 1 422 ? -20.265 -25.670 -26.801 1.00 94.69 422 GLN A O 1
ATOM 3351 N N . ASP A 1 423 ? -18.987 -27.235 -25.823 1.00 95.19 423 ASP A N 1
ATOM 3352 C CA . ASP A 1 423 ? -18.988 -26.573 -24.509 1.00 95.19 423 ASP A CA 1
ATOM 3353 C C . ASP A 1 423 ? -18.300 -25.198 -24.576 1.00 95.19 423 ASP A C 1
ATOM 3355 O O . ASP A 1 423 ? -18.818 -24.212 -24.057 1.00 95.19 423 ASP A O 1
ATOM 3359 N N . VAL A 1 424 ? -17.192 -25.083 -25.322 1.00 96.19 424 VAL A N 1
ATOM 3360 C CA . VAL A 1 424 ? -16.542 -23.783 -25.555 1.00 96.19 424 VAL A CA 1
ATOM 3361 C C . VAL A 1 424 ? -17.508 -22.797 -26.200 1.00 96.19 424 VAL A C 1
ATOM 3363 O O . VAL A 1 424 ? -17.641 -21.678 -25.718 1.00 96.19 424 VAL A O 1
ATOM 3366 N N . SER A 1 425 ? -18.210 -23.206 -27.258 1.00 94.38 425 SER A N 1
ATOM 3367 C CA . SER A 1 425 ? -19.151 -22.328 -27.957 1.00 94.38 425 SER A CA 1
ATOM 3368 C C . SER A 1 425 ? -20.308 -21.870 -27.070 1.00 94.38 425 SER A C 1
ATOM 3370 O O . SER A 1 425 ? -20.712 -20.714 -27.156 1.00 94.38 425 SER A O 1
ATOM 3372 N N . GLN A 1 426 ? -20.804 -22.743 -26.191 1.00 93.12 426 GLN A N 1
ATOM 3373 C CA . GLN A 1 426 ? -21.886 -22.416 -25.269 1.00 93.12 426 GLN A CA 1
ATOM 3374 C C . GLN A 1 426 ? -21.434 -21.360 -24.253 1.00 93.12 426 GLN A C 1
ATOM 3376 O O . GLN A 1 426 ? -22.058 -20.307 -24.139 1.00 93.12 426 GLN A O 1
ATOM 3381 N N . ARG A 1 427 ? -20.279 -21.576 -23.615 1.00 92.44 427 ARG A N 1
ATOM 3382 C CA . ARG A 1 427 ? -19.701 -20.613 -22.666 1.00 92.44 427 ARG A CA 1
ATOM 3383 C C . ARG A 1 427 ? -19.319 -19.294 -23.333 1.00 92.44 427 ARG A C 1
ATOM 3385 O O . ARG A 1 427 ? -19.505 -18.231 -22.754 1.00 92.44 427 ARG A O 1
ATOM 3392 N N . CYS A 1 428 ? -18.823 -19.331 -24.569 1.00 90.81 428 CYS A N 1
ATOM 3393 C CA . CYS A 1 428 ? -18.546 -18.118 -25.337 1.00 90.81 428 CYS A CA 1
ATOM 3394 C C . CYS A 1 428 ? -19.813 -17.281 -25.568 1.00 90.81 428 CYS A C 1
ATOM 3396 O O . CYS A 1 428 ? -19.756 -16.062 -25.425 1.00 90.81 428 CYS A O 1
ATOM 3398 N N . LYS A 1 429 ? -20.953 -17.916 -25.869 1.00 88.94 429 LYS A N 1
ATOM 3399 C CA . LYS A 1 429 ? -22.237 -17.215 -26.040 1.00 88.94 429 LYS A CA 1
ATOM 3400 C C . LYS A 1 429 ? -22.750 -16.607 -24.738 1.00 88.94 429 LYS A C 1
ATOM 3402 O O . LYS A 1 429 ? -23.242 -15.485 -24.757 1.00 88.94 429 LYS A O 1
ATOM 3407 N N . GLU A 1 430 ? -22.593 -17.304 -23.615 1.00 87.62 430 GLU A N 1
ATOM 3408 C CA . GLU A 1 430 ? -22.934 -16.779 -22.280 1.00 87.62 430 GLU A CA 1
ATOM 3409 C C . GLU A 1 430 ? -22.120 -15.519 -21.932 1.00 87.62 430 GLU A C 1
ATOM 3411 O O . GLU A 1 430 ? -22.630 -14.584 -21.310 1.00 87.62 430 GLU A O 1
ATOM 3416 N N . LEU A 1 431 ? -20.873 -15.463 -22.413 1.00 85.19 431 LEU A N 1
ATOM 3417 C CA . LEU A 1 431 ? -19.973 -14.310 -22.313 1.00 85.19 431 LEU A CA 1
ATOM 3418 C C . LEU A 1 431 ? -20.205 -13.242 -23.403 1.00 85.19 431 LEU A C 1
ATOM 3420 O O . LEU A 1 431 ? -19.455 -12.271 -23.474 1.00 85.19 431 LEU A O 1
ATOM 3424 N N . GLY A 1 432 ? -21.214 -13.397 -24.266 1.00 86.31 432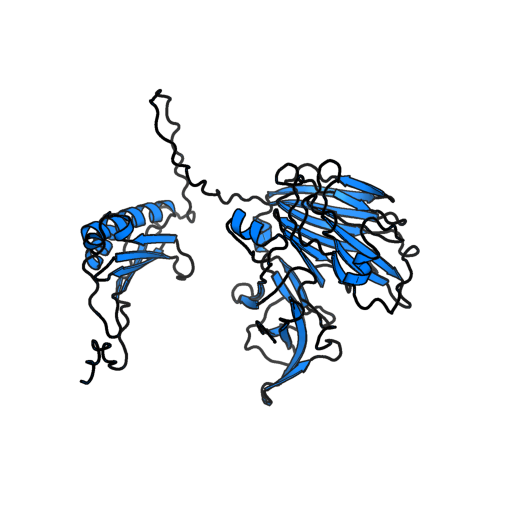 GLY A N 1
ATOM 3425 C CA . GLY A 1 432 ? -21.542 -12.432 -25.323 1.00 86.31 432 GLY A CA 1
ATOM 3426 C C . GLY A 1 432 ? -20.602 -12.443 -26.536 1.00 86.31 432 GLY A C 1
ATOM 3427 O O . GLY A 1 432 ? -20.633 -11.515 -27.340 1.00 86.31 432 GLY A O 1
ATOM 3428 N N . ILE A 1 433 ? -19.768 -13.474 -26.700 1.00 89.38 433 ILE A N 1
ATOM 3429 C CA . ILE A 1 433 ? -18.900 -13.645 -27.873 1.00 89.38 433 ILE A CA 1
ATOM 3430 C C . ILE A 1 433 ? -19.705 -14.334 -28.974 1.00 89.38 433 ILE A C 1
ATOM 3432 O O . ILE A 1 433 ? -20.209 -15.441 -28.786 1.00 89.38 433 ILE A O 1
ATOM 3436 N N . THR A 1 434 ? -19.787 -13.710 -30.147 1.00 88.81 434 THR A N 1
ATOM 3437 C CA . THR A 1 434 ? -20.577 -14.224 -31.281 1.00 88.81 434 THR A CA 1
ATOM 3438 C C . THR A 1 434 ? -19.715 -14.656 -32.470 1.00 88.81 434 THR A C 1
ATOM 3440 O O . THR A 1 434 ? -20.188 -15.382 -33.349 1.00 88.81 434 THR A O 1
ATOM 3443 N N . ALA A 1 435 ? -18.438 -14.267 -32.498 1.00 92.88 435 ALA A N 1
ATOM 3444 C CA . ALA A 1 435 ? -17.503 -14.586 -33.571 1.00 92.88 435 ALA A CA 1
ATOM 3445 C C . ALA A 1 435 ? -16.109 -14.973 -33.044 1.00 92.88 435 ALA A C 1
ATOM 3447 O O . ALA A 1 435 ? -15.704 -14.563 -31.958 1.00 92.88 435 ALA A O 1
ATOM 3448 N N . LEU A 1 436 ? -15.355 -15.772 -33.807 1.00 95.38 436 LEU A N 1
ATOM 3449 C CA . LEU A 1 436 ? -14.017 -16.241 -33.425 1.00 95.38 436 LEU A CA 1
ATOM 3450 C C . LEU A 1 436 ? -13.021 -16.145 -34.587 1.00 95.38 436 LEU A C 1
ATOM 3452 O O . LEU A 1 436 ? -13.282 -16.633 -35.687 1.00 95.38 436 LEU A O 1
ATOM 3456 N N . HIS A 1 437 ? -11.842 -15.586 -34.319 1.00 96.06 437 HIS A N 1
ATOM 3457 C CA . HIS A 1 437 ? -10.636 -15.820 -35.113 1.00 96.06 437 HIS A CA 1
ATOM 3458 C C . HIS A 1 437 ? -9.957 -17.093 -34.624 1.00 96.06 437 HIS A C 1
ATOM 3460 O O . HIS A 1 437 ? -9.782 -17.275 -33.426 1.00 96.06 437 HIS A O 1
ATOM 3466 N N . ILE A 1 438 ? -9.558 -17.975 -35.529 1.00 96.44 438 ILE A N 1
ATOM 3467 C CA . ILE A 1 438 ? -9.002 -19.279 -35.187 1.00 96.44 438 ILE A CA 1
ATOM 3468 C C . ILE A 1 438 ? -7.508 -19.286 -35.462 1.00 96.44 438 ILE A C 1
ATOM 3470 O O . ILE A 1 438 ? -7.071 -19.028 -36.580 1.00 96.44 438 ILE A O 1
ATOM 3474 N N . LYS A 1 439 ? -6.739 -19.643 -34.436 1.00 96.50 439 LYS A N 1
ATOM 3475 C CA . LYS A 1 439 ? -5.310 -19.927 -34.523 1.00 96.50 439 LYS A CA 1
ATOM 3476 C C . LYS A 1 439 ? -5.098 -21.409 -34.269 1.00 96.50 439 LYS A C 1
ATOM 3478 O O . LYS A 1 439 ? -5.165 -21.863 -33.127 1.00 96.50 439 LYS A O 1
ATOM 3483 N N . LEU A 1 440 ? -4.882 -22.164 -35.340 1.00 95.25 440 LEU A N 1
ATOM 3484 C CA . LEU A 1 440 ? -4.644 -23.600 -35.283 1.00 95.25 440 LEU A CA 1
ATOM 3485 C C . LEU A 1 440 ? -3.150 -23.873 -35.106 1.00 95.25 440 LEU A C 1
ATOM 3487 O O . LEU A 1 440 ? -2.325 -23.288 -35.796 1.00 95.25 440 LEU A O 1
ATOM 3491 N N . ARG A 1 441 ? -2.794 -24.761 -34.179 1.00 94.12 441 ARG A N 1
ATOM 3492 C CA . ARG A 1 441 ? -1.402 -25.064 -33.845 1.00 94.12 441 ARG A CA 1
ATOM 3493 C C . ARG A 1 441 ? -1.185 -26.565 -33.655 1.00 94.12 441 ARG A C 1
ATOM 3495 O O . ARG A 1 441 ? -1.817 -27.181 -32.799 1.00 94.12 441 ARG A O 1
ATOM 3502 N N . ALA A 1 442 ? -0.232 -27.137 -34.386 1.00 91.81 442 ALA A N 1
ATOM 3503 C CA . ALA A 1 442 ? 0.348 -28.445 -34.089 1.00 91.81 442 ALA A CA 1
ATOM 3504 C C . ALA A 1 442 ? 1.539 -28.323 -33.121 1.00 91.81 442 ALA A C 1
ATOM 3506 O O . ALA A 1 442 ? 1.972 -27.229 -32.754 1.00 91.81 442 ALA A O 1
ATOM 3507 N N . THR A 1 443 ? 2.129 -29.450 -32.717 1.00 89.06 443 THR A N 1
ATOM 3508 C CA . THR A 1 443 ? 3.291 -29.445 -31.810 1.00 89.06 443 THR A CA 1
ATOM 3509 C C . THR A 1 443 ? 4.477 -28.641 -32.363 1.00 89.06 443 THR A C 1
ATOM 3511 O O . THR A 1 443 ? 5.134 -27.934 -31.600 1.00 89.06 443 THR A O 1
ATOM 3514 N N . GLY A 1 444 ? 4.712 -28.693 -33.678 1.00 87.12 444 GLY A N 1
ATOM 3515 C CA . GLY A 1 444 ? 5.693 -27.856 -34.371 1.00 87.12 444 GLY A CA 1
ATOM 3516 C C . GLY A 1 444 ? 7.153 -28.119 -33.982 1.00 87.12 444 GLY A C 1
ATOM 3517 O O . GLY A 1 444 ? 7.490 -29.109 -33.322 1.00 87.12 444 GLY A O 1
ATOM 3518 N N . GLY A 1 445 ? 8.045 -27.239 -34.440 1.00 83.19 445 GLY A N 1
ATOM 3519 C CA . GLY A 1 445 ? 9.492 -27.384 -34.270 1.00 83.19 445 GLY A CA 1
ATOM 3520 C C . GLY A 1 445 ? 10.007 -28.662 -34.938 1.00 83.19 445 GLY A C 1
ATOM 3521 O O . GLY A 1 445 ? 9.648 -28.975 -36.073 1.00 83.19 445 GLY A O 1
ATOM 3522 N N . ASN A 1 446 ? 10.793 -29.450 -34.201 1.00 78.56 446 ASN A N 1
ATOM 3523 C CA . ASN A 1 446 ? 11.332 -30.728 -34.693 1.00 78.56 446 ASN A CA 1
ATOM 3524 C C . ASN A 1 446 ? 10.329 -31.878 -34.588 1.00 78.56 446 ASN A C 1
ATOM 3526 O O . ASN A 1 446 ? 10.667 -33.011 -34.925 1.00 78.56 446 ASN A O 1
ATOM 3530 N N . LYS A 1 447 ? 9.128 -31.641 -34.047 1.00 82.56 447 LYS A N 1
ATOM 3531 C CA . LYS A 1 447 ? 8.102 -32.668 -33.836 1.00 82.56 447 LYS A CA 1
ATOM 3532 C C . LYS A 1 447 ? 7.153 -32.713 -35.038 1.00 82.56 447 LYS A C 1
ATOM 3534 O O . LYS A 1 447 ? 7.615 -32.709 -36.177 1.00 82.56 447 LYS A O 1
ATOM 3539 N N . THR A 1 448 ? 5.859 -32.907 -34.819 1.00 83.56 448 THR A N 1
ATOM 3540 C CA . THR A 1 448 ? 4.856 -33.025 -35.879 1.00 83.56 448 THR A CA 1
ATOM 3541 C C . THR A 1 448 ? 4.365 -31.642 -36.283 1.00 83.56 448 THR A C 1
ATOM 3543 O O . THR A 1 448 ? 3.925 -30.858 -35.440 1.00 83.56 448 THR A O 1
ATOM 3546 N N . LYS A 1 449 ? 4.474 -31.343 -37.580 1.00 87.12 449 LYS A N 1
ATOM 3547 C CA . LYS A 1 449 ? 3.972 -30.100 -38.183 1.00 87.12 449 LYS A CA 1
ATOM 3548 C C . LYS A 1 449 ? 2.491 -30.202 -38.552 1.00 87.12 449 LYS A C 1
ATOM 3550 O O . LYS A 1 449 ? 1.815 -29.193 -38.650 1.00 87.12 449 LYS A O 1
ATOM 3555 N N . THR A 1 450 ? 1.984 -31.421 -38.713 1.00 87.38 450 THR A N 1
ATOM 3556 C CA . THR A 1 450 ? 0.568 -31.676 -38.972 1.00 87.38 450 THR A CA 1
ATOM 3557 C C . THR A 1 450 ? -0.218 -31.625 -37.659 1.00 87.38 450 THR A C 1
ATOM 3559 O O . THR A 1 450 ? 0.178 -32.312 -36.707 1.00 87.38 450 THR A O 1
ATOM 3562 N N . PRO A 1 451 ? -1.306 -30.838 -37.581 1.00 90.62 451 PRO A N 1
ATOM 3563 C CA . PRO A 1 451 ? -2.212 -30.848 -36.439 1.00 90.62 451 PRO A CA 1
ATOM 3564 C C . PRO A 1 451 ? -2.782 -32.246 -36.177 1.00 90.62 451 PRO A C 1
ATOM 3566 O O . PRO A 1 451 ? -3.008 -33.021 -37.106 1.00 90.62 451 PRO A O 1
ATOM 3569 N N . GLY A 1 452 ? -3.011 -32.563 -34.903 1.00 90.12 452 GLY A N 1
ATOM 3570 C CA . GLY A 1 452 ? -3.605 -33.832 -34.488 1.00 90.12 452 GLY A CA 1
ATOM 3571 C C . GLY A 1 452 ? -5.050 -34.031 -34.979 1.00 90.12 452 GLY A C 1
ATOM 3572 O O . GLY A 1 452 ? -5.695 -33.082 -35.438 1.00 90.12 452 GLY A O 1
ATOM 3573 N N . PRO A 1 453 ? -5.595 -35.253 -34.847 1.00 90.25 453 PRO A N 1
ATOM 3574 C CA . PRO A 1 453 ? -6.891 -35.639 -35.421 1.00 90.25 453 PRO A CA 1
ATOM 3575 C C . PRO A 1 453 ? -8.090 -34.799 -34.935 1.00 90.25 453 PRO A C 1
ATOM 3577 O O . PRO A 1 453 ? -9.073 -34.644 -35.664 1.00 90.25 453 PRO A O 1
ATOM 3580 N N . GLY A 1 454 ? -8.014 -34.199 -33.744 1.00 90.62 454 GLY A N 1
ATOM 3581 C CA . GLY A 1 454 ? -9.061 -33.319 -33.217 1.00 90.62 454 GLY A CA 1
ATOM 3582 C C . GLY A 1 454 ? -9.138 -31.919 -33.850 1.00 90.62 454 GLY A C 1
ATOM 3583 O O . GLY A 1 454 ? -10.155 -31.247 -33.692 1.00 90.62 454 GLY A O 1
ATOM 3584 N N . ALA A 1 455 ? -8.127 -31.483 -34.613 1.00 91.94 455 ALA A N 1
ATOM 3585 C CA . ALA A 1 455 ? -8.036 -30.129 -35.179 1.00 91.94 455 ALA A CA 1
ATOM 3586 C C . ALA A 1 455 ? -9.241 -29.732 -36.048 1.00 91.94 455 ALA A C 1
ATOM 3588 O O . ALA A 1 455 ? -9.939 -28.753 -35.779 1.00 91.94 455 ALA A O 1
ATOM 3589 N N . GLN A 1 456 ? -9.489 -30.511 -37.103 1.00 91.31 456 GLN A N 1
ATOM 3590 C CA . GLN A 1 456 ? -10.566 -30.251 -38.063 1.00 91.31 456 GLN A CA 1
ATOM 3591 C C . GLN A 1 456 ? -11.944 -30.421 -37.418 1.00 91.31 456 GLN A C 1
ATOM 3593 O O . GLN A 1 456 ? -12.888 -29.698 -37.736 1.00 91.31 456 GLN A O 1
ATOM 3598 N N . SER A 1 457 ? -12.054 -31.358 -36.479 1.00 92.19 457 SER A N 1
ATOM 3599 C CA . SER A 1 457 ? -13.294 -31.661 -35.768 1.00 92.19 457 SER A CA 1
ATOM 3600 C C . SER A 1 457 ? -13.705 -30.520 -34.843 1.00 92.19 457 SER A C 1
ATOM 3602 O O . SER A 1 457 ? -14.862 -30.105 -34.891 1.00 92.19 457 SER A O 1
ATOM 3604 N N . ALA A 1 458 ? -12.758 -29.956 -34.086 1.00 93.44 458 ALA A N 1
ATOM 3605 C CA . ALA A 1 458 ? -12.977 -28.777 -33.251 1.00 93.44 458 ALA A CA 1
ATOM 3606 C C . ALA A 1 458 ? -13.395 -27.556 -34.085 1.00 93.44 458 ALA A C 1
ATOM 3608 O O . ALA A 1 458 ? -14.399 -26.915 -33.782 1.00 93.44 458 ALA A O 1
ATOM 3609 N N . LEU A 1 459 ? -12.679 -27.278 -35.182 1.00 93.31 459 LEU A N 1
ATOM 3610 C CA . LEU A 1 459 ? -12.990 -26.178 -36.102 1.00 93.31 459 LEU A CA 1
ATOM 3611 C C . LEU A 1 459 ? -14.419 -26.284 -36.660 1.00 93.31 459 LEU A C 1
ATOM 3613 O O . LEU A 1 459 ? -15.200 -25.334 -36.586 1.00 93.31 459 LEU A O 1
ATOM 3617 N N . ARG A 1 460 ? -14.786 -27.459 -37.187 1.00 92.00 460 ARG A N 1
ATOM 3618 C CA . ARG A 1 460 ? -16.131 -27.698 -37.732 1.00 92.00 460 ARG A CA 1
ATOM 3619 C C . ARG A 1 460 ? -17.208 -27.628 -36.653 1.00 92.00 460 ARG A C 1
ATOM 3621 O O . ARG A 1 460 ? -18.306 -27.161 -36.931 1.00 92.00 460 ARG A O 1
ATOM 3628 N N . ALA A 1 461 ? -16.916 -28.101 -35.445 1.00 93.06 461 ALA A N 1
ATOM 3629 C CA . ALA A 1 461 ? -17.850 -28.057 -34.329 1.00 93.06 461 ALA A CA 1
ATOM 3630 C C . ALA A 1 461 ? -18.133 -26.617 -33.877 1.00 93.06 461 ALA A C 1
ATOM 3632 O O . ALA A 1 461 ? -19.299 -26.272 -33.725 1.00 93.06 461 ALA A O 1
ATOM 3633 N N . LEU A 1 462 ? -17.111 -25.759 -33.772 1.00 92.94 462 LEU A N 1
ATOM 3634 C CA . LEU A 1 462 ? -17.293 -24.333 -33.467 1.00 92.94 462 LEU A CA 1
ATOM 3635 C C . LEU A 1 462 ? -18.181 -23.635 -34.508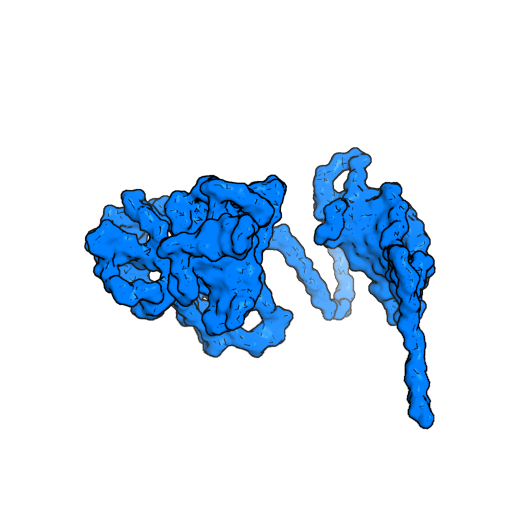 1.00 92.94 462 LEU A C 1
ATOM 3637 O O . LEU A 1 462 ? -19.091 -22.893 -34.138 1.00 92.94 462 LEU A O 1
ATOM 3641 N N . ALA A 1 463 ? -17.966 -23.920 -35.796 1.00 91.81 463 ALA A N 1
ATOM 3642 C CA . ALA A 1 463 ? -18.796 -23.380 -36.872 1.00 91.81 463 ALA A CA 1
ATOM 3643 C C . ALA A 1 463 ? -20.249 -23.893 -36.802 1.00 91.81 463 ALA A C 1
ATOM 3645 O O . ALA A 1 463 ? -21.189 -23.105 -36.883 1.00 91.81 463 ALA A O 1
ATOM 3646 N N . ARG A 1 464 ? -20.453 -25.204 -36.590 1.00 90.69 464 ARG A N 1
ATOM 3647 C CA . ARG A 1 464 ? -21.797 -25.802 -36.447 1.00 90.69 464 ARG A CA 1
ATOM 3648 C C . ARG A 1 464 ? -22.549 -25.301 -35.219 1.00 90.69 464 ARG A C 1
ATOM 3650 O O . ARG A 1 464 ? -23.769 -25.211 -35.261 1.00 90.69 464 ARG A O 1
ATOM 3657 N N . SER A 1 465 ? -21.840 -24.950 -34.151 1.00 90.12 465 SER A N 1
ATOM 3658 C CA . SER A 1 465 ? -22.433 -24.365 -32.949 1.00 90.12 465 SER A CA 1
ATOM 3659 C C . SER A 1 465 ? -22.899 -22.914 -33.133 1.00 90.12 465 SER A C 1
ATOM 3661 O O . SER A 1 465 ? -23.366 -22.306 -32.173 1.00 90.12 465 SER A O 1
ATOM 3663 N N . GLY A 1 466 ? -22.798 -22.336 -34.334 1.00 86.19 466 GLY A N 1
ATOM 3664 C CA . GLY A 1 466 ? -23.302 -20.994 -34.635 1.00 86.19 466 GLY A CA 1
ATOM 3665 C C . GLY A 1 466 ? -22.344 -19.859 -34.271 1.00 86.19 466 GLY A C 1
ATOM 3666 O O . GLY A 1 466 ? -22.779 -18.715 -34.189 1.00 86.19 466 GLY A O 1
ATOM 3667 N N . MET A 1 467 ? -21.056 -20.148 -34.051 1.00 90.69 467 MET A N 1
ATOM 3668 C CA . MET A 1 467 ? -20.030 -19.105 -33.949 1.00 90.69 467 MET A CA 1
ATOM 3669 C C . MET A 1 467 ? -19.642 -18.638 -35.353 1.00 90.69 467 MET A C 1
ATOM 3671 O O . MET A 1 467 ? -19.304 -19.460 -36.209 1.00 90.69 467 MET A O 1
ATOM 3675 N N . ARG A 1 468 ? -19.631 -17.323 -35.602 1.00 92.50 468 ARG A N 1
ATOM 3676 C CA . ARG A 1 468 ? -19.152 -16.790 -36.885 1.00 92.50 468 ARG A CA 1
ATOM 3677 C C . ARG A 1 468 ? -17.629 -16.897 -36.944 1.00 92.50 468 ARG A C 1
ATOM 3679 O O . ARG A 1 468 ? -16.925 -16.250 -36.172 1.00 92.50 468 ARG A O 1
ATOM 3686 N N . ILE A 1 469 ? -17.107 -17.715 -37.854 1.00 93.81 469 ILE A N 1
ATOM 3687 C CA . ILE A 1 469 ? -15.659 -17.869 -38.019 1.00 93.81 469 ILE A CA 1
ATOM 3688 C C . ILE A 1 469 ? -15.123 -16.717 -38.869 1.00 93.81 469 ILE A C 1
ATOM 3690 O O . ILE A 1 469 ? -15.600 -16.482 -39.977 1.00 93.81 469 ILE A O 1
ATOM 3694 N N . GLY A 1 470 ? -14.156 -15.984 -38.322 1.00 91.44 470 GLY A N 1
ATOM 3695 C CA . GLY A 1 470 ? -13.436 -14.928 -39.021 1.00 91.44 470 GLY A CA 1
ATOM 3696 C C . GLY A 1 470 ? -12.261 -15.496 -39.813 1.00 91.44 470 GLY A C 1
ATOM 3697 O O . GLY A 1 470 ? -12.425 -16.167 -40.825 1.00 91.44 470 GLY A O 1
ATOM 3698 N N . ARG A 1 471 ? -11.048 -15.214 -39.337 1.00 93.31 471 ARG A N 1
ATOM 3699 C CA . ARG A 1 471 ? -9.797 -15.690 -39.955 1.00 93.31 471 ARG A CA 1
ATOM 3700 C C . ARG A 1 471 ? -9.412 -17.047 -39.389 1.00 93.31 471 ARG A C 1
ATOM 3702 O O . ARG A 1 471 ? -9.622 -17.276 -38.202 1.00 93.31 471 ARG A O 1
ATOM 3709 N N . ILE A 1 472 ? -8.824 -17.900 -40.218 1.00 95.38 472 ILE A N 1
ATOM 3710 C CA . ILE A 1 472 ? -8.211 -19.158 -39.792 1.00 95.38 472 ILE A CA 1
ATOM 3711 C C . ILE A 1 472 ? -6.733 -19.074 -40.160 1.00 95.38 472 ILE A C 1
ATOM 3713 O O . ILE A 1 472 ? -6.394 -18.955 -41.334 1.00 95.38 472 ILE A O 1
ATOM 3717 N N . GLU A 1 473 ? -5.870 -19.110 -39.153 1.00 94.00 473 GLU A N 1
ATOM 3718 C CA . GLU A 1 473 ? -4.419 -19.013 -39.294 1.00 94.00 473 GLU A CA 1
ATOM 3719 C C . GLU A 1 473 ? -3.774 -20.284 -38.734 1.00 94.00 473 GLU A C 1
ATOM 3721 O O . GLU A 1 473 ? -4.069 -20.689 -37.608 1.00 94.00 473 GLU A O 1
ATOM 3726 N N . ASP A 1 474 ? -2.881 -20.911 -39.502 1.00 91.94 474 ASP A N 1
ATOM 3727 C CA . ASP A 1 474 ? -1.989 -21.943 -38.973 1.00 91.94 474 ASP A CA 1
ATOM 3728 C C . ASP A 1 474 ? -0.772 -21.261 -38.338 1.00 91.94 474 ASP A C 1
ATOM 3730 O O . ASP A 1 474 ? 0.028 -20.616 -39.013 1.00 91.94 474 ASP A O 1
ATOM 3734 N N . VAL A 1 475 ? -0.659 -21.383 -37.018 1.00 93.44 475 VAL A N 1
ATOM 3735 C CA . VAL A 1 475 ? 0.429 -20.825 -36.205 1.00 93.44 475 VAL A CA 1
ATOM 3736 C C . VAL A 1 475 ? 1.356 -21.924 -35.682 1.00 93.44 475 VAL A C 1
ATOM 3738 O O . VAL A 1 475 ? 2.020 -21.764 -34.653 1.00 93.44 475 VAL A O 1
ATOM 3741 N N . THR A 1 476 ? 1.388 -23.076 -36.356 1.00 91.75 476 THR A N 1
ATOM 3742 C CA . THR A 1 476 ? 2.323 -24.158 -36.052 1.00 91.75 476 THR A CA 1
ATOM 3743 C C . THR A 1 476 ? 3.764 -23.654 -36.172 1.00 91.75 476 THR A C 1
ATOM 3745 O O . THR A 1 476 ? 4.166 -23.221 -37.250 1.00 91.75 476 THR A O 1
ATOM 3748 N N . PRO A 1 477 ? 4.584 -23.727 -35.104 1.00 88.50 477 PRO A N 1
ATOM 3749 C CA . PRO A 1 477 ? 5.961 -23.250 -35.162 1.00 88.50 477 PRO A CA 1
ATOM 3750 C C . PRO A 1 477 ? 6.779 -23.995 -36.223 1.00 88.50 477 PRO A C 1
ATOM 3752 O O . PRO A 1 477 ? 6.932 -25.220 -36.145 1.00 88.50 477 PRO A O 1
ATOM 3755 N N . ILE A 1 478 ? 7.340 -23.254 -37.179 1.00 82.12 478 ILE A N 1
ATOM 3756 C CA . ILE A 1 478 ? 8.262 -23.763 -38.199 1.00 82.12 478 ILE A CA 1
ATOM 3757 C C . ILE A 1 478 ? 9.675 -23.310 -37.807 1.00 82.12 478 ILE A C 1
ATOM 3759 O O . ILE A 1 478 ? 9.898 -22.108 -37.675 1.00 82.12 478 ILE A O 1
ATOM 3763 N N . PRO A 1 479 ? 10.624 -24.231 -37.569 1.00 77.56 479 PRO A N 1
ATOM 3764 C CA . PRO A 1 479 ? 11.988 -23.843 -37.239 1.00 77.56 479 PRO A CA 1
ATOM 3765 C C . PRO A 1 479 ? 12.692 -23.274 -38.481 1.00 77.56 479 PRO A C 1
ATOM 3767 O O . PRO A 1 479 ? 12.579 -23.848 -39.563 1.00 77.56 479 PRO A O 1
ATOM 3770 N N . THR A 1 480 ? 13.420 -22.166 -38.312 1.00 72.25 480 THR A N 1
ATOM 3771 C CA . THR A 1 480 ? 14.185 -21.493 -39.382 1.00 72.25 480 THR A CA 1
ATOM 3772 C C . THR A 1 480 ? 15.396 -22.311 -39.847 1.00 72.25 480 THR A C 1
ATOM 3774 O O . THR A 1 480 ? 15.841 -22.152 -40.976 1.00 72.25 480 THR A O 1
ATOM 3777 N N . ASP A 1 481 ? 15.894 -23.217 -38.998 1.00 69.31 481 ASP A N 1
ATOM 3778 C CA . ASP A 1 481 ? 17.005 -24.132 -39.276 1.00 69.31 481 ASP A CA 1
ATOM 3779 C C . ASP A 1 481 ? 16.680 -25.545 -38.750 1.00 69.31 481 ASP A C 1
ATOM 3781 O O . ASP A 1 481 ? 15.953 -25.717 -37.761 1.00 69.31 481 ASP A O 1
ATOM 3785 N N . SER A 1 482 ? 17.164 -26.584 -39.430 1.00 61.16 482 SER A N 1
ATOM 3786 C CA . SER A 1 482 ? 16.806 -27.971 -39.129 1.00 61.16 482 SER A CA 1
ATOM 3787 C C . SER A 1 482 ? 17.514 -28.457 -37.863 1.00 61.16 482 SER A C 1
ATOM 3789 O O . SER A 1 482 ? 18.676 -28.851 -37.871 1.00 61.16 482 SER A O 1
ATOM 3791 N N . THR A 1 483 ? 16.803 -28.479 -36.736 1.00 64.88 483 THR A N 1
ATOM 3792 C CA . THR A 1 483 ? 17.308 -29.145 -35.533 1.00 64.88 483 THR A CA 1
ATOM 3793 C C . THR A 1 483 ? 16.840 -30.607 -35.521 1.00 64.88 483 THR A C 1
ATOM 3795 O O . THR A 1 483 ? 15.689 -30.946 -35.804 1.00 64.88 483 THR A O 1
ATOM 3798 N N . ARG A 1 484 ? 17.760 -31.540 -35.256 1.00 67.69 484 ARG A N 1
ATOM 3799 C CA . ARG A 1 484 ? 17.456 -32.980 -35.255 1.00 67.69 484 ARG A CA 1
ATOM 3800 C C . ARG A 1 484 ? 16.585 -33.335 -34.040 1.00 67.69 484 ARG A C 1
ATOM 3802 O O . ARG A 1 484 ? 16.784 -32.805 -32.945 1.00 67.69 484 ARG A O 1
ATOM 3809 N N . ARG A 1 485 ? 15.624 -34.260 -34.191 1.00 68.94 485 ARG A N 1
ATOM 3810 C CA . ARG A 1 485 ? 14.912 -34.855 -33.038 1.00 68.94 485 ARG A CA 1
ATOM 3811 C C . ARG A 1 485 ? 15.928 -35.504 -32.087 1.00 68.94 485 ARG A C 1
ATOM 3813 O O . ARG A 1 485 ? 16.888 -36.118 -32.549 1.00 68.94 485 ARG A O 1
ATOM 3820 N N . LYS A 1 486 ? 15.702 -35.419 -30.769 1.00 68.00 486 LYS A N 1
ATOM 3821 C CA . LYS A 1 486 ? 16.489 -36.188 -29.789 1.00 68.00 486 LYS A CA 1
ATOM 3822 C C . LYS A 1 486 ? 16.376 -37.682 -30.136 1.00 68.00 486 LYS A C 1
ATOM 3824 O O . LYS A 1 486 ? 15.269 -38.213 -30.165 1.00 68.00 486 LYS A O 1
ATOM 3829 N N . GLY A 1 487 ? 17.499 -38.324 -30.461 1.00 63.41 487 GLY A N 1
ATOM 3830 C CA . GLY A 1 487 ? 17.566 -39.762 -30.747 1.00 63.41 487 GLY A CA 1
ATOM 3831 C C . GLY A 1 487 ? 17.476 -40.606 -29.472 1.00 63.41 487 GLY A C 1
ATOM 3832 O O . GLY A 1 487 ? 17.862 -40.142 -28.399 1.00 63.41 487 GLY A O 1
ATOM 3833 N N . GLY A 1 488 ? 16.948 -41.828 -29.592 1.00 62.88 488 GLY A N 1
ATOM 3834 C CA . GLY A 1 488 ? 16.799 -42.785 -28.488 1.00 62.88 488 GLY A CA 1
ATOM 3835 C C . GLY A 1 488 ? 18.131 -43.265 -27.896 1.00 62.88 488 GLY A C 1
ATOM 3836 O O . GLY A 1 488 ? 19.181 -43.080 -28.510 1.00 62.88 488 GLY A O 1
ATOM 3837 N N . ARG A 1 489 ? 18.046 -43.840 -26.680 1.00 52.50 489 ARG A N 1
ATOM 3838 C CA . ARG A 1 489 ? 19.133 -44.311 -25.791 1.00 52.50 489 ARG A CA 1
ATOM 3839 C C . ARG A 1 489 ? 20.454 -44.543 -26.532 1.00 52.50 489 ARG A C 1
ATOM 3841 O O . ARG A 1 489 ? 20.575 -45.502 -27.288 1.00 52.50 489 ARG A O 1
ATOM 3848 N N . ARG A 1 490 ? 21.460 -43.703 -26.248 1.00 55.00 490 ARG A N 1
ATOM 3849 C CA . ARG A 1 490 ? 22.863 -44.052 -26.506 1.00 55.00 490 ARG A CA 1
ATOM 3850 C C . ARG A 1 490 ? 23.076 -45.420 -25.864 1.00 55.00 490 ARG A C 1
ATOM 3852 O O . ARG A 1 490 ? 22.948 -45.538 -24.646 1.00 55.00 490 ARG A O 1
ATOM 3859 N N . GLY A 1 491 ? 23.264 -46.442 -26.696 1.00 45.06 491 GLY A N 1
ATOM 3860 C CA . GLY A 1 491 ? 23.498 -47.800 -26.238 1.00 45.06 491 GLY A CA 1
ATOM 3861 C C . GLY A 1 491 ? 24.597 -47.788 -25.186 1.00 45.06 491 GLY A C 1
ATOM 3862 O O . GLY A 1 491 ? 25.596 -47.079 -25.331 1.00 45.06 491 GLY A O 1
ATOM 3863 N N . ARG A 1 492 ? 24.364 -48.538 -24.109 1.00 50.84 492 ARG A N 1
ATOM 3864 C CA . ARG A 1 492 ? 25.390 -48.955 -23.159 1.00 50.84 492 ARG A CA 1
ATOM 3865 C C . ARG A 1 492 ? 26.541 -49.504 -24.004 1.00 50.84 492 ARG A C 1
ATOM 3867 O O . ARG A 1 492 ? 26.361 -50.526 -24.658 1.00 50.84 492 ARG A O 1
ATOM 3874 N N . ARG A 1 493 ? 27.654 -48.770 -24.092 1.00 44.12 493 ARG A N 1
ATOM 3875 C CA . ARG A 1 493 ? 28.885 -49.319 -24.664 1.00 44.12 493 ARG A CA 1
ATOM 3876 C C . ARG A 1 493 ? 29.288 -50.452 -23.719 1.00 44.12 493 ARG A C 1
ATOM 3878 O O . ARG A 1 493 ? 29.548 -50.172 -22.550 1.00 44.12 493 ARG A O 1
ATOM 3885 N N . LEU A 1 494 ? 29.144 -51.690 -24.193 1.00 42.00 494 LEU A N 1
ATOM 3886 C CA . LEU A 1 494 ? 29.827 -52.851 -23.627 1.00 42.00 494 LEU A CA 1
ATOM 3887 C C . LEU A 1 494 ? 31.328 -52.684 -23.842 1.00 42.00 494 LEU A C 1
ATOM 3889 O O . LEU A 1 494 ? 31.688 -52.130 -24.910 1.00 42.00 494 LEU A O 1
#

Organism: NCBI:txid37648

Secondary structure (DSSP, 8-state):
-EEEEEEEEEESSSS-B--TT--STTEEEEEEEEETTTTEEEEEEEEEETTTTEEEE-TTS--STTSB-S-SSS-EEEEEEEETTTTEEEEEEEE--SS-HHHHHHHT---EEPPPEEEEE-TTSSSEEEEE-GGGGGGEEEEEEEEEEEE-TTEEEE--SS-TTEEEEEEEEEES-STTPEEPPTT---HHHHHHHS-TTS-BSEEEEEEEEEE-TTSSS-EEEEEEEEE-SSSEEEEEEEE-TTS-S-TT----EEEEEE----TT-EEEEEEEEETTEEEEEETTTTEEEEEE---SSS-GGG-EEEEEE-BSS-EEEEEEEEEEE---S----PPP----------PPPP------S----TT---EEEEEEEE-SS-EEEEEE-TTS-SEEEEEESGGG-SSGGGTTSHHHHHHHHHHHHHHHHHTT--EEEEEEE-S-TTS--SPPTHHHHHHHHHHHTT-EEEEEEE-----SS-PPPPPS------

pLDDT: mean 89.32, std 15.82, range [27.12, 98.81]

Sequence (494 aa):
MWECPDFYPVARFGRFGLDASVTGNWVKHVLKVSLDMTRYEYYTVGKYYPMTDKYVPDNTSADGWNGLRYDYGNFYASKSFYDPMRKRRVLWGWVNESDSVQDDVSKGWAGIQAIPRTVWLDLNGKQLLQWPVMELNRLRWKRVMMIHQKLVKGQNVEIKGITAAQADVEVIFSFSSLDKAEAFDPSWVDAQAVCNQLGSTAQGGVGPFGLLTLASENLEEFTPVFFRIFKAETNHVVLMCSDARSSSLKDGLYKPTFAGFVDIDLSSKKLPLRSLIDHSVIESFGGGGKTCITSRVYPTKAVFEDAHLHVFNNGTEPITVDYLGAWTKSLKLKLCRVPSFTRTMSRRKTREPKEETVTLGPAVREGEHVFGVAHIFASFNDTFIHVTDLSGRETLVRITGGMKVKADRDESSPYAAMLAAQDVSQRCKELGITALHIKLRATGGNKTKTPGPGAQSALRALARSGMRIGRIEDVTPIPTDSTRRKGGRRGRRL

Radius of gyration: 28.68 Å; chains: 1; bounding box: 73×78×66 Å